Protein AF-A0A7J4CYY6-F1 (afdb_monomer)

Mean predicted aligned error: 20.95 Å

Organism: NCBI:txid2173149

pLDDT: mean 72.31, std 18.82, range [23.81, 98.31]

Solvent-accessible surface area (backbone atoms only — not comparable to full-atom values): 39205 Å² total; per-residue (Å²): 143,76,82,83,84,67,96,80,89,86,88,89,77,102,63,85,47,81,90,34,76,78,48,69,83,68,55,78,84,51,54,73,69,56,45,51,50,52,50,48,52,53,49,50,52,52,52,56,65,73,43,60,63,64,81,72,57,75,60,88,83,63,60,36,36,35,37,40,38,38,36,32,40,61,36,95,74,65,64,60,80,79,53,51,76,80,40,44,47,66,68,62,41,49,53,54,43,40,72,75,46,70,78,45,49,76,44,79,46,80,45,81,44,54,44,86,37,84,90,33,46,69,46,40,56,48,47,70,75,56,42,46,80,46,80,30,95,87,55,64,54,18,40,27,38,47,59,83,75,45,48,76,59,51,59,79,74,64,78,71,60,90,89,41,51,55,42,44,32,41,38,41,34,28,66,34,26,32,11,33,75,41,94,86,29,47,52,43,56,43,54,46,99,88,65,52,80,59,34,35,41,32,18,33,7,54,62,48,41,77,74,68,43,41,39,52,57,53,45,24,34,47,30,43,70,63,68,50,69,52,74,59,75,84,57,80,77,91,84,91,77,79,54,72,70,53,54,50,50,52,66,57,49,62,50,67,56,45,94,57,94,68,74,90,70,73,75,65,80,64,70,62,54,76,60,49,49,53,51,49,26,53,51,37,47,50,50,30,54,50,36,52,51,50,28,52,50,46,33,46,77,74,69,42,49,97,90,63,55,55,67,72,52,48,50,34,50,47,53,19,52,49,27,43,51,51,14,51,49,43,56,71,70,48,92,68,86,60,96,82,53,95,64,85,50,32,45,56,25,17,49,51,12,35,54,34,28,52,52,29,32,50,40,44,75,34,59,93,77,54,68,61,65,68,50,63,75,73,64,48,47,94,89,39,69,37,53,50,68,40,76,49,45,38,89,27,32,63,60,68,65,48,69,75,43,97,68,34,38,10,27,44,43,78,40,42,34,55,51,68,43,72,56,25,40,30,45,22,67,74,71,73,67,42,48,42,61,44,42,34,58,48,68,39,76,52,38,38,50,28,28,65,57,66,78,50,72,75,47,99,69,32,45,10,33,40,43,78,39,38,38,59,50,68,34,81,47,36,39,50,22,28,66,57,67,64,48,69,76,43,91,73,34,38,8,30,39,45,78,41,40,38,56,50,68,48,76,45,37,33,32,48,26,56,74,75,66,61,33,47,43,58,39,41,38,52,63,66,87,82,53,36,38,54,72,37,70,54,37,49,45,52,38,31,41,31,45,30,40,31,47,38,75,82,83,78,77,82,82,88,73,58,77,40,53,32,43,34,43,30,51,75,80,79,46,77,49,80,48,75,74,60,71,96,74,89,74,57,59,50,78,47,81,42,78,46,78,72,62,62,81,56,78,47,53,47,35,39,41,35,35,35,44,45,74,65,86,79,75,70,76,77,51,65,38,65,52,27,42,73,86,58,96,72,33,55,31,47,37,36,40,25,70,96,74,58,44,72,50,60,72,37,90,54,62,50,78,48,73,50,95,85,69,69,36,26,39,36,38,38,50,12,41,54,99,74,61,95,84,61,58,48,30,38,37,41,35,39,38,30,53,59,80,120

Secondary structure (DSSP, 8-state):
--PPPP-------SS-STTSSS-TTTGGGS-HHHHHHHHHHHHHHHHHHHTTTTTT------SEEEEEEEEEE--TT-GGGGTGGGT--HHHHHHHHHHHSTT-EEEEEEEEEETTSTTSHHHHHHHHHHPEEEE-TTSSEEEEE-HHHHHHHHHTT----TT-EEEEEEEEEESSEEEESSTT--EEEEE-TTS-EEEEEEEEEHHHHHHH-SHHHHHHHHHHHTT---TTTTS----S---HHHHHHHHTS--TTS--S-GGG---TTS-HHHHHHHHHHHHHHHHHHHHHHHHHHHHHTT--TTTS-HHHHHHHHHHHHHHHHHHHHHHH-SS--TT-SS--HHHHHHHHHHHHHHHHHHHHHTTT---HHHHHHT--TT-SSSS-SSS-GGG---SSS--BTTB----TT-SSSS-SSS-HHHIIIII---TT-SSSS-SSS-GGG---SS---BTTB----TT-SSSS-SSS-GGG---SS---BTTB----TT-SSSS-SSS-HHHIIIII---TT-SSSS-SSS-TTT-S-TT--EEEEEEEEE-------S-S---EEEEEEETTS-PEEPPP--SSS--EEEEEEEE---TT-S-EEEEEEEEE---SSSS--PEE--SSS-SS--EEEEEEEGGGTEEEES-TTEEEEE-SSSS-EEEEEEEE-SS-TT-EEEEEEEEEEE---

InterPro domains:
  IPR024079 Metallopeptidase, catalytic domain superfamily [G3DSA:3.40.390.10] (166-284)
  IPR053180 Calcium-binding acidic-repeat protein [PTHR37467] (493-535)
  IPR059100 Bacterial TSP3 repeat [PF18884] (386-397)
  IPR059100 Bacterial TSP3 repeat [PF18884] (417-438)
  IPR059100 Bacterial TSP3 repeat [PF18884] (502-522)

Foldseek 3Di:
DADDADDDDDDDDDDDDNVAVVNPVVPPPDDPVVVVVVVVVVVVVVVVVLCPVVVLADDVDAQEAEEEAEEEEPEPPSCCVPCQCVQADPVLLVVQVCVVQVRHHYHYHYHYYYCPDPLNVVLNVQQVVAWDWDADPQGDIETEGEPLSNLVSCVVVDDDDPRYHYAYEYEYEYAAFYAYPDPPHQKAFDAPPVRHTRHMYGYTYPVCCVPQGDSLNRLQNVCVVSVHDDPDVVPDDDDPDDDPVVVVVVLQPDGSNDSDPCSVDNPNPDPPVLVSLVVLLVVLLVLLVVLVVLLVVLCVVVPDDPVRDDPVLNVLLVLLVVLSVVLVVLVVPPPDDDPPPPDDHSNNSSVSSSVSSVLSNVCSNCVVPDDDVVCVVLPADSVAQQRCPLQQGQQQCQCCLDCDDSSNLNARSNDQQRCPLQHGSNCCVPPQVARSSDQQRCPLQHGQQQAPCQLDCDASSNLNARSNDQQRCPLQHGQQQARCQLDCDASSNLNARSSDQQRCPLPHGSNCCRPPQVARSSDQQRAPPPHGVNQAQRSQWFWKKKKKKFFDDDPDPDDDDAWWKWKWKDWQPPDTDIDDTPDPPPDGMDIDMDTDHDGRPDQKTKMKMWIWGDPDPPPDDRDIDQQLQPLDPDSMKMWIAGQVVRDIDTSRPDWDWDDDPPAFKIWIWHFNDDPDDPDDTRMIITMIIGIDRD

Nearest PDB structures (foldseek):
  9bky-assembly3_C  TM=5.005E-01  e=4.260E-04  Trichomonas vaginalis G3
  4y1t-assembly1_A  TM=5.338E-01  e=5.899E-03  Mus musculus
  2ep6-assembly1_A  TM=5.281E-01  e=7.378E-03  Homo sapiens
  3w57-assembly2_B  TM=5.508E-01  e=2.019E-02  Scophthalmus maximus
  6eel-assembly3_C  TM=4.284E-01  e=4.988E-03  Homo sapiens

Sequence (694 aa):
MTPPPSFALGQSGDVANRDNNPPAWLWNEMSDDEIDALIAEYIEEAIQFLFVPSYIYTPEYEYQYELDLIMIDATSDDSVYDTMTDYFNAATTQTALDEAVPYTEWIFEILKADIDDAFLEDYKDVLDDTTETVSCGWGGDAQIIDSDALIPEVDELITRPDGIVTIPVFITIFDDCGYVDSYGVMGSAVAYDDGEPFGVFMATGKNQLANDGLTTVVVHELGHMLGLMHPHQSFSYDTGELEFEQDWFWDQSATTMTYYGDLENAYLDGFNQDTLDRGHALVLLDNVQNFRYAIWTELEDKGYDYYTVPNHVFQSIFEMDDYWDLSIEEFENRNYFSYYSSGYDAVGLAVLSLETAADALEMAQALDDYTPKIWVDLGTDPNDPDTDGDGLEDGVETMTGIWSTDEETGTNPLLYDTDADGLSDGVEILETYTDPTDDDTDHDGLLDGVETNTGVWVDSSDTGTDPNDADTDGDFLWDGQETNTGIFVSEDDTGTNPLDYDSDGDGLEDGFEVIEWGSDPNVVDTDGDGYDDGDDYWPTFDLQIYITIYYYNVENTDVWTEDDVYFYVNIENTGWELTDTVVDEDEAYVSYNYSHDAADGDSYFFFWVEAWDDDGGDGSGDDQYDIDGRNTDDNQLFLVYYPDSGWVDGDAPHAYIKKSDDDGWTWVIVDGSDDGDYGSHDAEIRLIVGWEIG

Radius of gyration: 52.57 Å; Cα contacts (8 Å, |Δi|>4): 1169; chains: 1; bounding box: 112×86×143 Å

Structure (mmCIF, N/CA/C/O backbone):
data_AF-A0A7J4CYY6-F1
#
_entry.id   AF-A0A7J4CYY6-F1
#
loop_
_atom_site.group_PDB
_atom_site.id
_atom_site.type_symbol
_atom_site.label_atom_id
_atom_site.label_alt_id
_atom_site.label_comp_id
_atom_site.label_asym_id
_atom_site.label_entity_id
_atom_site.label_seq_id
_atom_site.pdbx_PDB_ins_code
_atom_site.Cartn_x
_atom_site.Cartn_y
_atom_site.Cartn_z
_atom_site.occupancy
_atom_site.B_iso_or_equiv
_atom_site.auth_seq_id
_atom_site.auth_comp_id
_atom_site.auth_asym_id
_atom_site.auth_atom_id
_atom_site.pdbx_PDB_model_num
ATOM 1 N N . MET A 1 1 ? 20.267 43.438 -40.467 1.00 30.33 1 MET A N 1
ATOM 2 C CA . MET A 1 1 ? 21.380 43.430 -39.498 1.00 30.33 1 MET A CA 1
ATOM 3 C C . MET A 1 1 ? 21.238 44.655 -38.620 1.00 30.33 1 MET A C 1
ATOM 5 O O . MET A 1 1 ? 21.689 45.736 -38.986 1.00 30.33 1 MET A O 1
ATOM 9 N N . THR A 1 2 ? 20.541 44.466 -37.509 1.00 23.81 2 THR A N 1
ATOM 10 C CA . THR A 1 2 ? 20.410 45.425 -36.411 1.00 23.81 2 THR A CA 1
ATOM 11 C C . THR A 1 2 ? 20.843 44.642 -35.169 1.00 23.81 2 THR A C 1
ATOM 13 O O . THR A 1 2 ? 20.404 43.501 -35.044 1.00 23.81 2 THR A O 1
ATOM 16 N N . PRO A 1 3 ? 21.752 45.157 -34.328 1.00 26.52 3 PRO A N 1
ATOM 17 C CA . PRO A 1 3 ? 22.239 44.418 -33.161 1.00 26.52 3 PRO A CA 1
ATOM 18 C C . PRO A 1 3 ? 21.147 44.290 -32.074 1.00 26.52 3 PRO A C 1
ATOM 20 O O . PRO A 1 3 ? 20.217 45.107 -32.076 1.00 26.52 3 PRO A O 1
ATOM 23 N N . PRO A 1 4 ? 21.253 43.306 -31.155 1.00 29.47 4 PRO A N 1
ATOM 24 C CA . PRO A 1 4 ? 20.295 43.106 -30.063 1.00 29.47 4 PRO A CA 1
ATOM 25 C C . PRO A 1 4 ? 20.318 44.266 -29.037 1.00 29.47 4 PRO A C 1
ATOM 27 O O . PRO A 1 4 ? 21.291 45.027 -28.984 1.00 29.47 4 PRO A O 1
ATOM 30 N N . PRO A 1 5 ? 19.233 44.467 -28.258 1.00 30.70 5 PRO A N 1
ATOM 31 C CA . PRO A 1 5 ? 19.059 45.632 -27.386 1.00 30.70 5 PRO A CA 1
ATOM 32 C C . PRO A 1 5 ? 19.968 45.606 -26.143 1.00 30.70 5 PRO A C 1
ATOM 34 O O . PRO A 1 5 ? 20.184 44.565 -25.536 1.00 30.70 5 PRO A O 1
ATOM 37 N N . SER A 1 6 ? 20.450 46.783 -25.718 1.00 30.45 6 SER A N 1
ATOM 38 C CA . SER A 1 6 ? 21.149 46.970 -24.436 1.00 30.45 6 SER A CA 1
ATOM 39 C C . SER A 1 6 ? 20.210 47.558 -23.378 1.00 30.45 6 SER A C 1
ATOM 41 O O . SER A 1 6 ? 19.638 48.632 -23.586 1.00 30.45 6 SER A O 1
ATOM 43 N N . PHE A 1 7 ? 20.099 46.923 -22.214 1.00 28.42 7 PHE A N 1
ATOM 44 C CA . PHE A 1 7 ? 19.283 47.408 -21.099 1.00 28.42 7 PHE A CA 1
ATOM 45 C C . PHE A 1 7 ? 20.026 48.493 -20.278 1.00 28.42 7 PHE A C 1
ATOM 47 O O . PHE A 1 7 ? 20.871 48.149 -19.459 1.00 28.42 7 PHE A O 1
ATOM 54 N N . ALA A 1 8 ? 19.729 49.794 -20.504 1.00 25.44 8 ALA A N 1
ATOM 55 C CA . ALA A 1 8 ? 19.538 50.869 -19.485 1.00 25.44 8 ALA A CA 1
ATOM 56 C C . ALA A 1 8 ? 19.904 52.336 -19.900 1.00 25.44 8 ALA A C 1
ATOM 58 O O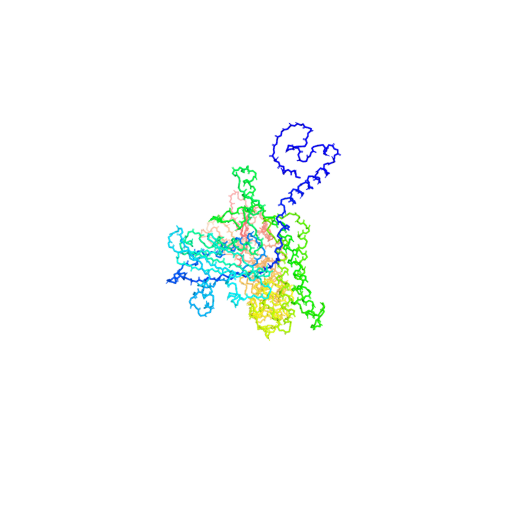 . ALA A 1 8 ? 21.054 52.663 -20.173 1.00 25.44 8 ALA A O 1
ATOM 59 N N . LEU A 1 9 ? 18.900 53.228 -19.735 1.00 31.44 9 LEU A N 1
ATOM 60 C CA . LEU A 1 9 ? 18.862 54.675 -19.367 1.00 31.44 9 LEU A CA 1
ATOM 61 C C . LEU A 1 9 ? 19.447 55.812 -20.269 1.00 31.44 9 LEU A C 1
ATOM 63 O O . LEU A 1 9 ? 20.619 56.157 -20.160 1.00 31.44 9 LEU A O 1
ATOM 67 N N . GLY A 1 10 ? 18.551 56.615 -20.895 1.00 33.28 10 GLY A N 1
ATOM 68 C CA . GLY A 1 10 ? 18.589 58.103 -20.811 1.00 33.28 10 GLY A CA 1
ATOM 69 C C . GLY A 1 10 ? 18.565 58.999 -22.085 1.00 33.28 10 GLY A C 1
ATOM 70 O O . GLY A 1 10 ? 19.609 59.374 -22.591 1.00 33.28 10 GLY A O 1
ATOM 71 N N . GLN A 1 11 ? 17.371 59.501 -22.454 1.00 37.25 11 GLN A N 1
ATOM 72 C CA . GLN A 1 11 ? 16.990 60.759 -23.168 1.00 37.25 11 GLN A CA 1
ATOM 73 C C . GLN A 1 11 ? 17.591 61.224 -24.539 1.00 37.25 11 GLN A C 1
ATOM 75 O O . GLN A 1 11 ? 18.645 61.848 -24.617 1.00 37.25 11 GLN A O 1
ATOM 80 N N . SER A 1 12 ? 16.669 61.262 -25.524 1.00 40.22 12 SER A N 1
ATOM 81 C CA . SER A 1 12 ? 16.385 62.284 -26.572 1.00 40.22 12 SER A CA 1
ATOM 82 C C . SER A 1 12 ? 17.131 62.287 -27.929 1.00 40.22 12 SER A C 1
ATOM 84 O O . SER A 1 12 ? 18.296 62.662 -28.010 1.00 40.22 12 SER A O 1
ATOM 86 N N . GLY A 1 13 ? 16.370 62.054 -29.020 1.00 32.69 13 GLY A N 1
ATOM 87 C CA . GLY A 1 13 ? 16.611 62.648 -30.351 1.00 32.69 13 GLY A CA 1
ATOM 88 C C . GLY A 1 13 ? 16.445 61.747 -31.595 1.00 32.69 13 GLY A C 1
ATOM 89 O O . GLY A 1 13 ? 17.417 61.157 -32.041 1.00 32.69 13 GLY A O 1
ATOM 90 N N . ASP A 1 14 ? 15.243 61.722 -32.190 1.00 40.53 14 ASP A N 1
ATOM 91 C CA . ASP A 1 14 ? 14.847 61.567 -33.619 1.00 40.53 14 ASP A CA 1
ATOM 92 C C . ASP A 1 14 ? 15.681 60.773 -34.671 1.00 40.53 14 ASP A C 1
ATOM 94 O O . ASP A 1 14 ? 15.573 61.058 -35.867 1.00 40.53 14 ASP A O 1
ATOM 98 N N . VAL A 1 15 ? 16.431 59.720 -34.322 1.00 35.69 15 VAL A N 1
ATOM 99 C CA . VAL A 1 15 ? 16.877 58.683 -35.289 1.00 35.69 15 VAL A CA 1
ATOM 100 C C . VAL A 1 15 ? 16.990 57.315 -34.598 1.00 35.69 15 VAL A C 1
ATOM 102 O O . VAL A 1 15 ? 17.373 57.263 -33.435 1.00 35.69 15 VAL A O 1
ATOM 105 N N . ALA A 1 16 ? 16.673 56.209 -35.288 1.00 34.66 16 ALA A N 1
ATOM 106 C CA . ALA A 1 16 ? 16.788 54.854 -34.728 1.00 34.66 16 ALA A CA 1
ATOM 107 C C . ALA A 1 16 ? 18.257 54.500 -34.410 1.00 34.66 16 ALA A C 1
ATOM 109 O O . ALA A 1 16 ? 19.099 54.475 -35.310 1.00 34.66 16 ALA A O 1
ATOM 110 N N . ASN A 1 17 ? 18.557 54.253 -33.131 1.00 38.19 17 ASN A N 1
ATOM 111 C CA . ASN A 1 17 ? 19.856 53.819 -32.610 1.00 38.19 17 ASN A CA 1
ATOM 112 C C . ASN A 1 17 ? 19.662 52.898 -31.378 1.00 38.19 17 ASN A C 1
ATOM 114 O O . ASN A 1 17 ? 18.527 52.649 -30.972 1.00 38.19 17 ASN A O 1
ATOM 118 N N . ARG A 1 18 ? 20.777 52.443 -30.777 1.00 35.59 18 ARG A N 1
ATOM 119 C CA . ARG A 1 18 ? 20.873 51.574 -29.581 1.00 35.59 18 ARG A CA 1
ATOM 120 C C . ARG A 1 18 ? 19.942 51.948 -28.413 1.00 35.59 18 ARG A C 1
ATOM 122 O O . ARG A 1 18 ? 19.579 51.073 -27.641 1.00 35.59 18 ARG A O 1
ATOM 129 N N . ASP A 1 19 ? 19.533 53.207 -28.296 1.00 37.53 19 ASP A N 1
ATOM 130 C CA . ASP A 1 19 ? 18.773 53.703 -27.146 1.00 37.53 19 ASP A CA 1
ATOM 131 C C . ASP A 1 19 ? 17.254 53.772 -27.409 1.00 37.53 19 ASP A C 1
ATOM 133 O O . ASP A 1 19 ? 16.503 54.231 -26.549 1.00 37.53 19 ASP A O 1
ATOM 137 N N . ASN A 1 20 ? 16.791 53.373 -28.602 1.00 41.28 20 ASN A N 1
ATOM 138 C CA . ASN A 1 20 ? 15.386 53.486 -29.003 1.00 41.28 20 ASN A CA 1
ATOM 139 C C . ASN A 1 20 ? 14.961 52.332 -29.932 1.00 41.28 20 ASN A C 1
ATOM 141 O O . ASN A 1 20 ? 14.539 52.569 -31.067 1.00 41.28 20 ASN A O 1
ATOM 145 N N . ASN A 1 21 ? 15.134 51.091 -29.461 1.00 43.53 21 ASN A N 1
ATOM 146 C CA . ASN A 1 21 ? 14.650 49.875 -30.115 1.00 43.53 21 ASN A CA 1
ATOM 147 C C . ASN A 1 21 ? 13.618 49.149 -29.212 1.00 43.53 21 ASN A C 1
ATOM 149 O O . ASN A 1 21 ? 13.983 48.804 -28.088 1.00 43.53 21 ASN A O 1
ATOM 153 N N . PRO A 1 22 ? 12.380 48.910 -29.684 1.00 47.28 22 PRO A N 1
ATOM 154 C CA . PRO A 1 22 ? 11.881 49.332 -30.989 1.00 47.28 22 PRO A CA 1
ATOM 155 C C . PRO A 1 22 ? 11.689 50.865 -31.058 1.00 47.28 22 PRO A C 1
ATOM 157 O O . PRO A 1 22 ? 11.595 51.542 -30.030 1.00 47.28 22 PRO A O 1
ATOM 160 N N . PRO A 1 23 ? 11.707 51.465 -32.262 1.00 48.50 23 PRO A N 1
ATOM 161 C CA . PRO A 1 23 ? 11.675 52.917 -32.416 1.00 48.50 23 PRO A CA 1
ATOM 162 C C . PRO A 1 23 ? 10.405 53.548 -31.836 1.00 48.50 23 PRO A C 1
ATOM 164 O O . PRO A 1 23 ? 9.311 53.292 -32.328 1.00 48.50 23 PRO A O 1
ATOM 167 N N . ALA A 1 24 ? 10.541 54.472 -30.876 1.00 46.62 24 ALA A N 1
ATOM 168 C CA . ALA A 1 24 ? 9.408 55.113 -30.185 1.00 46.62 24 ALA A CA 1
ATOM 169 C C . ALA A 1 24 ? 8.369 55.824 -31.086 1.00 46.62 24 ALA A C 1
ATOM 171 O O . ALA A 1 24 ? 7.303 56.205 -30.613 1.00 46.62 24 ALA A O 1
ATOM 172 N N . TRP A 1 25 ? 8.652 56.042 -32.374 1.00 52.97 25 TRP A N 1
ATOM 173 C CA . TRP A 1 25 ? 7.675 56.588 -33.323 1.00 52.97 25 TRP A CA 1
ATOM 174 C C . TRP A 1 25 ? 6.671 55.550 -33.849 1.00 52.97 25 TRP A C 1
ATOM 176 O O . TRP A 1 25 ? 5.662 55.966 -34.412 1.00 52.97 25 TRP A O 1
ATOM 186 N N . LEU A 1 26 ? 6.906 54.248 -33.644 1.00 49.22 26 LEU A N 1
ATOM 187 C CA . LEU A 1 26 ? 5.933 53.182 -33.923 1.00 49.22 26 LEU A CA 1
ATOM 188 C C . LEU A 1 26 ? 4.814 53.144 -32.870 1.00 49.22 26 LEU A C 1
ATOM 190 O O . LEU A 1 26 ? 3.661 52.963 -33.225 1.00 49.22 26 LEU A O 1
ATOM 194 N N . TRP A 1 27 ? 5.122 53.424 -31.601 1.00 54.97 27 TRP A N 1
ATOM 195 C CA . TRP A 1 27 ? 4.185 53.272 -30.476 1.00 54.97 27 TRP A CA 1
ATOM 196 C C . TRP A 1 27 ? 3.275 54.473 -30.204 1.00 54.97 27 TRP A C 1
ATOM 198 O O . TRP A 1 27 ? 2.316 54.370 -29.448 1.00 54.97 27 TRP A O 1
ATOM 208 N N . ASN A 1 28 ? 3.543 55.632 -30.812 1.00 55.88 28 ASN A N 1
ATOM 209 C CA . ASN A 1 28 ? 2.797 56.862 -30.508 1.00 55.88 28 ASN A CA 1
ATOM 210 C C . ASN A 1 28 ? 1.329 56.850 -30.987 1.00 55.88 28 ASN A C 1
ATOM 212 O O . ASN A 1 28 ? 0.572 57.747 -30.614 1.00 55.88 28 ASN A O 1
ATOM 216 N N . GLU A 1 29 ? 0.933 55.877 -31.814 1.00 56.81 29 GLU A N 1
ATOM 217 C CA . GLU A 1 29 ? -0.436 55.717 -32.332 1.00 56.81 29 GLU A CA 1
ATOM 218 C C . GLU A 1 29 ? -1.024 54.310 -32.084 1.00 56.81 29 GLU A C 1
ATOM 220 O O . GLU A 1 29 ? -2.119 54.031 -32.567 1.00 56.81 29 GLU A O 1
ATOM 225 N N . MET A 1 30 ? -0.327 53.448 -31.332 1.00 65.12 30 MET A N 1
ATOM 226 C CA . MET A 1 30 ? -0.730 52.065 -31.037 1.00 65.12 30 MET A CA 1
ATOM 227 C C . MET A 1 30 ? -1.384 51.981 -29.650 1.00 65.12 30 MET A C 1
ATOM 229 O O . MET A 1 30 ? -1.064 52.766 -28.755 1.00 65.12 30 MET A O 1
ATOM 233 N N . SER A 1 31 ? -2.331 51.063 -29.480 1.00 68.69 31 SER A N 1
ATOM 234 C CA . SER A 1 31 ? -2.865 50.695 -28.163 1.00 68.69 31 SER A CA 1
ATOM 235 C C . SER A 1 31 ? -1.855 49.860 -27.370 1.00 68.69 31 SER A C 1
ATOM 237 O O . SER A 1 31 ? -0.948 49.277 -27.960 1.00 68.69 31 SER A O 1
ATOM 239 N N . ASP A 1 32 ? -2.011 49.794 -26.045 1.00 58.91 32 ASP A N 1
ATOM 240 C CA . ASP A 1 32 ? -1.102 49.036 -25.169 1.00 58.91 32 ASP A CA 1
ATOM 241 C C . ASP A 1 32 ? -1.000 47.553 -25.604 1.00 58.91 32 ASP A C 1
ATOM 243 O O . ASP A 1 32 ? 0.104 47.032 -25.710 1.00 58.91 32 ASP A O 1
ATOM 247 N N . ASP A 1 33 ? -2.110 46.926 -26.022 1.00 54.81 33 ASP A N 1
ATOM 248 C CA . ASP A 1 33 ? -2.130 45.540 -26.530 1.00 54.81 33 ASP A CA 1
ATOM 249 C C . ASP A 1 33 ? -1.338 45.362 -27.846 1.00 54.81 33 ASP A C 1
ATOM 251 O O . ASP A 1 33 ? -0.702 44.336 -28.080 1.00 54.81 33 ASP A O 1
ATOM 255 N N . GLU A 1 34 ? -1.363 46.363 -28.734 1.00 57.62 34 GLU A N 1
ATOM 256 C CA . GLU A 1 34 ? -0.601 46.341 -29.992 1.00 57.62 34 GLU A CA 1
ATOM 257 C C . GLU A 1 34 ? 0.895 46.583 -29.746 1.00 57.62 34 GLU A C 1
ATOM 259 O O . GLU A 1 34 ? 1.737 46.082 -30.493 1.00 57.62 34 GLU A O 1
ATOM 264 N N . ILE A 1 35 ? 1.230 47.359 -28.712 1.00 54.47 35 ILE A N 1
ATOM 265 C CA . ILE A 1 35 ? 2.609 47.576 -28.269 1.00 54.47 35 ILE A CA 1
ATOM 266 C C . ILE A 1 35 ? 3.165 46.281 -27.677 1.00 54.47 35 ILE A C 1
ATOM 268 O O . ILE A 1 35 ? 4.269 45.888 -28.052 1.00 54.47 35 ILE A O 1
ATOM 272 N N . ASP A 1 36 ? 2.394 45.593 -26.835 1.00 51.84 36 ASP A N 1
ATOM 273 C CA . ASP A 1 36 ? 2.788 44.315 -26.238 1.00 51.84 36 ASP A CA 1
ATOM 274 C C . ASP A 1 36 ? 2.963 43.221 -27.305 1.00 51.84 36 ASP A C 1
ATOM 276 O O . ASP A 1 36 ? 3.959 42.500 -27.279 1.00 51.84 36 ASP A O 1
ATOM 280 N N . ALA A 1 37 ? 2.081 43.156 -28.310 1.00 52.47 37 ALA A N 1
ATOM 281 C CA . ALA A 1 37 ? 2.219 42.229 -29.437 1.00 52.47 37 ALA A CA 1
ATOM 282 C C . ALA A 1 37 ? 3.461 42.515 -30.302 1.00 52.47 37 ALA A C 1
ATOM 284 O O . ALA A 1 37 ? 4.166 41.593 -30.701 1.00 52.47 37 ALA A O 1
ATOM 285 N N . LEU A 1 38 ? 3.764 43.791 -30.563 1.00 51.34 38 LEU A N 1
ATOM 286 C CA . LEU A 1 38 ? 4.953 44.183 -31.325 1.00 51.34 38 LEU A CA 1
ATOM 287 C C . LEU A 1 38 ? 6.248 43.928 -30.538 1.00 51.34 38 LEU A C 1
ATOM 289 O O . LEU A 1 38 ? 7.274 43.596 -31.129 1.00 51.34 38 LEU A O 1
ATOM 293 N N . ILE A 1 39 ? 6.218 44.100 -29.213 1.00 49.06 39 ILE A N 1
ATOM 294 C CA . ILE A 1 39 ? 7.329 43.742 -28.323 1.00 49.06 39 ILE A CA 1
ATOM 295 C C . ILE A 1 39 ? 7.528 42.225 -28.322 1.00 49.06 39 ILE A C 1
ATOM 297 O O . ILE A 1 39 ? 8.670 41.786 -28.432 1.00 49.06 39 ILE A O 1
ATOM 301 N N . ALA A 1 40 ? 6.450 41.441 -28.257 1.00 46.72 40 ALA A N 1
ATOM 302 C CA . ALA A 1 40 ? 6.505 39.986 -28.345 1.00 46.72 40 ALA A CA 1
ATOM 303 C C . ALA A 1 40 ? 7.094 39.515 -29.686 1.00 46.72 40 ALA A C 1
ATOM 305 O O . ALA A 1 40 ? 8.038 38.739 -29.668 1.00 46.72 40 ALA A O 1
ATOM 306 N N . GLU A 1 41 ? 6.646 40.059 -30.823 1.00 45.88 41 GLU A N 1
ATOM 307 C CA . GLU A 1 41 ? 7.179 39.745 -32.164 1.00 45.88 41 GLU A CA 1
ATOM 308 C C . GLU A 1 41 ? 8.674 40.104 -32.288 1.00 45.88 41 GLU A C 1
ATOM 310 O O . GLU A 1 41 ? 9.461 39.351 -32.851 1.00 45.88 41 GLU A O 1
ATOM 315 N N . TYR A 1 42 ? 9.111 41.223 -31.698 1.00 47.62 42 TYR A N 1
ATOM 316 C CA . TYR A 1 42 ? 10.530 41.609 -31.677 1.00 47.62 42 TYR A CA 1
ATOM 317 C C . TYR A 1 42 ? 11.389 40.725 -30.767 1.00 47.62 42 TYR A C 1
ATOM 319 O O . TYR A 1 42 ? 12.564 40.496 -31.062 1.00 47.62 42 TYR A O 1
ATOM 327 N N . ILE A 1 43 ? 10.827 40.274 -29.644 1.00 46.03 43 ILE A N 1
ATOM 328 C CA . ILE A 1 43 ? 11.459 39.294 -28.760 1.00 46.03 43 ILE A CA 1
ATOM 329 C C . ILE A 1 43 ? 11.572 37.963 -29.506 1.00 46.03 43 ILE A C 1
ATOM 331 O O . ILE A 1 43 ? 12.658 37.399 -29.527 1.00 46.03 43 ILE A O 1
ATOM 335 N N . GLU A 1 44 ? 10.520 37.537 -30.203 1.00 43.00 44 GLU A N 1
ATOM 336 C CA . GLU A 1 44 ? 10.445 36.311 -31.003 1.00 43.00 44 GLU A CA 1
ATOM 337 C C . GLU A 1 44 ? 11.421 36.326 -32.197 1.00 43.00 44 GLU A C 1
ATOM 339 O O . GLU A 1 44 ? 12.132 35.350 -32.417 1.00 43.00 44 GLU A O 1
ATOM 344 N N . GLU A 1 45 ? 11.566 37.446 -32.916 1.00 43.38 45 GLU A N 1
ATOM 345 C CA . GLU A 1 45 ? 12.567 37.602 -33.987 1.00 43.38 45 GLU A CA 1
ATOM 346 C C . GLU A 1 45 ? 14.013 37.629 -33.453 1.00 43.38 45 GLU A C 1
ATOM 348 O O . GLU A 1 45 ? 14.927 37.129 -34.113 1.00 43.38 45 GLU A O 1
ATOM 353 N N . ALA A 1 46 ? 14.253 38.205 -32.267 1.00 42.34 46 ALA A N 1
ATOM 354 C CA . ALA A 1 46 ? 15.574 38.214 -31.628 1.00 42.34 46 ALA A CA 1
ATOM 355 C C . ALA A 1 46 ? 15.966 36.821 -31.108 1.00 42.34 46 ALA A C 1
ATOM 357 O O . ALA A 1 46 ? 17.109 36.396 -31.275 1.00 42.34 46 ALA A O 1
ATOM 358 N N . ILE A 1 47 ? 14.988 36.110 -30.550 1.00 42.91 47 ILE A N 1
ATOM 359 C CA . ILE A 1 47 ? 15.007 34.693 -30.184 1.00 42.91 47 ILE A CA 1
ATOM 360 C C . ILE A 1 47 ? 15.333 33.842 -31.429 1.00 42.91 47 ILE A C 1
ATOM 362 O O . ILE A 1 47 ? 16.347 33.152 -31.447 1.00 42.91 47 ILE A O 1
ATOM 366 N N . GLN A 1 48 ? 14.617 34.012 -32.547 1.00 39.66 48 GLN A N 1
ATOM 367 C CA . GLN A 1 48 ? 14.901 33.325 -33.821 1.00 39.66 48 GLN A CA 1
ATOM 368 C C . GLN A 1 48 ? 16.300 33.622 -34.397 1.00 39.66 48 GLN A C 1
ATOM 370 O O . GLN A 1 48 ? 16.904 32.752 -35.024 1.00 39.66 48 GLN A O 1
ATOM 375 N N . PHE A 1 49 ? 16.850 34.825 -34.191 1.00 39.31 49 PHE A N 1
ATOM 376 C CA . PHE A 1 49 ? 18.205 35.177 -34.647 1.00 39.31 49 PHE A CA 1
ATOM 377 C C . PHE A 1 49 ? 19.323 34.587 -33.773 1.00 39.31 49 PHE A C 1
ATOM 379 O O . PHE A 1 49 ? 20.422 34.352 -34.280 1.00 39.31 49 PHE A O 1
ATOM 386 N N . LEU A 1 50 ? 19.052 34.334 -32.489 1.00 42.16 50 LEU A N 1
ATOM 387 C CA . LEU A 1 50 ? 19.916 33.557 -31.592 1.00 42.16 50 LEU A CA 1
ATOM 388 C C . LEU A 1 50 ? 19.856 32.044 -31.905 1.00 42.16 50 LEU A C 1
ATOM 390 O O . LEU A 1 50 ? 20.762 31.308 -31.532 1.00 42.16 50 LEU A O 1
ATOM 394 N N . PHE A 1 51 ? 18.849 31.591 -32.665 1.00 44.38 51 PHE A N 1
ATOM 395 C CA . PHE A 1 51 ? 18.562 30.179 -32.975 1.00 44.38 51 PHE A CA 1
ATOM 396 C C . PHE A 1 51 ? 19.072 29.653 -34.320 1.00 44.38 51 PHE A C 1
ATOM 398 O O . PHE A 1 51 ? 18.679 28.566 -34.750 1.00 44.38 51 PHE A O 1
ATOM 405 N N . VAL A 1 52 ? 20.007 30.349 -34.966 1.00 38.69 52 VAL A N 1
ATOM 406 C CA . VAL A 1 52 ? 20.701 29.810 -36.150 1.00 38.69 52 VAL A CA 1
ATOM 407 C C . VAL A 1 52 ? 21.394 28.447 -35.909 1.00 38.69 52 VAL A C 1
ATOM 409 O O . VAL A 1 52 ? 21.450 27.681 -36.870 1.00 38.69 52 VAL A O 1
ATOM 412 N N . PRO A 1 53 ? 21.855 28.057 -34.697 1.00 42.22 53 PRO A N 1
ATOM 413 C CA . PRO A 1 53 ? 22.437 26.727 -34.499 1.00 42.22 53 PRO A CA 1
ATOM 414 C C . PRO A 1 53 ? 21.434 25.581 -34.715 1.00 42.22 53 PRO A C 1
ATOM 416 O O . PRO A 1 53 ? 21.772 24.605 -35.371 1.00 42.22 53 PRO A O 1
ATOM 419 N N . SER A 1 54 ? 20.181 25.718 -34.263 1.00 38.53 54 SER A N 1
ATOM 420 C CA . SER A 1 54 ? 19.179 24.631 -34.301 1.00 38.53 54 SER A CA 1
ATOM 421 C C . SER A 1 54 ? 18.756 24.187 -35.710 1.00 38.53 54 SER A C 1
ATOM 423 O O . SER A 1 54 ? 18.400 23.037 -35.906 1.00 38.53 54 SER A O 1
ATOM 425 N N . TYR A 1 55 ? 18.853 25.058 -36.720 1.00 34.75 55 TYR A N 1
ATOM 426 C CA . TYR A 1 55 ? 18.601 24.689 -38.124 1.00 34.75 55 TYR A CA 1
ATOM 427 C C . TYR A 1 55 ? 19.825 24.091 -38.837 1.00 34.75 55 TYR A C 1
ATOM 429 O O . TYR A 1 55 ? 19.714 23.651 -39.981 1.00 34.75 55 TYR A O 1
ATOM 437 N N . ILE A 1 56 ? 20.999 24.134 -38.202 1.00 39.97 56 ILE A N 1
ATOM 438 C CA . ILE A 1 56 ? 22.242 23.523 -38.693 1.00 39.97 56 ILE A CA 1
ATOM 439 C C . ILE A 1 56 ? 22.418 22.118 -38.084 1.00 39.97 56 ILE A C 1
ATOM 441 O O . ILE A 1 56 ? 23.117 21.294 -38.667 1.00 39.97 56 ILE A O 1
ATOM 445 N N . TYR A 1 57 ? 21.725 21.832 -36.977 1.00 46.06 57 TYR A N 1
ATOM 446 C CA . TYR A 1 57 ? 21.642 20.524 -36.337 1.00 46.06 57 TYR A CA 1
ATOM 447 C C . TYR A 1 57 ? 20.396 19.766 -36.784 1.00 46.06 57 TYR A C 1
ATOM 449 O O . TYR A 1 57 ? 19.293 20.006 -36.309 1.00 46.06 57 TYR A O 1
ATOM 457 N N . THR A 1 58 ? 20.592 18.813 -37.683 1.00 41.25 58 THR A N 1
ATOM 458 C CA . THR A 1 58 ? 19.677 17.681 -37.833 1.00 41.25 58 THR A CA 1
ATOM 459 C C . THR A 1 58 ? 20.502 16.408 -37.689 1.00 41.25 58 THR A C 1
ATOM 461 O O . THR A 1 58 ? 20.825 15.804 -38.715 1.00 41.25 58 THR A O 1
ATOM 464 N N . PRO A 1 59 ? 20.935 16.022 -36.473 1.00 43.12 59 PRO A N 1
ATOM 465 C CA . PRO A 1 59 ? 21.212 14.613 -36.262 1.00 43.12 59 PRO A CA 1
ATOM 466 C C . PRO A 1 59 ? 19.906 13.855 -36.535 1.00 43.12 59 PRO A C 1
ATOM 468 O O . PRO A 1 59 ? 18.817 14.333 -36.202 1.00 43.12 59 PRO A O 1
ATOM 471 N N . GLU A 1 60 ? 20.001 12.716 -37.212 1.00 52.72 60 GLU A N 1
ATOM 472 C CA . GLU A 1 60 ? 18.950 11.703 -37.140 1.00 52.72 60 GLU A CA 1
ATOM 473 C C . GLU A 1 60 ? 18.893 11.318 -35.654 1.00 52.72 60 GLU A C 1
ATOM 475 O O . GLU A 1 60 ? 19.843 10.748 -35.128 1.00 52.72 60 GLU A O 1
ATOM 480 N N . TYR A 1 61 ? 17.899 11.849 -34.934 1.00 54.34 61 TYR A N 1
ATOM 481 C CA . TYR A 1 61 ? 17.793 11.679 -33.487 1.00 54.34 61 TYR A CA 1
ATOM 482 C C . TYR A 1 61 ? 17.354 10.255 -33.183 1.00 54.34 61 TYR A C 1
ATOM 484 O O . TYR A 1 61 ? 16.384 9.773 -33.768 1.00 54.34 61 TYR A O 1
ATOM 492 N N . GLU A 1 62 ? 18.052 9.631 -32.241 1.00 67.19 62 GLU A N 1
ATOM 493 C CA . GLU A 1 62 ? 17.835 8.252 -31.832 1.00 67.19 62 GLU A CA 1
ATOM 494 C C . GLU A 1 62 ? 17.720 8.201 -30.305 1.00 67.19 62 GLU A C 1
ATOM 496 O O . GLU A 1 62 ? 18.397 8.934 -29.578 1.00 67.19 62 GLU A O 1
ATOM 501 N N . TYR A 1 63 ? 16.794 7.382 -29.812 1.00 65.19 63 TYR A N 1
ATOM 502 C CA . TYR A 1 63 ? 16.462 7.331 -28.385 1.00 65.19 63 TYR A CA 1
ATOM 503 C C . TYR A 1 63 ? 17.540 6.599 -27.571 1.00 65.19 63 TYR A C 1
ATOM 505 O O . TYR A 1 63 ? 17.812 6.970 -26.430 1.00 65.19 63 TYR A O 1
ATOM 513 N N . GLN A 1 64 ? 18.201 5.615 -28.186 1.00 75.44 64 GLN A N 1
ATOM 514 C CA . GLN A 1 64 ? 19.240 4.799 -27.567 1.00 75.44 64 GLN A CA 1
ATOM 515 C C . GLN A 1 64 ? 20.542 4.864 -28.358 1.00 75.44 64 GLN A C 1
ATOM 517 O O . GLN A 1 64 ? 20.582 4.573 -29.559 1.00 75.44 64 GLN A O 1
ATOM 522 N N . TYR A 1 65 ? 21.618 5.195 -27.649 1.00 81.31 65 TYR A N 1
ATOM 523 C CA . TYR A 1 65 ? 22.978 5.111 -28.153 1.00 81.31 65 TYR A CA 1
ATOM 524 C C . TYR A 1 65 ? 23.793 4.135 -27.313 1.00 81.31 65 TYR A C 1
ATOM 526 O O . TYR A 1 65 ? 23.738 4.128 -26.084 1.00 81.31 65 TYR A O 1
ATOM 534 N N . GLU A 1 66 ? 24.610 3.349 -27.996 1.00 87.25 66 GLU A N 1
ATOM 535 C CA . GLU A 1 66 ? 25.599 2.477 -27.381 1.00 87.25 66 GLU A CA 1
ATOM 536 C C . GLU A 1 66 ? 26.991 2.993 -27.733 1.00 87.25 66 GLU A C 1
ATOM 538 O O . GLU A 1 66 ? 27.304 3.256 -28.893 1.00 87.25 66 GLU A O 1
ATOM 543 N N . LEU A 1 67 ? 27.821 3.198 -26.720 1.00 86.38 67 LEU A N 1
ATOM 544 C CA . LEU A 1 67 ? 29.174 3.698 -26.858 1.00 86.38 67 LEU A CA 1
ATOM 545 C C . LEU A 1 67 ? 30.165 2.591 -26.507 1.00 86.38 67 LEU A C 1
ATOM 547 O O . LEU A 1 67 ? 30.387 2.302 -25.328 1.00 86.38 67 LEU A O 1
ATOM 551 N N . ASP A 1 68 ? 30.822 2.062 -27.535 1.00 88.62 68 ASP A N 1
ATOM 552 C CA . ASP A 1 68 ? 31.808 0.992 -27.402 1.00 88.62 68 ASP A CA 1
ATOM 553 C C . ASP A 1 68 ? 33.211 1.588 -27.316 1.00 88.62 68 ASP A C 1
ATOM 555 O O . ASP A 1 68 ? 33.854 1.888 -28.326 1.00 88.62 68 ASP A O 1
ATOM 559 N N . LEU A 1 69 ? 33.723 1.767 -26.100 1.00 86.19 69 LEU A N 1
ATOM 560 C CA . LEU A 1 69 ? 35.100 2.194 -25.877 1.00 86.19 69 LEU A CA 1
ATOM 561 C C . LEU A 1 69 ? 36.040 0.994 -25.944 1.00 86.19 69 LEU A C 1
ATOM 563 O O . LEU A 1 69 ? 36.210 0.258 -24.970 1.00 86.19 69 LEU A O 1
ATOM 567 N N . ILE A 1 70 ? 36.713 0.840 -27.078 1.00 88.12 70 ILE A N 1
ATOM 568 C CA . ILE A 1 70 ? 37.656 -0.243 -27.341 1.00 88.12 70 ILE A CA 1
ATOM 569 C C . ILE A 1 70 ? 39.073 0.275 -27.112 1.00 88.12 70 ILE A C 1
ATOM 571 O O . ILE A 1 70 ? 39.655 0.999 -27.920 1.00 88.12 70 ILE A O 1
ATOM 575 N N . MET A 1 71 ? 39.641 -0.096 -25.972 1.00 86.44 71 MET A N 1
ATOM 576 C CA . MET A 1 71 ? 40.980 0.301 -25.560 1.00 86.44 71 MET A CA 1
ATOM 577 C C . MET A 1 71 ? 42.002 -0.727 -26.032 1.00 86.44 71 MET A C 1
ATOM 579 O O . MET A 1 71 ? 41.973 -1.876 -25.592 1.00 86.44 71 MET A O 1
ATOM 583 N N . ILE A 1 72 ? 42.928 -0.296 -26.879 1.00 89.75 72 ILE A N 1
ATOM 584 C CA . ILE A 1 72 ? 43.963 -1.136 -27.474 1.00 89.75 72 ILE A CA 1
ATOM 585 C C . ILE A 1 72 ? 45.307 -0.779 -26.833 1.00 89.75 72 ILE A C 1
ATOM 587 O O . ILE A 1 72 ? 45.839 0.321 -27.029 1.00 89.75 72 ILE A O 1
ATOM 591 N N . ASP A 1 73 ? 45.850 -1.702 -26.041 1.00 89.44 73 ASP A N 1
ATOM 592 C CA . ASP A 1 73 ? 47.178 -1.567 -25.444 1.00 89.44 73 ASP A CA 1
ATOM 593 C C . ASP A 1 73 ? 48.251 -1.876 -26.494 1.00 89.44 73 ASP A C 1
ATOM 595 O O . ASP A 1 73 ? 48.436 -3.029 -26.868 1.00 89.44 73 ASP A O 1
ATOM 599 N N . ALA A 1 74 ? 48.953 -0.844 -26.969 1.00 89.88 74 ALA A N 1
ATOM 600 C CA . ALA A 1 74 ? 50.099 -0.958 -27.872 1.00 89.88 74 ALA A CA 1
ATOM 601 C C . ALA A 1 74 ? 51.422 -0.585 -27.176 1.00 89.88 74 ALA A C 1
ATOM 603 O O . ALA A 1 74 ? 52.387 -0.136 -27.808 1.00 89.88 74 ALA A O 1
ATOM 604 N N . THR A 1 75 ? 51.467 -0.714 -25.851 1.00 87.94 75 THR A N 1
ATOM 605 C CA . THR A 1 75 ? 52.625 -0.350 -25.039 1.00 87.94 75 THR A CA 1
ATOM 606 C C . THR A 1 75 ? 53.610 -1.505 -24.934 1.00 87.94 75 THR A C 1
ATOM 608 O O . THR A 1 75 ? 53.242 -2.668 -25.014 1.00 87.94 75 THR A O 1
ATOM 611 N N . SER A 1 76 ? 54.899 -1.214 -24.756 1.00 84.56 76 SER A N 1
ATOM 612 C CA . SER A 1 76 ? 55.921 -2.274 -24.747 1.00 84.56 76 SER A CA 1
ATOM 613 C C . SER A 1 76 ? 55.989 -3.081 -23.445 1.00 84.56 76 SER A C 1
ATOM 615 O O . SER A 1 76 ? 56.812 -3.999 -23.338 1.00 84.56 76 SER A O 1
ATOM 617 N N . ASP A 1 77 ? 55.191 -2.717 -22.439 1.00 81.94 77 ASP A N 1
ATOM 618 C CA . ASP A 1 77 ? 55.210 -3.302 -21.098 1.00 81.94 77 ASP A CA 1
ATOM 619 C C . ASP A 1 77 ? 53.821 -3.642 -20.527 1.00 81.94 77 ASP A C 1
ATOM 621 O O . ASP A 1 77 ? 53.723 -3.884 -19.321 1.00 81.94 77 ASP A O 1
ATOM 625 N N . ASP A 1 78 ? 52.785 -3.651 -21.369 1.00 75.81 78 ASP A N 1
ATOM 626 C CA . ASP A 1 78 ? 51.385 -3.971 -21.044 1.00 75.81 78 ASP A CA 1
ATOM 627 C C . ASP A 1 78 ? 50.812 -3.162 -19.862 1.00 75.81 78 ASP A C 1
ATOM 629 O O . ASP A 1 78 ? 49.925 -3.606 -19.125 1.00 75.81 78 ASP A O 1
ATOM 633 N N . SER A 1 79 ? 51.365 -1.977 -19.583 1.00 69.81 79 SER A N 1
ATOM 634 C CA . SER A 1 79 ? 50.995 -1.240 -18.366 1.00 69.81 79 SER A CA 1
ATOM 635 C C . SER A 1 79 ? 49.706 -0.424 -18.491 1.00 69.81 79 SER A C 1
ATOM 637 O O . SER A 1 79 ? 49.308 0.235 -17.529 1.00 69.81 79 SER A O 1
ATOM 639 N N . VAL A 1 80 ? 49.000 -0.502 -19.624 1.00 67.25 80 VAL A N 1
ATOM 640 C CA . VAL A 1 80 ? 47.647 0.072 -19.782 1.00 67.25 80 VAL A CA 1
ATOM 641 C C . VAL A 1 80 ? 46.629 -0.674 -18.915 1.00 67.25 80 VAL A C 1
ATOM 643 O O . VAL A 1 80 ? 45.661 -0.081 -18.428 1.00 67.25 80 VAL A O 1
ATOM 646 N N . TYR A 1 81 ? 46.865 -1.960 -18.642 1.00 64.88 81 TYR A N 1
ATOM 647 C CA . TYR A 1 81 ? 45.965 -2.792 -17.844 1.00 64.88 81 TYR A CA 1
ATOM 648 C C . TYR A 1 81 ? 45.843 -2.368 -16.370 1.00 64.88 81 TYR A C 1
ATOM 650 O O . TYR A 1 81 ? 44.813 -2.645 -15.751 1.00 64.88 81 TYR A O 1
ATOM 658 N N . ASP A 1 82 ? 46.835 -1.660 -15.818 1.00 61.72 82 ASP A N 1
ATOM 659 C CA . ASP A 1 82 ? 46.924 -1.391 -14.376 1.00 61.72 82 ASP A CA 1
ATOM 660 C C . ASP A 1 82 ? 46.167 -0.131 -13.900 1.00 61.72 82 ASP A C 1
ATOM 662 O O . ASP A 1 82 ? 45.835 -0.053 -12.717 1.00 61.72 82 ASP A O 1
ATOM 666 N N . THR A 1 83 ? 45.904 0.864 -14.761 1.00 57.03 83 THR A N 1
ATOM 667 C CA . THR A 1 83 ? 45.477 2.210 -14.298 1.00 57.03 83 THR A CA 1
ATOM 668 C C . THR A 1 83 ? 44.442 2.926 -15.173 1.00 57.03 83 THR A C 1
ATOM 670 O O . THR A 1 83 ? 44.011 4.022 -14.833 1.00 57.03 83 THR A O 1
ATOM 673 N N . MET A 1 84 ? 43.989 2.353 -16.294 1.00 59.06 84 MET A N 1
ATOM 674 C CA . MET A 1 84 ? 43.203 3.133 -17.267 1.00 59.06 84 MET A CA 1
ATOM 675 C C . MET A 1 84 ? 41.794 3.570 -16.847 1.00 59.06 84 MET A C 1
ATOM 677 O O . MET A 1 84 ? 41.346 4.631 -17.281 1.00 59.06 84 MET A O 1
ATOM 681 N N . THR A 1 85 ? 41.111 2.825 -15.972 1.00 61.16 85 THR A N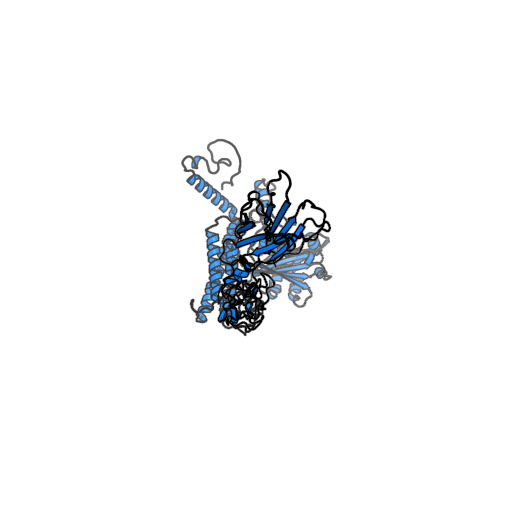 1
ATOM 682 C CA . THR A 1 85 ? 39.833 3.277 -15.380 1.00 61.16 85 THR A CA 1
ATOM 683 C C . THR A 1 85 ? 39.995 4.541 -14.535 1.00 61.16 85 THR A C 1
ATOM 685 O O . THR A 1 85 ? 39.007 5.198 -14.236 1.00 61.16 85 THR A O 1
ATOM 688 N N . ASP A 1 86 ? 41.228 4.906 -14.174 1.00 65.12 86 ASP A N 1
ATOM 689 C CA . ASP A 1 86 ? 41.513 6.130 -13.428 1.00 65.12 86 ASP A CA 1
ATOM 690 C C . ASP A 1 86 ? 41.523 7.378 -14.337 1.00 65.12 86 ASP A C 1
ATOM 692 O O . ASP A 1 86 ? 41.475 8.497 -13.827 1.00 65.12 86 ASP A O 1
ATOM 696 N N . TYR A 1 87 ? 41.582 7.209 -15.670 1.00 69.75 87 TYR A N 1
ATOM 697 C CA . TYR A 1 87 ? 41.727 8.305 -16.646 1.00 69.75 87 TYR A CA 1
ATOM 698 C C . TYR A 1 87 ? 40.508 8.521 -17.555 1.00 69.75 87 TYR A C 1
ATOM 700 O O . TYR A 1 87 ? 40.421 9.566 -18.209 1.00 69.75 87 TYR A O 1
ATOM 708 N N . PHE A 1 88 ? 39.576 7.564 -17.595 1.00 75.50 88 PHE A N 1
ATOM 709 C CA . PHE A 1 88 ? 38.261 7.717 -18.217 1.00 75.50 88 PHE A CA 1
ATOM 710 C C . PHE A 1 88 ? 37.174 7.636 -17.147 1.00 75.50 88 PHE A C 1
ATOM 712 O O . PHE A 1 88 ? 37.097 6.662 -16.401 1.00 75.50 88 PHE A O 1
ATOM 719 N N . ASN A 1 89 ? 36.327 8.659 -17.083 1.00 77.12 89 ASN A N 1
ATOM 720 C CA . ASN A 1 89 ? 35.214 8.711 -16.147 1.00 77.12 89 ASN A CA 1
ATOM 721 C C . ASN A 1 89 ? 33.896 8.618 -16.922 1.00 77.12 89 ASN A C 1
ATOM 723 O O . ASN A 1 89 ? 33.444 9.606 -17.505 1.00 77.12 89 ASN A O 1
ATOM 727 N N . ALA A 1 90 ? 33.290 7.428 -16.909 1.00 73.81 90 ALA A N 1
ATOM 728 C CA . ALA A 1 90 ? 32.009 7.174 -17.562 1.00 73.81 90 ALA A CA 1
ATOM 729 C C . ALA A 1 90 ? 30.899 8.073 -17.002 1.00 73.81 90 ALA A C 1
ATOM 731 O O . ALA A 1 90 ? 30.141 8.634 -17.775 1.00 73.81 90 ALA A O 1
ATOM 732 N N . ALA A 1 91 ? 30.864 8.313 -15.686 1.00 73.94 91 ALA A N 1
ATOM 733 C CA . ALA A 1 91 ? 29.859 9.184 -15.077 1.00 73.94 91 ALA A CA 1
ATOM 734 C C . ALA A 1 91 ? 30.009 10.645 -15.532 1.00 73.94 91 ALA A C 1
ATOM 736 O O . ALA A 1 91 ? 29.022 11.289 -15.849 1.00 73.94 91 ALA A O 1
ATOM 737 N N . THR A 1 92 ? 31.236 11.167 -15.626 1.00 74.50 92 THR A N 1
ATOM 738 C CA . THR A 1 92 ? 31.468 12.520 -16.166 1.00 74.50 92 THR A CA 1
ATOM 739 C C . THR A 1 92 ? 31.140 12.607 -17.657 1.00 74.50 92 THR A C 1
ATOM 741 O O . THR A 1 92 ? 30.662 13.642 -18.108 1.00 74.50 92 THR A O 1
ATOM 744 N N . THR A 1 93 ? 31.390 11.536 -18.414 1.00 75.12 93 THR A N 1
ATOM 745 C CA . THR A 1 93 ? 31.041 11.455 -19.841 1.00 75.12 93 THR A CA 1
ATOM 746 C C . THR A 1 93 ? 29.528 11.438 -20.021 1.00 75.12 93 THR A C 1
ATOM 748 O O . THR A 1 93 ? 29.019 12.256 -20.773 1.00 75.12 93 THR A O 1
ATOM 751 N N . GLN A 1 94 ? 28.824 10.587 -19.269 1.00 73.19 94 GLN A N 1
ATOM 752 C CA . GLN A 1 94 ? 27.365 10.542 -19.193 1.00 73.19 94 GLN A CA 1
ATOM 753 C C . GLN A 1 94 ? 26.812 11.926 -18.864 1.00 73.19 94 GLN A C 1
ATOM 755 O O . GLN A 1 94 ? 26.068 12.464 -19.660 1.00 73.19 94 GLN A O 1
ATOM 760 N N . THR A 1 95 ? 27.263 12.568 -17.780 1.00 71.81 95 THR A N 1
ATOM 761 C CA . THR A 1 95 ? 26.800 13.921 -17.430 1.00 71.81 95 THR A CA 1
ATOM 762 C C . THR A 1 95 ? 27.035 14.923 -18.562 1.00 71.81 95 THR A C 1
ATOM 764 O O . THR A 1 95 ? 26.171 15.737 -18.844 1.00 71.81 95 THR A O 1
ATOM 767 N N . ALA A 1 96 ? 28.183 14.882 -19.243 1.00 68.06 96 ALA A N 1
ATOM 768 C CA . ALA A 1 96 ? 28.439 15.789 -20.361 1.00 68.06 96 ALA A CA 1
ATOM 769 C C . ALA A 1 96 ? 27.545 15.505 -21.585 1.00 68.06 96 ALA A C 1
ATOM 771 O O . ALA A 1 96 ? 27.184 16.440 -22.299 1.00 68.06 96 ALA A O 1
ATOM 772 N N . LEU A 1 97 ? 27.211 14.237 -21.840 1.00 71.31 97 LEU A N 1
ATOM 773 C CA . LEU A 1 97 ? 26.336 13.826 -22.936 1.00 71.31 97 LEU A CA 1
ATOM 774 C C . LEU A 1 97 ? 24.860 14.068 -22.614 1.00 71.31 97 LEU A C 1
ATOM 776 O O . LEU A 1 97 ? 24.160 14.553 -23.491 1.00 71.31 97 LEU A O 1
ATOM 780 N N . ASP A 1 98 ? 24.421 13.864 -21.374 1.00 68.38 98 ASP A N 1
ATOM 781 C CA . ASP A 1 98 ? 23.090 14.249 -20.886 1.00 68.38 98 ASP A CA 1
ATOM 782 C C . ASP A 1 98 ? 22.878 15.757 -21.052 1.00 68.38 98 ASP A C 1
ATOM 784 O O . ASP A 1 98 ? 21.811 16.219 -21.417 1.00 68.38 98 ASP A O 1
ATOM 788 N N . GLU A 1 99 ? 23.909 16.574 -20.866 1.00 62.50 99 GLU A N 1
ATOM 789 C CA . GLU A 1 99 ? 23.777 18.015 -21.100 1.00 62.50 99 GLU A CA 1
ATOM 790 C C . GLU A 1 99 ? 23.721 18.373 -22.601 1.00 62.50 99 GLU A C 1
ATOM 792 O O . GLU A 1 99 ? 23.141 19.391 -22.985 1.00 62.50 99 GLU A O 1
ATOM 797 N N . ALA A 1 100 ? 24.322 17.555 -23.472 1.00 60.59 100 ALA A N 1
ATOM 798 C CA . ALA A 1 100 ? 24.365 17.793 -24.918 1.00 60.59 100 ALA A CA 1
ATOM 799 C C . ALA A 1 100 ? 23.147 17.215 -25.666 1.00 60.59 100 ALA A C 1
ATOM 801 O O . ALA A 1 100 ? 22.681 17.818 -26.635 1.00 60.59 100 ALA A O 1
ATOM 802 N N . VAL A 1 101 ? 22.647 16.062 -25.217 1.00 64.81 101 VAL A N 1
ATOM 803 C CA . VAL A 1 101 ? 21.497 15.306 -25.733 1.00 64.81 101 VAL A CA 1
ATOM 804 C C . VAL A 1 101 ? 20.687 14.704 -24.558 1.00 64.81 101 VAL A C 1
ATOM 806 O O . VAL A 1 101 ? 20.722 13.499 -24.319 1.00 64.81 101 VAL A O 1
ATOM 809 N N . PRO A 1 102 ? 19.936 15.532 -23.807 1.00 59.59 102 PRO A N 1
ATOM 810 C CA . PRO A 1 102 ? 19.343 15.181 -22.499 1.00 59.59 102 PRO A CA 1
ATOM 811 C C . PRO A 1 102 ? 18.294 14.077 -22.465 1.00 59.59 102 PRO A C 1
ATOM 813 O O . PRO A 1 102 ? 17.912 13.639 -21.384 1.00 59.59 102 PRO A O 1
ATOM 816 N N . TYR A 1 103 ? 17.821 13.629 -23.621 1.00 61.91 103 TYR A N 1
ATOM 817 C CA . TYR A 1 103 ? 16.744 12.644 -23.729 1.00 61.91 103 TYR A CA 1
ATOM 818 C C . TYR A 1 103 ? 17.195 11.394 -24.474 1.00 61.91 103 TYR A C 1
ATOM 820 O O . TYR A 1 103 ? 16.392 10.725 -25.118 1.00 61.91 103 TYR A O 1
ATOM 828 N N . THR A 1 104 ? 18.496 11.132 -24.453 1.00 69.62 104 THR A N 1
ATOM 829 C CA . THR A 1 104 ? 19.103 9.947 -25.037 1.00 69.62 104 THR A CA 1
ATOM 830 C C . THR A 1 104 ? 19.569 9.037 -23.914 1.00 69.62 104 THR A C 1
ATOM 832 O O . THR A 1 104 ? 20.306 9.465 -23.025 1.00 69.62 104 THR A O 1
ATOM 835 N N . GLU A 1 105 ? 19.180 7.769 -23.977 1.00 75.31 105 GLU A N 1
ATOM 836 C CA . GLU A 1 105 ? 19.767 6.746 -23.126 1.00 75.31 105 GLU A CA 1
ATOM 837 C C . GLU A 1 105 ? 21.133 6.339 -23.694 1.00 75.31 105 GLU A C 1
ATOM 839 O O . GLU A 1 105 ? 21.262 6.012 -24.876 1.00 75.31 105 GLU A O 1
ATOM 844 N N . TRP A 1 106 ? 22.158 6.373 -22.841 1.00 78.50 106 TRP A N 1
ATOM 845 C CA . TRP A 1 106 ? 23.522 6.010 -23.207 1.00 78.50 106 TRP A CA 1
ATOM 846 C C . TRP A 1 106 ? 23.947 4.729 -22.502 1.00 78.50 106 TRP A C 1
ATOM 848 O O . TRP A 1 106 ? 24.029 4.668 -21.274 1.00 78.50 106 TRP A O 1
ATOM 858 N N . ILE A 1 107 ? 24.302 3.725 -23.291 1.00 83.50 107 ILE A N 1
ATOM 859 C CA . ILE A 1 107 ? 24.918 2.493 -22.809 1.00 83.50 107 ILE A CA 1
ATOM 860 C C . ILE A 1 107 ? 26.421 2.614 -23.040 1.00 83.50 107 ILE A C 1
ATOM 862 O O . ILE A 1 107 ? 26.863 2.870 -24.153 1.00 83.50 107 ILE A O 1
ATOM 866 N N . PHE A 1 108 ? 27.220 2.450 -21.988 1.00 81.38 108 PHE A N 1
ATOM 867 C CA . PHE A 1 108 ? 28.679 2.487 -22.087 1.00 81.38 108 PHE A CA 1
ATOM 868 C C . PHE A 1 108 ? 29.244 1.079 -21.958 1.00 81.38 108 PHE A C 1
ATOM 870 O O . PHE A 1 108 ? 29.202 0.499 -20.867 1.00 81.38 108 PHE A O 1
ATOM 877 N N . GLU A 1 109 ? 29.863 0.572 -23.019 1.00 83.44 109 GLU A N 1
ATOM 878 C CA . GLU A 1 109 ? 30.679 -0.635 -22.955 1.00 83.44 109 GLU A CA 1
ATOM 879 C C . GLU A 1 109 ? 32.163 -0.259 -23.028 1.00 83.44 109 GLU A C 1
ATOM 881 O O . GLU A 1 109 ? 32.603 0.493 -23.891 1.00 83.44 109 GLU A O 1
ATOM 886 N N . ILE A 1 110 ? 32.967 -0.757 -22.083 1.00 80.69 110 ILE A N 1
ATOM 887 C CA . ILE A 1 110 ? 34.420 -0.549 -22.094 1.00 80.69 110 ILE A CA 1
ATOM 888 C C . ILE A 1 110 ? 35.099 -1.897 -22.285 1.00 80.69 110 ILE A C 1
ATOM 890 O O . ILE A 1 110 ? 35.136 -2.731 -21.374 1.00 80.69 110 ILE A O 1
ATOM 894 N N . LEU A 1 111 ? 35.711 -2.068 -23.449 1.00 82.81 111 LEU A N 1
ATOM 895 C CA . LEU A 1 111 ? 36.468 -3.247 -23.832 1.00 82.81 111 LEU A CA 1
ATOM 896 C C . LEU A 1 111 ? 37.964 -2.940 -23.777 1.00 82.81 111 LEU A C 1
ATOM 898 O O . LEU A 1 111 ? 38.422 -1.870 -24.168 1.00 82.81 111 LEU A O 1
ATOM 902 N N . LYS A 1 112 ? 38.749 -3.892 -23.274 1.00 83.25 112 LYS A N 1
ATOM 903 C CA . LYS A 1 112 ? 40.214 -3.803 -23.243 1.00 83.25 112 LYS A CA 1
ATOM 904 C C . LYS A 1 112 ? 40.795 -4.947 -24.055 1.00 83.25 112 LYS A C 1
ATOM 906 O O . LYS A 1 112 ? 40.414 -6.095 -23.827 1.00 83.25 112 LYS A O 1
ATOM 911 N N . ALA A 1 113 ? 41.717 -4.625 -24.949 1.00 83.50 113 ALA A N 1
ATOM 912 C CA . ALA A 1 113 ? 42.365 -5.565 -25.844 1.00 83.50 113 ALA A CA 1
ATOM 913 C C . ALA A 1 113 ? 43.881 -5.341 -25.871 1.00 83.50 113 ALA A C 1
ATOM 915 O O . ALA A 1 113 ? 44.355 -4.203 -25.823 1.00 83.50 113 ALA A O 1
ATOM 916 N N . ASP A 1 114 ? 44.636 -6.434 -25.956 1.00 87.56 114 ASP A N 1
ATOM 917 C CA . ASP A 1 114 ? 46.078 -6.398 -26.186 1.00 87.56 114 ASP A CA 1
ATOM 918 C C . ASP A 1 114 ? 46.312 -6.341 -27.697 1.00 87.56 114 ASP A C 1
ATOM 920 O O . ASP A 1 114 ? 45.735 -7.145 -28.430 1.00 87.56 114 ASP A O 1
ATOM 924 N N . ILE A 1 115 ? 47.154 -5.425 -28.187 1.00 88.62 115 ILE A N 1
ATOM 925 C CA . ILE A 1 115 ? 47.493 -5.372 -29.618 1.00 88.62 115 ILE A CA 1
ATOM 926 C C . ILE A 1 115 ? 48.096 -6.697 -30.121 1.00 88.62 115 ILE A C 1
ATOM 928 O O . ILE A 1 115 ? 48.033 -6.998 -31.312 1.00 88.62 115 ILE A O 1
ATOM 932 N N . ASP A 1 116 ? 48.687 -7.496 -29.229 1.00 87.06 116 ASP A N 1
ATOM 933 C CA . ASP A 1 116 ? 49.261 -8.804 -29.543 1.00 87.06 116 ASP A CA 1
ATOM 934 C C . ASP A 1 116 ? 48.222 -9.944 -29.576 1.00 87.06 116 ASP A C 1
ATOM 936 O O . ASP A 1 116 ? 48.573 -11.090 -29.898 1.00 87.06 116 ASP A O 1
ATOM 940 N N . ASP A 1 117 ? 46.951 -9.670 -29.267 1.00 86.25 117 ASP A N 1
ATOM 941 C CA . ASP A 1 117 ? 45.891 -10.670 -29.317 1.00 86.25 117 ASP A CA 1
ATOM 942 C C . ASP A 1 117 ? 45.592 -11.126 -30.751 1.00 86.25 117 ASP A C 1
ATOM 944 O O . ASP A 1 117 ? 45.551 -10.358 -31.709 1.00 86.25 117 ASP A O 1
ATOM 948 N N . ALA A 1 118 ? 45.294 -12.421 -30.900 1.00 85.38 118 ALA A N 1
ATOM 949 C CA . ALA A 1 118 ? 45.100 -13.052 -32.208 1.00 85.38 118 ALA A CA 1
ATOM 950 C C . ALA A 1 118 ? 43.923 -12.485 -33.025 1.00 85.38 118 ALA A C 1
ATOM 952 O O . ALA A 1 118 ? 43.856 -12.731 -34.224 1.00 85.38 118 ALA A O 1
ATOM 953 N N . PHE A 1 119 ? 42.976 -11.791 -32.390 1.00 85.38 119 PHE A N 1
ATOM 954 C CA . PHE A 1 119 ? 41.851 -11.161 -33.084 1.00 85.38 119 PHE A CA 1
ATOM 955 C C . PHE A 1 119 ? 42.164 -9.734 -33.566 1.00 85.38 119 PHE A C 1
ATOM 957 O O . PHE A 1 119 ? 41.393 -9.202 -34.352 1.00 85.38 119 PHE A O 1
ATOM 964 N N . LEU A 1 120 ? 43.289 -9.144 -33.136 1.00 87.12 120 LEU A N 1
ATOM 965 C CA . LEU A 1 120 ? 43.789 -7.839 -33.586 1.00 87.12 120 LEU A CA 1
ATOM 966 C C . LEU A 1 120 ? 45.024 -7.956 -34.497 1.00 87.12 120 LEU A C 1
ATOM 968 O O . LEU A 1 120 ? 45.648 -6.945 -34.805 1.00 87.12 120 LEU A O 1
ATOM 972 N N . GLU A 1 121 ? 45.389 -9.164 -34.943 1.00 89.69 121 GLU A N 1
ATOM 973 C CA . GLU A 1 121 ? 46.589 -9.394 -35.768 1.00 89.69 121 GLU A CA 1
ATOM 974 C C . GLU A 1 121 ? 46.572 -8.546 -37.053 1.00 89.69 121 GLU A C 1
ATOM 976 O O . GLU A 1 121 ? 47.567 -7.894 -37.367 1.00 89.69 121 GLU A O 1
ATOM 981 N N . ASP A 1 122 ? 45.428 -8.481 -37.741 1.00 90.19 122 ASP A N 1
ATOM 982 C CA . ASP A 1 122 ? 45.278 -7.692 -38.970 1.00 90.19 122 ASP A CA 1
ATOM 983 C C . ASP A 1 122 ? 45.319 -6.174 -38.684 1.00 90.19 122 ASP A C 1
ATOM 985 O O . ASP A 1 122 ? 46.023 -5.426 -39.367 1.00 90.19 122 ASP A O 1
ATOM 989 N N . TYR A 1 123 ? 44.676 -5.725 -37.596 1.00 91.00 123 TYR A N 1
ATOM 990 C CA . TYR A 1 123 ? 44.751 -4.336 -37.123 1.00 91.00 123 TYR A CA 1
ATOM 991 C C . TYR A 1 123 ? 46.194 -3.914 -36.821 1.00 91.00 123 TYR A C 1
ATOM 993 O O . TYR A 1 123 ? 46.638 -2.838 -37.227 1.00 91.00 123 TYR A O 1
ATOM 1001 N N . LYS A 1 124 ? 46.955 -4.775 -36.140 1.00 92.19 124 LYS A N 1
ATOM 1002 C CA . LYS A 1 124 ? 48.357 -4.530 -35.799 1.00 92.19 124 LYS A CA 1
ATOM 1003 C C . LYS A 1 124 ? 49.241 -4.415 -37.037 1.00 92.19 124 LYS A C 1
ATOM 1005 O O . LYS A 1 124 ? 50.075 -3.513 -37.097 1.00 92.19 124 LYS A O 1
ATOM 1010 N N . ASP A 1 125 ? 49.074 -5.307 -38.010 1.00 93.06 125 ASP A N 1
ATOM 1011 C CA . ASP A 1 125 ? 49.856 -5.278 -39.248 1.00 93.06 125 ASP A CA 1
ATOM 1012 C C . ASP A 1 125 ? 49.639 -3.957 -40.009 1.00 93.06 125 ASP A C 1
ATOM 1014 O O . ASP A 1 125 ? 50.605 -3.340 -40.469 1.00 93.06 125 ASP A O 1
ATOM 1018 N N . VAL A 1 126 ? 48.392 -3.477 -40.092 1.00 93.81 126 VAL A N 1
ATOM 1019 C CA . VAL A 1 126 ? 48.075 -2.179 -40.712 1.00 93.81 126 VAL A CA 1
ATOM 1020 C C . VAL A 1 126 ? 48.626 -1.014 -39.893 1.00 93.81 126 VAL A C 1
ATOM 1022 O O . VAL A 1 126 ? 49.201 -0.082 -40.465 1.00 93.81 126 VAL A O 1
ATOM 1025 N N . LEU A 1 127 ? 48.501 -1.073 -38.566 1.00 94.00 127 LEU A N 1
ATOM 1026 C CA . LEU A 1 127 ? 49.036 -0.064 -37.656 1.00 94.00 127 LEU A CA 1
ATOM 1027 C C . LEU A 1 127 ? 50.554 0.090 -37.839 1.00 94.00 127 LEU A C 1
ATOM 1029 O O . LEU A 1 127 ? 51.035 1.204 -38.049 1.00 94.00 127 LEU A O 1
ATOM 1033 N N . ASP A 1 128 ? 51.306 -1.010 -37.834 1.00 92.56 128 ASP A N 1
ATOM 1034 C CA . ASP A 1 128 ? 52.765 -1.013 -38.004 1.00 92.56 128 ASP A CA 1
ATOM 1035 C C . ASP A 1 128 ? 53.203 -0.500 -39.392 1.00 92.56 128 ASP A C 1
ATOM 1037 O O . ASP A 1 128 ? 54.238 0.168 -39.514 1.00 92.56 128 ASP A O 1
ATOM 1041 N N . ASP A 1 129 ? 52.434 -0.793 -40.446 1.00 95.06 129 ASP A N 1
ATOM 1042 C CA . ASP A 1 129 ? 52.770 -0.411 -41.824 1.00 95.06 129 ASP A CA 1
ATOM 1043 C C . ASP A 1 129 ? 52.478 1.068 -42.140 1.00 95.06 129 ASP A C 1
ATOM 1045 O O . ASP A 1 129 ? 53.135 1.654 -43.014 1.00 95.06 129 ASP A O 1
ATOM 1049 N N . THR A 1 130 ? 51.502 1.674 -41.457 1.00 94.75 130 THR A N 1
ATOM 1050 C CA . THR A 1 130 ? 50.975 3.016 -41.777 1.00 94.75 130 THR A CA 1
ATOM 1051 C C . THR A 1 130 ? 51.370 4.101 -40.778 1.00 94.75 130 THR A C 1
ATOM 1053 O O . THR A 1 130 ? 51.413 5.276 -41.145 1.00 94.75 130 THR A O 1
ATOM 1056 N N . THR A 1 131 ? 51.743 3.729 -39.552 1.00 94.12 131 THR A N 1
ATOM 1057 C CA . THR A 1 131 ? 52.076 4.684 -38.488 1.00 94.12 131 THR A CA 1
ATOM 1058 C C . THR A 1 131 ? 53.347 5.488 -38.788 1.00 94.12 131 THR A C 1
ATOM 1060 O O . THR A 1 131 ? 54.418 4.944 -39.081 1.00 94.12 131 THR A O 1
ATOM 1063 N N . GLU A 1 132 ? 53.273 6.814 -38.633 1.00 93.81 132 GLU A N 1
ATOM 1064 C CA . GLU A 1 132 ? 54.438 7.699 -38.702 1.00 93.81 132 GLU A CA 1
ATOM 1065 C C . GLU A 1 132 ? 55.023 7.987 -37.311 1.00 93.81 132 GLU A C 1
ATOM 1067 O O . GLU A 1 132 ? 54.354 8.522 -36.429 1.00 93.81 132 GLU A O 1
ATOM 1072 N N . THR A 1 133 ? 56.322 7.729 -37.121 1.00 93.38 133 THR A N 1
ATOM 1073 C CA . THR A 1 133 ? 57.019 8.057 -35.866 1.00 93.38 133 THR A CA 1
ATOM 1074 C C . THR A 1 133 ? 57.705 9.426 -35.916 1.00 93.38 133 THR A C 1
ATOM 1076 O O . THR A 1 133 ? 58.570 9.688 -36.763 1.00 93.38 133 THR A O 1
ATOM 1079 N N . VAL A 1 134 ? 57.408 10.284 -34.939 1.00 91.25 134 VAL A N 1
ATOM 1080 C CA . VAL A 1 134 ? 58.040 11.602 -34.748 1.00 91.25 134 VAL A CA 1
ATOM 1081 C C . VAL A 1 134 ? 58.554 11.780 -33.315 1.00 91.25 134 VAL A C 1
ATOM 1083 O O . VAL A 1 134 ? 58.385 10.915 -32.472 1.00 91.25 134 VAL A O 1
ATOM 1086 N N . SER A 1 135 ? 59.240 12.884 -33.007 1.00 89.00 135 SER A N 1
ATOM 1087 C CA . SER A 1 135 ? 59.735 13.122 -31.640 1.00 89.00 135 SER A CA 1
ATOM 1088 C C . SER A 1 135 ? 58.632 13.702 -30.761 1.00 89.00 135 SER A C 1
ATOM 1090 O O . SER A 1 135 ? 58.033 14.713 -31.135 1.00 89.00 135 SER A O 1
ATOM 1092 N N . CYS A 1 136 ? 58.421 13.130 -29.573 1.00 82.38 136 CYS A N 1
ATOM 1093 C CA . CYS A 1 136 ? 57.450 13.681 -28.640 1.00 82.38 136 CYS A CA 1
ATOM 1094 C C . CYS A 1 136 ? 57.990 14.888 -27.854 1.00 82.38 136 CYS A C 1
ATOM 1096 O O . CYS A 1 136 ? 59.109 14.875 -27.331 1.00 82.38 136 CYS A O 1
ATOM 1098 N N . GLY A 1 137 ? 57.154 15.921 -27.692 1.00 73.31 137 GLY A N 1
ATOM 1099 C CA . GLY A 1 137 ? 57.445 17.108 -26.877 1.00 73.31 137 GLY A CA 1
ATOM 1100 C C . GLY A 1 137 ? 57.697 16.832 -25.386 1.00 73.31 137 GLY A C 1
ATOM 1101 O O . GLY A 1 137 ? 58.326 17.655 -24.720 1.00 73.31 137 GLY A O 1
ATOM 1102 N N . TRP A 1 138 ? 57.274 15.670 -24.884 1.00 69.69 138 TRP A N 1
ATOM 1103 C CA . TRP A 1 138 ? 57.419 15.236 -23.488 1.00 69.69 138 TRP A CA 1
ATOM 1104 C C . TRP A 1 138 ? 58.625 14.301 -23.267 1.00 69.69 138 TRP A C 1
ATOM 1106 O O . TRP A 1 138 ? 58.938 13.943 -22.132 1.00 69.69 138 TRP A O 1
ATOM 1116 N N . GLY A 1 139 ? 59.367 13.993 -24.340 1.00 73.50 139 GLY A N 1
ATOM 1117 C CA . GLY A 1 139 ? 60.448 13.006 -24.372 1.00 73.50 139 GLY A CA 1
ATOM 1118 C C . GLY A 1 139 ? 59.986 11.691 -25.003 1.00 73.50 139 GLY A C 1
ATOM 1119 O O . GLY A 1 139 ? 58.835 11.316 -24.841 1.00 73.50 139 GLY A O 1
ATOM 1120 N N . GLY A 1 140 ? 60.884 11.025 -25.738 1.00 84.56 140 GLY A N 1
ATOM 1121 C CA . GLY A 1 140 ? 60.568 9.776 -26.439 1.00 84.56 140 GLY A CA 1
ATOM 1122 C C . GLY A 1 140 ? 60.008 9.962 -27.854 1.00 84.56 140 GLY A C 1
ATOM 1123 O O . GLY A 1 140 ? 60.203 11.025 -28.467 1.00 84.56 140 GLY A O 1
ATOM 1124 N N . ASP A 1 141 ? 59.346 8.922 -28.357 1.00 88.38 141 ASP A N 1
ATOM 1125 C CA . ASP A 1 141 ? 58.821 8.833 -29.726 1.00 88.38 141 ASP A CA 1
ATOM 1126 C C . ASP A 1 141 ? 57.283 8.943 -29.731 1.00 88.38 141 ASP A C 1
ATOM 1128 O O . ASP A 1 141 ? 56.597 8.320 -28.933 1.00 88.38 141 ASP A O 1
ATOM 1132 N N . ALA A 1 142 ? 56.721 9.755 -30.623 1.00 89.75 142 ALA A N 1
ATOM 1133 C CA . ALA A 1 142 ? 55.282 9.873 -30.826 1.00 89.75 142 ALA A CA 1
ATOM 1134 C C . ALA A 1 142 ? 54.852 9.093 -32.069 1.00 89.75 142 ALA A C 1
ATOM 1136 O O . ALA A 1 142 ? 55.475 9.255 -33.120 1.00 89.75 142 ALA A O 1
ATOM 1137 N N . GLN A 1 143 ? 53.784 8.309 -31.951 1.00 93.81 143 GLN A N 1
ATOM 1138 C CA . GLN A 1 143 ? 53.185 7.560 -33.056 1.00 93.81 143 GLN A CA 1
ATOM 1139 C C . GLN A 1 143 ? 51.981 8.321 -33.618 1.00 93.81 143 GLN A C 1
ATOM 1141 O O . GLN A 1 143 ? 51.108 8.732 -32.857 1.00 93.81 143 GLN A O 1
ATOM 1146 N N . ILE A 1 144 ? 51.951 8.547 -34.929 1.00 95.06 144 ILE A N 1
ATOM 1147 C CA . ILE A 1 144 ? 50.814 9.147 -35.634 1.00 95.06 144 ILE A CA 1
ATOM 1148 C C . ILE A 1 144 ? 50.138 8.036 -36.433 1.00 95.06 144 ILE A C 1
ATOM 1150 O O . ILE A 1 144 ? 50.735 7.547 -37.393 1.00 95.06 144 ILE A O 1
ATOM 1154 N N . ILE A 1 145 ? 48.941 7.629 -36.015 1.00 95.31 145 ILE A N 1
ATOM 1155 C CA . ILE A 1 145 ? 48.171 6.563 -36.669 1.00 95.31 145 ILE A CA 1
ATOM 1156 C C . ILE A 1 145 ? 47.379 7.119 -37.857 1.00 95.31 145 ILE A C 1
ATOM 1158 O O . ILE A 1 145 ? 47.018 8.296 -37.853 1.00 95.31 145 ILE A O 1
ATOM 1162 N N . ASP A 1 146 ? 47.111 6.276 -38.852 1.00 94.81 146 ASP A N 1
ATOM 1163 C CA . ASP A 1 146 ? 46.284 6.595 -40.023 1.00 94.81 146 ASP A CA 1
ATOM 1164 C C . ASP A 1 146 ? 44.892 5.981 -39.821 1.00 94.81 146 ASP A C 1
ATOM 1166 O O . ASP A 1 146 ? 44.733 4.762 -39.898 1.00 94.81 146 ASP A O 1
ATOM 1170 N N . SER A 1 147 ? 43.903 6.811 -39.484 1.00 92.94 147 SER A N 1
ATOM 1171 C CA . SER A 1 147 ? 42.558 6.324 -39.155 1.00 92.94 147 SER A CA 1
ATOM 1172 C C . SER A 1 147 ? 41.845 5.714 -40.368 1.00 92.94 147 SER A C 1
ATOM 1174 O O . SER A 1 147 ? 41.275 4.629 -40.250 1.00 92.94 147 SER A O 1
ATOM 1176 N N . ASP A 1 148 ? 41.967 6.328 -41.549 1.00 91.50 148 ASP A N 1
ATOM 1177 C CA . ASP A 1 148 ? 41.383 5.837 -42.806 1.00 91.50 148 ASP A CA 1
ATOM 1178 C C . ASP A 1 148 ? 41.897 4.432 -43.159 1.00 91.50 148 ASP A C 1
ATOM 1180 O O . ASP A 1 148 ? 41.153 3.587 -43.663 1.00 91.50 148 ASP A O 1
ATOM 1184 N N . ALA A 1 149 ? 43.180 4.163 -42.892 1.00 92.75 149 ALA A N 1
ATOM 1185 C CA . ALA A 1 149 ? 43.767 2.851 -43.135 1.00 92.75 149 ALA A CA 1
ATOM 1186 C C . ALA A 1 149 ? 43.248 1.769 -42.176 1.00 92.75 149 ALA A C 1
ATOM 1188 O O . ALA A 1 149 ? 43.210 0.602 -42.563 1.00 92.75 149 ALA A O 1
ATOM 1189 N N . LEU A 1 150 ? 42.857 2.143 -40.953 1.00 92.38 150 LEU A N 1
ATOM 1190 C CA . LEU A 1 150 ? 42.454 1.213 -39.896 1.00 92.38 150 LEU A CA 1
ATOM 1191 C C . LEU A 1 150 ? 40.964 0.850 -39.934 1.00 92.38 150 LEU A C 1
ATOM 1193 O O . LEU A 1 150 ? 40.622 -0.249 -39.499 1.00 92.38 150 LEU A O 1
ATOM 1197 N N . ILE A 1 151 ? 40.093 1.718 -40.474 1.00 91.62 151 ILE A N 1
ATOM 1198 C CA . ILE A 1 151 ? 38.634 1.489 -40.572 1.00 91.62 151 ILE A CA 1
ATOM 1199 C C . ILE A 1 151 ? 38.280 0.070 -41.064 1.00 91.62 151 ILE A C 1
ATOM 1201 O O . ILE A 1 151 ? 37.493 -0.591 -40.387 1.00 91.62 151 ILE A O 1
ATOM 1205 N N . PRO A 1 152 ? 38.847 -0.454 -42.174 1.00 90.31 152 PRO A N 1
ATOM 1206 C CA . PRO A 1 152 ? 38.449 -1.763 -42.694 1.00 90.31 152 PRO A CA 1
ATOM 1207 C C . PRO A 1 152 ? 38.718 -2.931 -41.739 1.00 90.31 152 PRO A C 1
ATOM 1209 O O . PRO A 1 152 ? 37.995 -3.920 -41.789 1.00 90.31 152 PRO A O 1
ATOM 1212 N N . GLU A 1 153 ? 39.743 -2.827 -40.890 1.00 90.38 153 GLU A N 1
ATOM 1213 C CA . GLU A 1 153 ? 40.138 -3.905 -39.973 1.00 90.38 153 GLU A CA 1
ATOM 1214 C C . GLU A 1 153 ? 39.276 -3.919 -38.706 1.00 90.38 153 GLU A C 1
ATOM 1216 O O . GLU A 1 153 ? 39.053 -4.970 -38.108 1.00 90.38 153 GLU A O 1
ATOM 1221 N N . VAL A 1 154 ? 38.780 -2.751 -38.289 1.00 86.56 154 VAL A N 1
ATOM 1222 C CA . VAL A 1 154 ? 37.950 -2.626 -37.085 1.00 86.56 154 VAL A CA 1
ATOM 1223 C C . VAL A 1 154 ? 36.449 -2.694 -37.357 1.00 86.56 154 VAL A C 1
ATOM 1225 O O . VAL A 1 154 ? 35.693 -3.007 -36.441 1.00 86.56 154 VAL A O 1
ATOM 1228 N N . ASP A 1 155 ? 36.009 -2.452 -38.594 1.00 85.75 155 ASP A N 1
ATOM 1229 C CA . ASP A 1 155 ? 34.599 -2.572 -38.993 1.00 85.75 155 ASP A CA 1
ATOM 1230 C C . ASP A 1 155 ? 34.046 -3.982 -38.724 1.00 85.75 155 ASP A C 1
ATOM 1232 O O . ASP A 1 155 ? 32.926 -4.152 -38.247 1.00 85.75 155 ASP A O 1
ATOM 1236 N N . GLU A 1 156 ? 34.876 -5.013 -38.919 1.00 79.44 156 GLU A N 1
ATOM 1237 C CA . GLU A 1 156 ? 34.504 -6.409 -38.654 1.00 79.44 156 GLU A CA 1
ATOM 1238 C C . GLU A 1 156 ? 34.338 -6.741 -37.156 1.00 79.44 156 GLU A C 1
ATOM 1240 O O . GLU A 1 156 ? 33.823 -7.812 -36.820 1.00 79.44 156 GLU A O 1
ATOM 1245 N N . LEU A 1 157 ? 34.770 -5.850 -36.255 1.00 74.44 157 LEU A N 1
ATOM 1246 C CA . LEU A 1 157 ? 34.750 -6.057 -34.803 1.00 74.44 157 LEU A CA 1
ATOM 1247 C C . LEU A 1 157 ? 33.516 -5.453 -34.119 1.00 74.44 157 LEU A C 1
ATOM 1249 O O . LEU A 1 157 ? 33.277 -5.745 -32.947 1.00 74.44 157 LEU A O 1
ATOM 1253 N N . ILE A 1 158 ? 32.742 -4.626 -34.823 1.00 81.31 158 ILE A N 1
ATOM 1254 C CA . ILE A 1 158 ? 31.632 -3.858 -34.249 1.00 81.31 158 ILE A CA 1
ATOM 1255 C C . ILE A 1 158 ? 30.319 -4.635 -34.385 1.00 81.31 158 ILE A C 1
ATOM 1257 O O . ILE A 1 158 ? 30.024 -5.220 -35.429 1.00 81.31 158 ILE A O 1
ATOM 1261 N N . THR A 1 159 ? 29.494 -4.602 -33.337 1.00 79.50 159 THR A N 1
ATOM 1262 C CA . THR A 1 159 ? 28.104 -5.079 -33.389 1.00 79.50 159 THR A CA 1
ATOM 1263 C C . THR A 1 159 ? 27.173 -3.872 -33.426 1.00 79.50 159 THR A C 1
ATOM 1265 O O . THR A 1 159 ? 27.406 -2.901 -32.726 1.00 79.50 159 THR A O 1
ATOM 1268 N N . ARG A 1 160 ? 26.135 -3.905 -34.267 1.00 79.31 160 ARG A N 1
ATOM 1269 C CA . ARG A 1 160 ? 25.126 -2.838 -34.359 1.00 79.31 160 ARG A CA 1
ATOM 1270 C C . ARG A 1 160 ? 23.739 -3.463 -34.173 1.00 79.31 160 ARG A C 1
ATOM 1272 O O . ARG A 1 160 ? 23.237 -4.055 -35.133 1.00 79.31 160 ARG A O 1
ATOM 1279 N N . PRO A 1 161 ? 23.177 -3.461 -32.952 1.00 74.31 161 PRO A N 1
ATOM 1280 C CA . PRO A 1 161 ? 21.840 -3.988 -32.687 1.00 74.31 161 PRO A CA 1
ATOM 1281 C C . PRO A 1 161 ? 20.759 -3.205 -33.449 1.00 74.31 161 PRO A C 1
ATOM 1283 O O . PRO A 1 161 ? 20.889 -2.002 -33.664 1.00 74.31 161 PRO A O 1
ATOM 1286 N N . ASP A 1 162 ? 19.676 -3.873 -33.855 1.00 73.44 162 ASP A N 1
ATOM 1287 C CA . ASP A 1 162 ? 18.545 -3.188 -34.493 1.00 73.44 162 ASP A CA 1
ATOM 1288 C C . ASP A 1 162 ? 17.873 -2.239 -33.481 1.00 73.44 162 ASP A C 1
ATOM 1290 O O . ASP A 1 162 ? 17.497 -2.667 -32.391 1.00 73.44 162 ASP A O 1
ATOM 1294 N N . GLY A 1 163 ? 17.695 -0.967 -33.854 1.00 69.62 163 GLY A N 1
ATOM 1295 C CA . GLY A 1 163 ? 17.037 0.047 -33.017 1.00 69.62 163 GLY A CA 1
ATOM 1296 C C . GLY A 1 163 ? 17.947 0.785 -32.027 1.00 69.62 163 GLY A C 1
ATOM 1297 O O . GLY A 1 163 ? 17.447 1.624 -31.287 1.00 69.62 163 GLY A O 1
ATOM 1298 N N . ILE A 1 164 ? 19.258 0.512 -32.032 1.00 75.81 164 ILE A N 1
ATOM 1299 C CA . ILE A 1 164 ? 20.254 1.203 -31.198 1.00 75.81 164 ILE A CA 1
ATOM 1300 C C . ILE A 1 164 ? 21.356 1.763 -32.098 1.00 75.81 164 ILE A C 1
ATOM 1302 O O . ILE A 1 164 ? 21.888 1.057 -32.960 1.00 75.81 164 ILE A O 1
ATOM 1306 N N . VAL A 1 165 ? 21.741 3.026 -31.894 1.00 81.50 165 VAL A N 1
ATOM 1307 C CA . VAL A 1 165 ? 22.892 3.598 -32.602 1.00 81.50 165 VAL A CA 1
ATOM 1308 C C . VAL A 1 165 ? 24.180 3.336 -31.842 1.00 81.50 165 VAL A C 1
ATOM 1310 O O . VAL A 1 165 ? 24.489 3.994 -30.853 1.00 81.50 165 VAL A O 1
ATOM 1313 N N . THR A 1 166 ? 24.980 2.407 -32.361 1.00 86.31 166 THR A N 1
ATOM 1314 C CA . THR A 1 166 ? 26.306 2.110 -31.810 1.00 86.31 166 THR A CA 1
ATOM 1315 C C . THR A 1 166 ? 27.378 3.054 -32.372 1.00 86.31 166 THR A C 1
ATOM 1317 O O . THR A 1 166 ? 27.583 3.137 -33.592 1.00 86.31 166 THR A O 1
ATOM 1320 N N . ILE A 1 167 ? 28.099 3.742 -31.485 1.00 88.62 167 ILE A N 1
ATOM 1321 C CA . ILE A 1 167 ? 29.261 4.586 -31.781 1.00 88.62 167 ILE A CA 1
ATOM 1322 C C . ILE A 1 167 ? 30.524 3.890 -31.247 1.00 88.62 167 ILE A C 1
ATOM 1324 O O . ILE A 1 167 ? 30.771 3.896 -30.042 1.00 88.62 167 ILE A O 1
ATOM 1328 N N . PRO A 1 168 ? 31.368 3.321 -32.120 1.00 91.12 168 PRO A N 1
ATOM 1329 C CA . PRO A 1 168 ? 32.618 2.708 -31.697 1.00 91.12 168 PRO A CA 1
ATOM 1330 C C . PRO A 1 168 ? 33.717 3.763 -31.498 1.00 91.12 168 PRO A C 1
ATOM 1332 O O . PRO A 1 168 ? 33.911 4.652 -32.334 1.00 91.12 168 PRO A O 1
ATOM 1335 N N . VAL A 1 169 ? 34.463 3.653 -30.397 1.00 90.69 169 VAL A N 1
ATOM 1336 C CA . VAL A 1 169 ? 35.590 4.526 -30.040 1.00 90.69 169 VAL A CA 1
ATOM 1337 C C . VAL A 1 169 ? 36.849 3.687 -29.839 1.00 90.69 169 VAL A C 1
ATOM 1339 O O . VAL A 1 169 ? 37.026 3.039 -28.808 1.00 90.69 169 VAL A O 1
ATOM 1342 N N . PHE A 1 170 ? 37.763 3.733 -30.805 1.00 91.38 170 PHE A N 1
ATOM 1343 C CA . PHE A 1 170 ? 39.022 2.987 -30.773 1.00 91.38 170 PHE A CA 1
ATOM 1344 C C . PHE A 1 170 ? 40.139 3.832 -30.170 1.00 91.38 170 PHE A C 1
ATOM 1346 O O . PHE A 1 170 ? 40.544 4.841 -30.743 1.00 91.38 170 PHE A O 1
ATOM 1353 N N . ILE A 1 171 ? 40.677 3.412 -29.025 1.00 90.94 171 ILE A N 1
ATOM 1354 C CA . ILE A 1 171 ? 41.706 4.150 -28.286 1.00 90.94 171 ILE A CA 1
ATOM 1355 C C . ILE A 1 171 ? 43.005 3.349 -28.288 1.00 90.94 171 ILE A C 1
ATOM 1357 O O . ILE A 1 171 ? 43.172 2.435 -27.483 1.00 90.94 171 ILE A O 1
ATOM 1361 N N . THR A 1 172 ? 43.951 3.712 -29.156 1.00 92.25 172 THR A N 1
ATOM 1362 C CA . THR A 1 172 ? 45.276 3.073 -29.210 1.00 92.25 172 THR A CA 1
ATOM 1363 C C . THR A 1 172 ? 46.264 3.794 -28.300 1.00 92.25 172 THR A C 1
ATOM 1365 O O . THR A 1 172 ? 46.472 5.007 -28.413 1.00 92.25 172 THR A O 1
ATOM 1368 N N . ILE A 1 173 ? 46.888 3.053 -27.384 1.00 90.44 173 ILE A N 1
ATOM 1369 C CA . ILE A 1 173 ? 47.739 3.626 -26.338 1.00 90.44 173 ILE A CA 1
ATOM 1370 C C . ILE A 1 173 ? 49.192 3.202 -26.538 1.00 90.44 173 ILE A C 1
ATOM 1372 O O . ILE A 1 173 ? 49.508 2.018 -26.565 1.00 90.44 173 ILE A O 1
ATOM 1376 N N . PHE A 1 174 ? 50.084 4.187 -26.625 1.00 90.81 174 PHE A N 1
ATOM 1377 C CA . PHE A 1 174 ? 51.520 3.999 -26.830 1.00 90.81 174 PHE A CA 1
ATOM 1378 C C . PHE A 1 174 ? 52.343 4.344 -25.578 1.00 90.81 174 PHE A C 1
ATOM 1380 O O . PHE A 1 174 ? 51.864 4.961 -24.622 1.00 90.81 174 PHE A O 1
ATOM 1387 N N . ASP A 1 175 ? 53.624 3.966 -25.579 1.00 87.12 175 ASP A N 1
ATOM 1388 C CA . ASP A 1 175 ? 54.521 4.180 -24.435 1.00 87.12 175 ASP A CA 1
ATOM 1389 C C . ASP A 1 175 ? 54.730 5.656 -24.083 1.00 87.12 175 ASP A C 1
ATOM 1391 O O . ASP A 1 175 ? 54.644 6.042 -22.916 1.00 87.12 175 ASP A O 1
ATOM 1395 N N . ASP A 1 176 ? 55.006 6.480 -25.093 1.00 86.69 176 ASP A N 1
ATOM 1396 C CA . ASP A 1 176 ? 55.390 7.876 -24.906 1.00 86.69 176 ASP A CA 1
ATOM 1397 C C . ASP A 1 176 ? 54.249 8.813 -25.306 1.00 86.69 176 ASP A C 1
ATOM 1399 O O . ASP A 1 176 ? 53.639 9.434 -24.426 1.00 86.69 176 ASP A O 1
ATOM 1403 N N . CYS A 1 177 ? 53.965 8.918 -26.613 1.00 89.88 177 CYS A N 1
ATOM 1404 C CA . CYS A 1 177 ? 52.945 9.808 -27.170 1.00 89.88 177 CYS A CA 1
ATOM 1405 C C . CYS A 1 177 ? 52.236 9.210 -28.397 1.00 89.88 177 CYS A C 1
ATOM 1407 O O . CYS A 1 177 ? 52.832 8.434 -29.144 1.00 89.88 177 CYS A O 1
ATOM 1409 N N . GLY A 1 178 ? 50.993 9.626 -28.629 1.00 91.38 178 GLY A N 1
ATOM 1410 C CA . GLY A 1 178 ? 50.149 9.207 -29.746 1.00 91.38 178 GLY A CA 1
ATOM 1411 C C . GLY A 1 178 ? 49.352 10.375 -30.331 1.00 91.38 178 GLY A C 1
ATOM 1412 O O . GLY A 1 178 ? 49.028 11.320 -29.607 1.00 91.38 178 GLY A O 1
ATOM 1413 N N . TYR A 1 179 ? 49.087 10.311 -31.636 1.00 92.19 179 TYR A N 1
ATOM 1414 C CA . TYR A 1 179 ? 48.253 11.246 -32.392 1.00 92.19 179 TYR A CA 1
ATOM 1415 C C . TYR A 1 179 ? 47.532 10.533 -33.550 1.00 92.19 179 TYR A C 1
ATOM 1417 O O . TYR A 1 179 ? 47.981 9.478 -33.993 1.00 92.19 179 TYR A O 1
ATOM 1425 N N . VAL A 1 180 ? 46.446 11.113 -34.055 1.00 93.19 180 VAL A N 1
ATOM 1426 C CA . VAL A 1 180 ? 45.622 10.588 -35.156 1.00 93.19 180 VAL A CA 1
ATOM 1427 C C . VAL A 1 180 ? 45.756 11.506 -36.369 1.00 93.19 180 VAL A C 1
ATOM 1429 O O . VAL A 1 180 ? 45.599 12.718 -36.234 1.00 93.19 180 VAL A O 1
ATOM 1432 N N . ASP A 1 181 ? 46.089 10.943 -37.532 1.00 92.69 181 ASP A N 1
ATOM 1433 C CA . ASP A 1 181 ? 46.254 11.552 -38.868 1.00 92.69 181 ASP A CA 1
ATOM 1434 C C . ASP A 1 181 ? 47.314 12.665 -39.000 1.00 92.69 181 ASP A C 1
ATOM 1436 O O . ASP A 1 181 ? 47.943 12.844 -40.047 1.00 92.69 181 ASP A O 1
ATOM 1440 N N . SER A 1 182 ? 47.541 13.463 -37.956 1.00 89.94 182 SER A N 1
ATOM 1441 C CA . SER A 1 182 ? 48.506 14.552 -37.942 1.00 89.94 182 SER A CA 1
ATOM 1442 C C . SER A 1 182 ? 49.023 14.864 -36.537 1.00 89.94 182 SER A C 1
ATOM 1444 O O . SER A 1 182 ? 48.372 14.640 -35.519 1.00 89.94 182 SER A O 1
ATOM 1446 N N . TYR A 1 183 ? 50.236 15.415 -36.469 1.00 87.12 183 TYR A N 1
ATOM 1447 C CA . TYR A 1 183 ? 50.876 15.737 -35.196 1.00 87.12 183 TYR A CA 1
ATOM 1448 C C . TYR A 1 183 ? 50.059 16.745 -34.375 1.00 87.12 183 TYR A C 1
ATOM 1450 O O . TYR A 1 183 ? 49.839 17.875 -34.819 1.00 87.12 183 TYR A O 1
ATOM 1458 N N . GLY A 1 184 ? 49.723 16.373 -33.139 1.00 82.94 184 GLY A N 1
ATOM 1459 C CA . 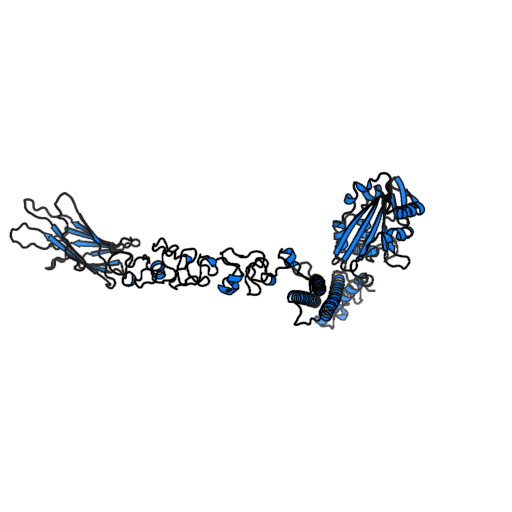GLY A 1 184 ? 48.992 17.219 -32.193 1.00 82.94 184 GLY A CA 1
ATOM 1460 C C . GLY A 1 184 ? 47.489 16.947 -32.113 1.00 82.94 184 GLY A C 1
ATOM 1461 O O . GLY A 1 184 ? 46.840 17.549 -31.265 1.00 82.94 184 GLY A O 1
ATOM 1462 N N . VAL A 1 185 ? 46.950 16.055 -32.946 1.00 86.44 185 VAL A N 1
ATOM 1463 C CA . VAL A 1 185 ? 45.536 15.652 -32.933 1.00 86.44 185 VAL A CA 1
ATOM 1464 C C . VAL A 1 185 ? 45.406 14.365 -32.122 1.00 86.44 185 VAL A C 1
ATOM 1466 O O . VAL A 1 185 ? 46.021 13.370 -32.478 1.00 86.44 185 VAL A O 1
ATOM 1469 N N . MET A 1 186 ? 44.697 14.384 -30.991 1.00 84.75 186 MET A N 1
ATOM 1470 C CA . MET A 1 186 ? 44.594 13.215 -30.093 1.00 84.75 186 MET A CA 1
ATOM 1471 C C . MET A 1 186 ? 43.417 12.291 -30.420 1.00 84.75 186 MET A C 1
ATOM 1473 O O . MET A 1 186 ? 43.452 11.113 -30.067 1.00 84.75 186 MET A O 1
ATOM 1477 N N . GLY A 1 187 ? 42.398 12.823 -31.089 1.00 87.88 187 GLY A N 1
ATOM 1478 C CA . GLY A 1 187 ? 41.223 12.095 -31.531 1.00 87.88 187 GLY A CA 1
ATOM 1479 C C . GLY A 1 187 ? 40.708 12.650 -32.854 1.00 87.88 187 GLY A C 1
ATOM 1480 O O . GLY A 1 187 ? 41.073 13.760 -33.242 1.00 87.88 187 GLY A O 1
ATOM 1481 N N . SER A 1 188 ? 39.934 11.837 -33.563 1.00 87.00 188 SER A N 1
ATOM 1482 C CA . SER A 1 188 ? 39.312 12.189 -34.835 1.00 87.00 188 SER A CA 1
ATOM 1483 C C . SER A 1 188 ? 38.015 11.398 -34.998 1.00 87.00 188 SER A C 1
ATOM 1485 O O . SER A 1 188 ? 38.030 10.163 -34.959 1.00 87.00 188 SER A O 1
ATOM 1487 N N . ALA A 1 189 ? 36.894 12.096 -35.171 1.00 85.25 189 ALA A N 1
ATOM 1488 C CA . ALA A 1 189 ? 35.653 11.513 -35.677 1.00 85.25 189 ALA A CA 1
ATOM 1489 C C . ALA A 1 189 ? 35.769 11.254 -37.189 1.00 85.25 189 ALA A C 1
ATOM 1491 O O . ALA A 1 189 ? 36.051 12.175 -37.963 1.00 85.25 189 ALA A O 1
ATOM 1492 N N . VAL A 1 190 ? 35.542 10.010 -37.613 1.00 86.81 190 VAL A N 1
ATOM 1493 C CA . VAL A 1 190 ? 35.766 9.571 -38.998 1.00 86.81 190 VAL A CA 1
ATOM 1494 C C . VAL A 1 190 ? 34.515 8.966 -39.631 1.00 86.81 190 VAL A C 1
ATOM 1496 O O . VAL A 1 190 ? 33.544 8.606 -38.961 1.00 86.81 190 VAL A O 1
ATOM 1499 N N . ALA A 1 191 ? 34.542 8.867 -40.955 1.00 83.69 191 ALA A N 1
ATOM 1500 C CA . ALA A 1 191 ? 33.447 8.392 -41.787 1.00 83.69 191 ALA A CA 1
ATOM 1501 C C . ALA A 1 191 ? 33.960 7.372 -42.809 1.00 83.69 191 ALA A C 1
ATOM 1503 O O . ALA A 1 191 ? 35.141 7.376 -43.155 1.00 83.69 191 ALA A O 1
ATOM 1504 N N . TYR A 1 192 ? 33.066 6.532 -43.324 1.00 82.94 192 TYR A N 1
ATOM 1505 C CA . TYR A 1 192 ? 33.358 5.669 -44.464 1.00 82.94 192 TYR A CA 1
ATOM 1506 C C . TYR A 1 192 ? 33.645 6.494 -45.733 1.00 82.94 192 TYR A C 1
ATOM 1508 O O . TYR A 1 192 ? 33.324 7.681 -45.835 1.00 82.94 192 TYR A O 1
ATOM 1516 N N . ASP A 1 193 ? 34.181 5.831 -46.762 1.00 80.94 193 ASP A N 1
ATOM 1517 C CA . ASP A 1 193 ? 34.495 6.424 -48.073 1.00 80.94 193 ASP A CA 1
ATOM 1518 C C . ASP A 1 193 ? 33.299 7.125 -48.761 1.00 80.94 193 ASP A C 1
ATOM 1520 O O . ASP A 1 193 ? 33.489 7.990 -49.627 1.00 80.94 193 ASP A O 1
ATOM 1524 N N . ASP A 1 194 ? 32.064 6.734 -48.438 1.00 78.81 194 ASP A N 1
ATOM 1525 C CA . ASP A 1 194 ? 30.831 7.328 -48.968 1.00 78.81 194 ASP A CA 1
ATOM 1526 C C . ASP A 1 194 ? 30.288 8.500 -48.133 1.00 78.81 194 ASP A C 1
ATOM 1528 O O . ASP A 1 194 ? 29.373 9.197 -48.588 1.00 78.81 194 ASP A O 1
ATOM 1532 N N . GLY A 1 195 ? 30.918 8.786 -46.992 1.00 73.38 195 GLY A N 1
ATOM 1533 C CA . GLY A 1 195 ? 30.580 9.873 -46.082 1.00 73.38 195 GLY A CA 1
ATOM 1534 C C . GLY A 1 195 ? 29.613 9.489 -44.964 1.00 73.38 195 GLY A C 1
ATOM 1535 O O . GLY A 1 195 ? 29.230 10.381 -44.206 1.00 73.38 195 GLY A O 1
ATOM 1536 N N . GLU A 1 196 ? 29.217 8.218 -44.847 1.00 77.25 196 GLU A N 1
ATOM 1537 C CA . GLU A 1 196 ? 28.457 7.736 -43.690 1.00 77.25 196 GLU A CA 1
ATOM 1538 C C . GLU A 1 196 ? 29.336 7.776 -42.419 1.00 77.25 196 GLU A C 1
ATOM 1540 O O . GLU A 1 196 ? 30.502 7.374 -42.479 1.00 77.25 196 GLU A O 1
ATOM 1545 N N . PRO A 1 197 ? 28.843 8.274 -41.268 1.00 80.25 197 PRO A N 1
ATOM 1546 C CA . PRO A 1 197 ? 29.619 8.291 -40.027 1.00 80.25 197 PRO A CA 1
ATOM 1547 C C . PRO A 1 197 ? 30.037 6.878 -39.595 1.00 80.25 197 PRO A C 1
ATOM 1549 O O . PRO A 1 197 ? 29.216 5.963 -39.589 1.00 80.25 197 PRO A O 1
ATOM 1552 N N . PHE A 1 198 ? 31.303 6.702 -39.208 1.00 86.62 198 PHE A N 1
ATOM 1553 C CA . PHE A 1 198 ? 31.831 5.408 -38.769 1.00 86.62 198 PHE A CA 1
ATOM 1554 C C . PHE A 1 198 ? 31.934 5.324 -37.243 1.00 86.62 198 PHE A C 1
ATOM 1556 O O . PHE A 1 198 ? 31.296 4.471 -36.622 1.00 86.62 198 PHE A O 1
ATOM 1563 N N . GLY A 1 199 ? 32.741 6.208 -36.649 1.00 87.75 199 GLY A N 1
ATOM 1564 C CA . GLY A 1 199 ? 33.150 6.148 -35.248 1.00 87.75 199 GLY A CA 1
ATOM 1565 C C . GLY A 1 199 ? 34.308 7.096 -34.943 1.00 87.75 199 GLY A C 1
ATOM 1566 O O . GLY A 1 199 ? 34.662 7.949 -35.759 1.00 87.75 199 GLY A O 1
ATOM 1567 N N . VAL A 1 200 ? 34.916 6.945 -33.769 1.00 90.50 200 VAL A N 1
ATOM 1568 C CA . VAL A 1 200 ? 36.015 7.802 -33.302 1.00 90.50 200 VAL A CA 1
ATOM 1569 C C . VAL A 1 200 ? 37.308 6.999 -33.196 1.00 90.50 200 VAL A C 1
ATOM 1571 O O . VAL A 1 200 ? 37.341 5.941 -32.571 1.00 90.50 200 VAL A O 1
ATOM 1574 N N . PHE A 1 201 ? 38.398 7.540 -33.738 1.00 92.56 201 PHE A N 1
ATOM 1575 C CA . PHE A 1 201 ? 39.750 7.046 -33.479 1.00 92.56 201 PHE A CA 1
ATOM 1576 C C . PHE A 1 201 ? 40.481 7.976 -32.529 1.00 92.56 201 PHE A C 1
ATOM 1578 O O . PHE A 1 201 ? 40.439 9.196 -32.671 1.00 92.56 201 PHE A O 1
ATOM 1585 N N . MET A 1 202 ? 41.202 7.392 -31.582 1.00 91.38 202 MET A N 1
ATOM 1586 C CA . MET A 1 202 ? 42.047 8.100 -30.638 1.00 91.38 202 MET A CA 1
ATOM 1587 C C . MET A 1 202 ? 43.412 7.438 -30.536 1.00 91.38 202 MET A C 1
ATOM 1589 O O . MET A 1 202 ? 43.543 6.213 -30.499 1.00 91.38 202 MET A O 1
ATOM 1593 N N . ALA A 1 203 ? 44.435 8.274 -30.417 1.00 91.50 203 ALA A N 1
ATOM 1594 C CA . ALA A 1 203 ? 45.793 7.844 -30.152 1.00 91.50 203 ALA A CA 1
ATOM 1595 C C . ALA A 1 203 ? 46.403 8.735 -29.082 1.00 91.50 203 ALA A C 1
ATOM 1597 O O . ALA A 1 203 ? 46.328 9.962 -29.133 1.00 91.50 203 ALA A O 1
ATOM 1598 N N . THR A 1 204 ? 47.031 8.107 -28.099 1.00 90.12 204 THR A N 1
ATOM 1599 C CA . THR A 1 204 ? 47.632 8.820 -26.975 1.00 90.12 204 THR A CA 1
ATOM 1600 C C . THR A 1 204 ? 48.786 8.015 -26.399 1.00 90.12 204 THR A C 1
ATOM 1602 O O . THR A 1 204 ? 48.928 6.824 -26.669 1.00 90.12 204 THR A O 1
ATOM 1605 N N . GLY A 1 205 ? 49.638 8.659 -25.610 1.00 87.38 205 GLY A N 1
ATOM 1606 C CA . GLY A 1 205 ? 50.659 7.964 -24.834 1.00 87.38 205 GLY A CA 1
ATOM 1607 C C . GLY A 1 205 ? 50.471 8.135 -23.336 1.00 87.38 205 GLY A C 1
ATOM 1608 O O . GLY A 1 205 ? 49.801 9.067 -22.888 1.00 87.38 205 GLY A O 1
ATOM 1609 N N . LYS A 1 206 ? 51.100 7.269 -22.534 1.00 79.25 206 LYS A N 1
ATOM 1610 C CA . LYS A 1 206 ? 50.976 7.287 -21.059 1.00 79.25 206 LYS A CA 1
ATOM 1611 C C . LYS A 1 206 ? 51.258 8.654 -20.441 1.00 79.25 206 LYS A C 1
ATOM 1613 O O . LYS A 1 206 ? 50.594 9.060 -19.489 1.00 79.25 206 LYS A O 1
ATOM 1618 N N . ASN A 1 207 ? 52.234 9.381 -20.984 1.00 73.25 207 ASN A N 1
ATOM 1619 C CA . ASN A 1 207 ? 52.576 10.711 -20.484 1.00 73.25 207 ASN A CA 1
ATOM 1620 C C . ASN A 1 207 ? 51.516 11.761 -20.842 1.00 73.25 207 ASN A C 1
ATOM 1622 O O . ASN A 1 207 ? 51.302 12.677 -20.054 1.00 73.25 207 ASN A O 1
ATOM 1626 N N . GLN A 1 208 ? 50.854 11.645 -21.996 1.00 77.19 208 GLN A N 1
ATOM 1627 C CA . GLN A 1 208 ? 49.731 12.518 -22.360 1.00 77.19 208 GLN A CA 1
ATOM 1628 C C . GLN A 1 208 ? 48.506 12.188 -21.502 1.00 77.19 208 GLN A C 1
ATOM 1630 O O . GLN A 1 208 ? 47.939 13.080 -20.882 1.00 77.19 208 GLN A O 1
ATOM 1635 N N . LEU A 1 209 ? 48.190 10.899 -21.351 1.00 75.94 209 LEU A N 1
ATOM 1636 C CA . LEU A 1 209 ? 47.105 10.391 -20.505 1.00 75.94 209 LEU A CA 1
ATOM 1637 C C . LEU A 1 209 ? 47.166 10.908 -19.065 1.00 75.94 209 LEU A C 1
ATOM 1639 O O . LEU A 1 209 ? 46.165 11.374 -18.529 1.00 75.94 209 LEU A O 1
ATOM 1643 N N . ALA A 1 210 ? 48.349 10.873 -18.446 1.00 70.62 210 ALA A N 1
ATOM 1644 C CA . ALA A 1 210 ? 48.524 11.315 -17.066 1.00 70.62 210 ALA A CA 1
ATOM 1645 C C . ALA A 1 210 ? 48.337 12.830 -16.859 1.00 70.62 210 ALA A C 1
ATOM 1647 O O . ALA A 1 210 ? 48.141 13.254 -15.719 1.00 70.62 210 ALA A O 1
ATOM 1648 N N . ASN A 1 211 ? 48.447 13.641 -17.917 1.00 68.12 211 ASN A N 1
ATOM 1649 C CA . ASN A 1 211 ? 48.312 15.098 -17.835 1.00 68.12 211 ASN A CA 1
ATOM 1650 C C . ASN A 1 211 ? 46.947 15.594 -18.324 1.00 68.12 211 ASN A C 1
ATOM 1652 O O . ASN A 1 211 ? 46.377 16.473 -17.683 1.00 68.12 211 ASN A O 1
ATOM 1656 N N . ASP A 1 212 ? 46.443 15.030 -19.422 1.00 68.62 212 ASP A N 1
ATOM 1657 C CA . ASP A 1 212 ? 45.287 15.559 -20.152 1.00 68.62 212 ASP A CA 1
ATOM 1658 C C . ASP A 1 212 ? 44.018 14.694 -19.971 1.00 68.62 212 ASP A C 1
ATOM 1660 O O . ASP A 1 212 ? 42.911 15.168 -20.220 1.00 68.62 212 ASP A O 1
ATOM 1664 N N . GLY A 1 213 ? 44.150 13.452 -19.479 1.00 75.75 213 GLY A N 1
ATOM 1665 C CA . GLY A 1 213 ? 43.037 12.506 -19.323 1.00 75.75 213 GLY A CA 1
ATOM 1666 C C . GLY A 1 213 ? 42.464 11.999 -20.656 1.00 75.75 213 GLY A C 1
ATOM 1667 O O . GLY A 1 213 ? 42.966 12.331 -21.729 1.00 75.75 213 GLY A O 1
ATOM 1668 N N . LEU A 1 214 ? 41.421 11.160 -20.595 1.00 77.69 214 LEU A N 1
ATOM 1669 C CA . LEU A 1 214 ? 40.677 10.707 -21.785 1.00 77.69 214 LEU A CA 1
ATOM 1670 C C . LEU A 1 214 ? 39.297 11.340 -21.910 1.00 77.69 214 LEU A C 1
ATOM 1672 O O . LEU A 1 214 ? 38.875 11.646 -23.020 1.00 77.69 214 LEU A O 1
ATOM 1676 N N . THR A 1 215 ? 38.613 11.548 -20.784 1.00 76.25 215 THR A N 1
ATOM 1677 C CA . THR A 1 215 ? 37.209 11.980 -20.730 1.00 76.25 215 THR A CA 1
ATOM 1678 C C . THR A 1 215 ? 36.930 13.188 -21.626 1.00 76.25 215 THR A C 1
ATOM 1680 O O . THR A 1 215 ? 36.029 13.140 -22.453 1.00 76.25 215 THR A O 1
ATOM 1683 N N . THR A 1 216 ? 37.733 14.251 -21.525 1.00 74.62 216 THR A N 1
ATOM 1684 C CA . THR A 1 216 ? 37.518 15.485 -22.296 1.00 74.62 216 THR A CA 1
ATOM 1685 C C . THR A 1 216 ? 37.682 15.278 -23.801 1.00 74.62 216 THR A C 1
ATOM 1687 O O . THR A 1 216 ? 36.928 15.858 -24.573 1.00 74.62 216 THR A O 1
ATOM 1690 N N . VAL A 1 217 ? 38.646 14.458 -24.231 1.00 77.56 217 VAL A N 1
ATOM 1691 C CA . VAL A 1 217 ? 38.892 14.212 -25.661 1.00 77.56 217 VAL A CA 1
ATOM 1692 C C . VAL A 1 217 ? 37.822 13.284 -26.239 1.00 77.56 217 VAL A C 1
ATOM 1694 O O . VAL A 1 217 ? 37.330 13.542 -27.329 1.00 77.56 217 VAL A O 1
ATOM 1697 N N . VAL A 1 218 ? 37.401 12.261 -25.486 1.00 79.00 218 VAL A N 1
ATOM 1698 C CA . VAL A 1 218 ? 36.291 11.375 -25.879 1.00 79.00 218 VAL A CA 1
ATOM 1699 C C . VAL A 1 218 ? 35.009 12.186 -26.063 1.00 79.00 218 VAL A C 1
ATOM 1701 O O . VAL A 1 218 ? 34.419 12.157 -27.135 1.00 79.00 218 VAL A O 1
ATOM 1704 N N . VAL A 1 219 ? 34.613 12.972 -25.057 1.00 74.81 219 VAL A N 1
ATOM 1705 C CA . VAL A 1 219 ? 33.415 13.829 -25.116 1.00 74.81 219 VAL A CA 1
ATOM 1706 C C . VAL A 1 219 ? 33.474 14.806 -26.298 1.00 74.81 219 VAL A C 1
ATOM 1708 O O . VAL A 1 219 ? 32.469 15.028 -26.969 1.00 74.81 219 VAL A O 1
ATOM 1711 N N . HIS A 1 220 ? 34.653 15.364 -26.577 1.00 76.44 220 HIS A N 1
ATOM 1712 C CA . HIS A 1 220 ? 34.867 16.275 -27.696 1.00 76.44 220 HIS A CA 1
ATOM 1713 C C . HIS A 1 220 ? 34.629 15.598 -29.054 1.00 76.44 220 HIS A C 1
ATOM 1715 O O . HIS A 1 220 ? 33.842 16.090 -29.856 1.00 76.44 220 HIS A O 1
ATOM 1721 N N . GLU A 1 221 ? 35.274 14.462 -29.322 1.00 79.50 221 GLU A N 1
ATOM 1722 C CA . GLU A 1 221 ? 35.111 13.770 -30.608 1.00 79.50 221 GLU A CA 1
ATOM 1723 C C . GLU A 1 221 ? 33.713 13.154 -30.765 1.00 79.50 221 GLU A C 1
ATOM 1725 O O . GLU A 1 221 ? 33.167 13.121 -31.868 1.00 79.50 221 GLU A O 1
ATOM 1730 N N . LEU A 1 222 ? 33.078 12.739 -29.664 1.00 75.69 222 LEU A N 1
ATOM 1731 C CA . LEU A 1 222 ? 31.676 12.319 -29.686 1.00 75.69 222 LEU A CA 1
ATOM 1732 C C . LEU A 1 222 ? 30.743 13.453 -30.068 1.00 75.69 222 LEU A C 1
ATOM 1734 O O . LEU A 1 222 ? 29.799 13.238 -30.822 1.00 75.69 222 LEU A O 1
ATOM 1738 N N . GLY A 1 223 ? 31.036 14.673 -29.629 1.00 70.94 223 GLY A N 1
ATOM 1739 C CA . GLY A 1 223 ? 30.309 15.828 -30.116 1.00 70.94 223 GLY A CA 1
ATOM 1740 C C . GLY A 1 223 ? 30.374 15.935 -31.643 1.00 70.94 223 GLY A C 1
ATOM 1741 O O . GLY A 1 223 ? 29.336 16.130 -32.268 1.00 70.94 223 GLY A O 1
ATOM 1742 N N . HIS A 1 224 ? 31.531 15.709 -32.276 1.00 70.06 224 HIS A N 1
ATOM 1743 C CA . HIS A 1 224 ? 31.623 15.655 -33.741 1.00 70.06 224 HIS A CA 1
ATOM 1744 C C . HIS A 1 224 ? 30.778 14.533 -34.365 1.00 70.06 224 HIS A C 1
ATOM 1746 O O . HIS A 1 224 ? 30.126 14.779 -35.382 1.00 70.06 224 HIS A O 1
ATOM 1752 N N . MET A 1 225 ? 30.727 13.348 -33.748 1.00 74.81 225 MET A N 1
ATOM 1753 C CA . MET A 1 225 ? 29.857 12.245 -34.190 1.00 74.81 225 MET A CA 1
ATOM 1754 C C . MET A 1 225 ? 28.366 12.582 -34.088 1.00 74.81 225 MET A C 1
ATOM 1756 O O . MET A 1 225 ? 27.588 12.208 -34.959 1.00 74.81 225 MET A O 1
ATOM 1760 N N . LEU A 1 226 ? 27.982 13.364 -33.080 1.00 66.62 226 LEU A N 1
ATOM 1761 C CA . LEU A 1 226 ? 26.631 13.909 -32.908 1.00 66.62 226 LEU A CA 1
ATOM 1762 C C . LEU A 1 226 ? 26.361 15.127 -33.818 1.00 66.62 226 LEU A C 1
ATOM 1764 O O . LEU A 1 226 ? 25.336 15.800 -33.699 1.00 66.62 226 LEU A O 1
ATOM 1768 N N . GLY A 1 227 ? 27.285 15.437 -34.733 1.00 60.88 227 GLY A N 1
ATOM 1769 C CA . GLY A 1 227 ? 27.183 16.532 -35.694 1.00 60.88 227 GLY A CA 1
ATOM 1770 C C . GLY A 1 227 ? 27.602 17.901 -35.150 1.00 60.88 227 GLY A C 1
ATOM 1771 O O . GLY A 1 227 ? 27.435 18.903 -35.852 1.00 60.88 227 GLY A O 1
ATOM 1772 N N . LEU A 1 228 ? 28.138 17.980 -33.924 1.00 60.69 228 LEU A N 1
ATOM 1773 C CA . LEU A 1 228 ? 28.616 19.222 -33.311 1.00 60.69 228 LEU A CA 1
ATOM 1774 C C . LEU A 1 228 ? 29.851 19.772 -34.030 1.00 60.69 228 LEU A C 1
ATOM 1776 O O . LEU A 1 228 ? 30.727 19.044 -34.489 1.00 60.69 228 LEU A O 1
ATOM 1780 N N . MET A 1 229 ? 29.934 21.099 -34.137 1.00 54.09 229 MET A N 1
ATOM 1781 C CA . MET A 1 229 ? 31.081 21.805 -34.719 1.00 54.09 229 MET A CA 1
ATOM 1782 C C . MET A 1 229 ? 31.826 22.608 -33.655 1.00 54.09 229 MET A C 1
ATOM 1784 O O . MET A 1 229 ? 31.234 23.075 -32.682 1.00 54.09 229 MET A O 1
ATOM 1788 N N . HIS A 1 230 ? 33.125 22.846 -33.873 1.00 54.78 230 HIS A N 1
ATOM 1789 C CA . HIS A 1 230 ? 33.888 23.721 -32.988 1.00 54.78 230 HIS A CA 1
ATOM 1790 C C . HIS A 1 230 ? 33.292 25.141 -32.986 1.00 54.78 230 HIS A C 1
ATOM 1792 O O . HIS A 1 230 ? 33.066 25.695 -34.072 1.00 54.78 230 HIS A O 1
ATOM 1798 N N . PRO A 1 231 ? 33.191 25.812 -31.821 1.00 49.12 231 PRO A N 1
ATOM 1799 C CA . PRO A 1 231 ? 32.703 27.194 -31.732 1.00 49.12 231 PRO A CA 1
ATOM 1800 C C . PRO A 1 231 ? 33.467 28.163 -32.659 1.00 49.12 231 PRO A C 1
ATOM 1802 O O . PRO A 1 231 ? 32.909 29.121 -33.197 1.00 49.12 231 PRO A O 1
ATOM 1805 N N . HIS A 1 232 ? 34.743 27.860 -32.939 1.00 49.72 232 HIS A N 1
ATOM 1806 C CA . HIS A 1 232 ? 35.624 28.656 -33.795 1.00 49.72 232 HIS A CA 1
ATOM 1807 C C . HIS A 1 232 ? 35.567 28.364 -35.299 1.00 49.72 232 HIS A C 1
ATOM 1809 O O . HIS A 1 232 ? 36.092 29.149 -36.092 1.00 49.72 232 HIS A O 1
ATOM 1815 N N . GLN A 1 233 ? 34.969 27.253 -35.733 1.00 44.72 233 GLN A N 1
ATOM 1816 C CA . GLN A 1 233 ? 34.907 26.898 -37.159 1.00 44.72 233 GLN A CA 1
ATOM 1817 C C . GLN A 1 233 ? 33.859 27.721 -37.933 1.00 44.72 233 GLN A C 1
ATOM 1819 O O . GLN A 1 233 ? 33.972 27.859 -39.151 1.00 44.72 233 GLN A O 1
ATOM 1824 N N . SER A 1 234 ? 32.927 28.378 -37.235 1.00 44.66 234 SER A N 1
ATOM 1825 C CA . SER A 1 234 ? 31.921 29.276 -37.826 1.00 44.66 234 SER A CA 1
ATOM 1826 C C . SER A 1 234 ? 32.446 30.688 -38.135 1.00 44.66 234 SER A C 1
ATOM 1828 O O . SER A 1 234 ? 31.858 31.407 -38.945 1.00 44.66 234 SER A O 1
ATOM 1830 N N . PHE A 1 235 ? 33.573 31.100 -37.539 1.00 44.97 235 PHE A N 1
ATOM 1831 C CA . PHE A 1 235 ? 34.108 32.459 -37.665 1.00 44.97 235 PHE A CA 1
ATOM 1832 C C . PHE A 1 235 ? 35.631 32.425 -37.798 1.00 44.97 235 PHE A C 1
ATOM 1834 O O . PHE A 1 235 ? 36.375 32.498 -36.827 1.00 44.97 235 PHE A O 1
ATOM 1841 N N . SER A 1 236 ? 36.109 32.286 -39.032 1.00 37.00 236 SER A N 1
ATOM 1842 C CA . SER A 1 236 ? 37.533 32.145 -39.330 1.00 37.00 236 SER A CA 1
ATOM 1843 C C . SER A 1 236 ? 38.408 33.233 -38.679 1.00 37.00 236 SER A C 1
ATOM 1845 O O . SER A 1 236 ? 38.269 34.408 -39.017 1.00 37.00 236 SER A O 1
ATOM 1847 N N . TYR A 1 237 ? 39.415 32.789 -37.926 1.00 35.94 237 TYR A N 1
ATOM 1848 C CA . TYR A 1 237 ? 40.723 33.432 -37.740 1.00 35.94 237 TYR A CA 1
ATOM 1849 C C . TYR A 1 237 ? 40.821 34.744 -36.929 1.00 35.94 237 TYR A C 1
ATOM 1851 O O . TYR A 1 237 ? 40.341 35.808 -37.306 1.00 35.94 237 TYR A O 1
ATOM 1859 N N . ASP A 1 238 ? 41.625 34.634 -35.871 1.00 40.66 238 ASP A N 1
ATOM 1860 C CA . ASP A 1 238 ? 42.174 35.654 -34.974 1.00 40.66 238 ASP A CA 1
ATOM 1861 C C . ASP A 1 238 ? 42.771 36.900 -35.672 1.00 40.66 238 ASP A C 1
ATOM 1863 O O . ASP A 1 238 ? 43.581 36.798 -36.602 1.00 40.66 238 ASP A O 1
ATOM 1867 N N . THR A 1 239 ? 42.439 38.092 -35.158 1.00 40.56 239 THR A N 1
ATOM 1868 C CA . THR A 1 239 ? 43.189 39.336 -35.423 1.00 40.56 239 THR A CA 1
ATOM 1869 C C . THR A 1 239 ? 43.614 40.099 -34.160 1.00 40.56 239 THR A C 1
ATOM 1871 O O . THR A 1 239 ? 44.187 41.183 -34.290 1.00 40.56 239 THR A O 1
ATOM 1874 N N . GLY A 1 240 ? 43.376 39.574 -32.953 1.00 46.78 240 GLY A N 1
ATOM 1875 C CA . GLY A 1 240 ? 43.810 40.192 -31.693 1.00 46.78 240 GLY A CA 1
ATOM 1876 C C . GLY A 1 240 ? 43.060 41.461 -31.248 1.00 46.78 240 GLY A C 1
ATOM 1877 O O . GLY A 1 240 ? 43.624 42.254 -30.498 1.00 46.78 240 GLY A O 1
ATOM 1878 N N . GLU A 1 241 ? 41.816 41.672 -31.689 1.00 47.91 241 GLU A N 1
ATOM 1879 C CA . GLU A 1 241 ? 40.945 42.791 -31.276 1.00 47.91 241 GLU A CA 1
ATOM 1880 C C . GLU A 1 241 ? 39.487 42.310 -31.129 1.00 47.91 241 GLU A C 1
ATOM 1882 O O . GLU A 1 241 ? 38.650 42.650 -31.961 1.00 47.91 241 GLU A O 1
ATOM 1887 N N . LEU A 1 242 ? 39.166 41.487 -30.124 1.00 47.31 242 LEU A N 1
ATOM 1888 C CA . LEU A 1 242 ? 37.761 41.158 -29.833 1.00 47.31 242 LEU A CA 1
ATOM 1889 C C . LEU A 1 242 ? 37.221 42.089 -28.732 1.00 47.31 242 LEU A C 1
ATOM 1891 O O . LEU A 1 242 ? 37.888 42.320 -27.721 1.00 47.31 242 LEU A O 1
ATOM 1895 N N . GLU A 1 243 ? 36.052 42.693 -28.973 1.00 49.00 243 GLU A N 1
ATOM 1896 C CA . GLU A 1 243 ? 35.323 43.525 -27.997 1.00 49.00 243 GLU A CA 1
ATOM 1897 C C . GLU A 1 243 ? 34.554 42.640 -26.988 1.00 49.00 243 GLU A C 1
ATOM 1899 O O . GLU A 1 243 ? 34.358 41.449 -27.225 1.00 49.00 243 GLU A O 1
ATOM 1904 N N . PHE A 1 244 ? 34.113 43.214 -25.859 1.00 42.03 244 PHE A N 1
ATOM 1905 C CA . PHE A 1 244 ? 33.465 42.500 -24.740 1.00 42.03 244 PHE A CA 1
ATOM 1906 C C . PHE A 1 244 ? 32.284 41.619 -25.176 1.00 42.03 244 PHE A C 1
ATOM 1908 O O . PHE A 1 244 ? 32.083 40.539 -24.640 1.00 42.03 244 PHE A O 1
ATOM 1915 N N . GLU A 1 245 ? 31.516 42.059 -26.166 1.00 41.34 245 GLU A N 1
ATOM 1916 C CA . GLU A 1 245 ? 30.356 41.349 -26.698 1.00 41.34 245 GLU A CA 1
ATOM 1917 C C . GLU A 1 245 ? 30.735 40.104 -27.516 1.00 41.34 245 GLU A C 1
ATOM 1919 O O . GLU A 1 245 ? 29.947 39.166 -27.596 1.00 41.34 245 GLU A O 1
ATOM 1924 N N . GLN A 1 246 ? 31.932 40.076 -28.111 1.00 44.81 246 GLN A N 1
ATOM 1925 C CA . GLN A 1 246 ? 32.466 38.878 -28.759 1.00 44.81 246 GLN A CA 1
ATOM 1926 C C . GLN A 1 246 ? 33.003 37.908 -27.709 1.00 44.81 246 GLN A C 1
ATOM 1928 O O . GLN A 1 246 ? 32.692 36.731 -27.801 1.00 44.81 246 GLN A O 1
ATOM 1933 N N . ASP A 1 247 ? 33.713 38.402 -26.690 1.00 43.47 247 ASP A N 1
ATOM 1934 C CA . ASP A 1 247 ? 34.167 37.604 -25.535 1.00 43.47 247 ASP A CA 1
ATOM 1935 C C . ASP A 1 247 ? 32.979 36.929 -24.821 1.00 43.47 247 ASP A C 1
ATOM 1937 O O . ASP A 1 247 ? 32.975 35.721 -24.620 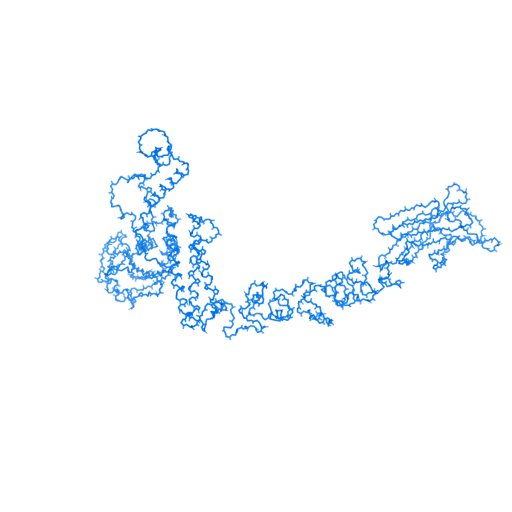1.00 43.47 247 ASP A O 1
ATOM 1941 N N . TRP A 1 248 ? 31.909 37.688 -24.553 1.00 43.22 248 TRP A N 1
ATOM 1942 C CA . TRP A 1 248 ? 30.663 37.160 -23.993 1.00 43.22 248 TRP A CA 1
ATOM 1943 C C . TRP A 1 248 ? 30.016 36.117 -24.916 1.00 43.22 248 TRP A C 1
ATOM 1945 O O . TRP A 1 248 ? 29.611 35.065 -24.450 1.00 43.22 248 TRP A O 1
ATOM 1955 N N . PHE A 1 249 ? 29.965 36.346 -26.232 1.00 42.12 249 PHE A N 1
ATOM 1956 C CA . PHE A 1 249 ? 29.430 35.356 -27.177 1.00 42.12 249 PHE A CA 1
ATOM 1957 C C . PHE A 1 249 ? 30.260 34.056 -27.222 1.00 42.12 249 PHE A C 1
ATOM 1959 O O . PHE A 1 249 ? 29.691 32.977 -27.369 1.00 42.12 249 PHE A O 1
ATOM 1966 N N . TRP A 1 250 ? 31.586 34.132 -27.066 1.00 43.91 250 TRP A N 1
ATOM 1967 C CA . TRP A 1 250 ? 32.461 32.956 -26.951 1.00 43.91 250 TRP A CA 1
ATOM 1968 C C . TRP A 1 250 ? 32.241 32.192 -25.646 1.00 43.91 250 TRP A C 1
ATOM 1970 O O . TRP A 1 250 ? 32.088 30.975 -25.686 1.00 43.91 250 TRP A O 1
ATOM 1980 N N . ASP A 1 251 ? 32.140 32.895 -24.518 1.00 43.16 251 ASP A N 1
ATOM 1981 C CA . ASP A 1 251 ? 31.826 32.284 -23.220 1.00 43.16 251 ASP A CA 1
ATOM 1982 C C . ASP A 1 251 ? 30.445 31.603 -23.219 1.00 43.16 251 ASP A C 1
ATOM 1984 O O . ASP A 1 251 ? 30.251 30.608 -22.530 1.00 43.16 251 ASP A O 1
ATOM 1988 N N . GLN A 1 252 ? 29.479 32.109 -23.995 1.00 41.91 252 GLN A N 1
ATOM 1989 C CA . GLN A 1 252 ? 28.132 31.527 -24.129 1.00 41.91 252 GLN A CA 1
ATOM 1990 C C . GLN A 1 252 ? 28.010 30.468 -25.242 1.00 41.91 252 GLN A C 1
ATOM 1992 O O . GLN A 1 252 ? 26.956 29.858 -25.386 1.00 41.91 252 GLN A O 1
ATOM 1997 N N . SER A 1 253 ? 29.057 30.247 -26.045 1.00 44.19 253 SER A N 1
ATOM 1998 C CA . SER A 1 253 ? 29.092 29.215 -27.101 1.00 44.19 253 SER A CA 1
ATOM 1999 C C . SER A 1 253 ? 30.061 28.074 -26.789 1.00 44.19 253 SER A C 1
ATOM 2001 O O . SER A 1 253 ? 30.333 27.242 -27.656 1.00 44.19 253 SER A O 1
ATOM 2003 N N . ALA A 1 254 ? 30.573 28.015 -25.557 1.00 44.78 254 ALA A N 1
ATOM 2004 C CA . ALA A 1 254 ? 31.333 26.881 -25.059 1.00 44.78 254 ALA A CA 1
ATOM 2005 C C . ALA A 1 254 ? 30.413 25.654 -24.971 1.00 44.78 254 ALA A C 1
ATOM 2007 O O . ALA A 1 254 ? 29.504 25.608 -24.150 1.00 44.78 254 ALA A O 1
ATOM 2008 N N . THR A 1 255 ? 30.638 24.672 -25.837 1.00 49.25 255 THR A N 1
ATOM 2009 C CA . THR A 1 255 ? 29.949 23.374 -25.803 1.00 49.25 255 THR A CA 1
ATOM 2010 C C . THR A 1 255 ? 30.891 22.301 -25.259 1.00 49.25 255 THR A C 1
ATOM 2012 O O . THR A 1 255 ? 32.073 22.569 -25.012 1.00 49.25 255 THR A O 1
ATOM 2015 N N . THR A 1 256 ? 30.409 21.063 -25.138 1.00 51.25 256 THR A N 1
ATOM 2016 C CA . THR A 1 256 ? 31.242 19.866 -24.920 1.00 51.25 256 THR A CA 1
ATOM 2017 C C . THR A 1 256 ? 32.394 19.732 -25.935 1.00 51.25 256 THR A C 1
ATOM 2019 O O . THR A 1 256 ? 33.410 19.118 -25.627 1.00 51.25 256 THR A O 1
ATOM 2022 N N . MET A 1 257 ? 32.317 20.416 -27.089 1.00 53.19 257 MET A N 1
ATOM 2023 C CA . MET A 1 257 ? 33.405 20.576 -28.071 1.00 53.19 257 MET A CA 1
ATOM 2024 C C . MET A 1 257 ? 34.561 21.472 -27.602 1.00 53.19 257 MET A C 1
ATOM 2026 O O . MET A 1 257 ? 35.501 21.728 -28.354 1.00 53.19 257 MET A O 1
ATOM 2030 N N . THR A 1 258 ? 34.524 22.020 -26.393 1.00 52.25 258 THR A N 1
ATOM 2031 C CA . THR A 1 258 ? 35.603 22.866 -25.875 1.00 52.25 258 THR A CA 1
ATOM 2032 C C . THR A 1 258 ? 36.481 22.021 -24.960 1.00 52.25 258 THR A C 1
ATOM 2034 O O . THR A 1 258 ? 35.974 21.413 -24.024 1.00 52.25 258 THR A O 1
ATOM 2037 N N . TYR A 1 259 ? 37.798 21.984 -25.201 1.00 52.94 259 TYR A N 1
ATOM 2038 C CA . TYR A 1 259 ? 38.767 21.304 -24.329 1.00 52.94 259 TYR A CA 1
ATOM 2039 C C . TYR A 1 259 ? 38.820 21.997 -22.953 1.00 52.94 259 TYR A C 1
ATOM 2041 O O . TYR A 1 259 ? 39.687 22.838 -22.701 1.00 52.94 259 TYR A O 1
ATOM 2049 N N . TYR A 1 260 ? 37.855 21.706 -22.081 1.00 47.56 260 TYR A N 1
ATOM 2050 C CA . TYR A 1 260 ? 37.726 22.312 -20.760 1.00 47.56 260 TYR A CA 1
ATOM 2051 C C . TYR A 1 260 ? 38.107 21.298 -19.679 1.00 47.56 260 TYR A C 1
ATOM 2053 O O . TYR A 1 260 ? 37.531 20.216 -19.594 1.00 47.56 260 TYR A O 1
ATOM 2061 N N . GLY A 1 261 ? 39.109 21.644 -18.866 1.00 42.88 261 GLY A N 1
ATOM 2062 C CA . GLY A 1 261 ? 39.654 20.767 -17.821 1.00 42.88 261 GLY A CA 1
ATOM 2063 C C . GLY A 1 261 ? 38.856 20.744 -16.512 1.00 42.88 261 GLY A C 1
ATOM 2064 O O . GLY A 1 261 ? 39.102 19.874 -15.687 1.00 42.88 261 GLY A O 1
ATOM 2065 N N . ASP A 1 262 ? 37.901 21.663 -16.332 1.00 46.53 262 ASP A N 1
ATOM 2066 C CA . ASP A 1 262 ? 37.085 21.809 -15.117 1.00 46.53 262 ASP A CA 1
ATOM 2067 C C . ASP A 1 262 ? 35.582 21.716 -15.459 1.00 46.53 262 ASP A C 1
ATOM 2069 O O . ASP A 1 262 ? 34.810 22.636 -15.193 1.00 46.53 262 ASP A O 1
ATOM 2073 N N . LEU A 1 263 ? 35.143 20.611 -16.077 1.00 48.47 263 LEU A N 1
ATOM 2074 C CA . LEU A 1 263 ? 33.739 20.359 -16.473 1.00 48.47 263 LEU A CA 1
ATOM 2075 C C . LEU A 1 263 ? 32.702 20.456 -15.321 1.00 48.47 263 LEU A C 1
ATOM 2077 O O . LEU A 1 263 ? 31.510 20.343 -15.567 1.00 48.47 263 LEU A O 1
ATOM 2081 N N . GLU A 1 264 ? 33.114 20.722 -14.077 1.00 38.12 264 GLU A N 1
ATOM 2082 C CA . GLU A 1 264 ? 32.236 20.878 -12.906 1.00 38.12 264 GLU A CA 1
ATOM 2083 C C . GLU A 1 264 ? 31.354 22.147 -12.909 1.00 38.12 264 GLU A C 1
ATOM 2085 O O . GLU A 1 264 ? 30.484 22.271 -12.051 1.00 38.12 264 GLU A O 1
ATOM 2090 N N . ASN A 1 265 ? 31.563 23.117 -13.809 1.00 36.62 265 ASN A N 1
ATOM 2091 C CA . ASN A 1 265 ? 30.726 24.329 -13.901 1.00 36.62 265 ASN A CA 1
ATOM 2092 C C . ASN A 1 265 ? 30.598 24.853 -15.342 1.00 36.62 265 ASN A C 1
ATOM 2094 O O . ASN A 1 265 ? 30.832 26.037 -15.608 1.00 36.62 265 ASN A O 1
ATOM 2098 N N . ALA A 1 266 ? 30.219 23.992 -16.285 1.00 40.22 266 ALA A N 1
ATOM 2099 C CA . ALA A 1 266 ? 29.731 24.472 -17.572 1.00 40.22 266 ALA A CA 1
ATOM 2100 C C . ALA A 1 266 ? 28.340 25.098 -17.362 1.00 40.22 266 ALA A C 1
ATOM 2102 O O . ALA A 1 266 ? 27.326 24.412 -17.353 1.00 40.22 266 ALA A O 1
ATOM 2103 N N . TYR A 1 267 ? 28.288 26.414 -17.135 1.00 35.19 267 TYR A N 1
ATOM 2104 C CA . TYR A 1 267 ? 27.042 27.178 -17.232 1.00 35.19 267 TYR A CA 1
ATOM 2105 C C . TYR A 1 267 ? 26.637 27.222 -18.715 1.00 35.19 267 TYR A C 1
ATOM 2107 O O . TYR A 1 267 ? 26.986 28.157 -19.436 1.00 35.19 267 TYR A O 1
ATOM 2115 N N . LEU A 1 268 ? 25.942 26.181 -19.178 1.00 42.16 268 LEU A N 1
ATOM 2116 C CA . LEU A 1 268 ? 25.321 26.096 -20.503 1.00 42.16 268 LEU A CA 1
ATOM 2117 C C . LEU A 1 268 ? 24.004 26.884 -20.512 1.00 42.16 268 LEU A C 1
ATOM 2119 O O . LEU A 1 268 ? 22.932 26.357 -20.784 1.00 42.16 268 LEU A O 1
ATOM 2123 N N . ASP A 1 269 ? 24.077 28.174 -20.200 1.00 37.44 269 ASP A N 1
ATOM 2124 C CA . ASP A 1 269 ? 22.927 29.077 -20.267 1.00 37.44 269 ASP A CA 1
ATOM 2125 C C . ASP A 1 269 ? 22.722 29.475 -21.745 1.00 37.44 269 ASP A C 1
ATOM 2127 O O . ASP A 1 269 ? 23.081 30.574 -22.170 1.00 37.44 269 ASP A O 1
ATOM 2131 N N . GLY A 1 270 ? 22.248 28.546 -22.587 1.00 42.12 270 GLY A N 1
ATOM 2132 C CA . GLY A 1 270 ? 21.949 28.873 -23.988 1.00 42.12 270 GLY A CA 1
ATOM 2133 C C . GLY A 1 270 ? 22.043 27.780 -25.051 1.00 42.12 270 GLY A C 1
ATOM 2134 O O . GLY A 1 270 ? 22.022 28.128 -26.234 1.00 42.12 270 GLY A O 1
ATOM 2135 N N . PHE A 1 271 ? 22.090 26.488 -24.713 1.00 41.62 271 PHE A N 1
ATOM 2136 C CA . PHE A 1 271 ? 21.463 25.524 -25.624 1.00 41.62 271 PHE A CA 1
ATOM 2137 C C . PHE A 1 271 ? 19.956 25.746 -25.493 1.00 41.62 271 PHE A C 1
ATOM 2139 O O . PHE A 1 271 ? 19.436 25.785 -24.382 1.00 41.62 271 PHE A O 1
ATOM 2146 N N . ASN A 1 272 ? 19.258 26.008 -26.598 1.00 48.66 272 ASN A N 1
ATOM 2147 C CA . ASN A 1 272 ? 17.824 26.279 -26.542 1.00 48.66 272 ASN A CA 1
ATOM 2148 C C . ASN A 1 272 ? 17.059 24.975 -26.279 1.00 48.66 272 ASN A C 1
ATOM 2150 O O . ASN A 1 272 ? 16.510 24.388 -27.217 1.00 48.66 272 ASN A O 1
ATOM 2154 N N . GLN A 1 273 ? 17.074 24.536 -25.018 1.00 50.41 273 GLN A N 1
ATOM 2155 C CA . GLN A 1 273 ? 16.376 23.359 -24.509 1.00 50.41 273 GLN A CA 1
ATOM 2156 C C . GLN A 1 273 ? 14.922 23.366 -24.999 1.00 50.41 273 GLN A C 1
ATOM 2158 O O . GLN A 1 273 ? 14.503 22.395 -25.603 1.00 50.41 273 GLN A O 1
ATOM 2163 N N . ASP A 1 274 ? 14.242 24.520 -25.019 1.00 49.25 274 ASP A N 1
ATOM 2164 C CA . ASP A 1 274 ? 12.864 24.625 -25.525 1.00 49.25 274 ASP A CA 1
ATOM 2165 C C . ASP A 1 274 ? 12.667 24.142 -26.979 1.00 49.25 274 ASP A C 1
ATOM 2167 O O . ASP A 1 274 ? 11.587 23.678 -27.332 1.00 49.25 274 ASP A O 1
ATOM 2171 N N . THR A 1 275 ? 13.653 24.288 -27.875 1.00 49.94 275 THR A N 1
ATOM 2172 C CA . THR A 1 275 ? 13.545 23.780 -29.264 1.00 49.94 275 THR A CA 1
ATOM 2173 C C . THR A 1 275 ? 14.004 22.338 -29.380 1.00 49.94 275 THR A C 1
ATOM 2175 O O . THR A 1 275 ? 13.446 21.601 -30.194 1.00 49.94 275 THR A O 1
ATOM 2178 N N . LEU A 1 276 ? 14.983 21.939 -28.566 1.00 52.75 276 LEU A N 1
ATOM 2179 C CA . LEU A 1 276 ? 15.365 20.539 -28.419 1.00 52.75 276 LEU A CA 1
ATOM 2180 C C . LEU A 1 276 ? 14.171 19.731 -27.913 1.00 52.75 276 LEU A C 1
ATOM 2182 O O . LEU A 1 276 ? 13.721 18.848 -28.625 1.00 52.75 276 LEU A O 1
ATOM 2186 N N . ASP A 1 277 ? 13.582 20.089 -26.777 1.00 57.94 277 ASP A N 1
ATOM 2187 C CA . ASP A 1 277 ? 12.423 19.435 -26.156 1.00 57.94 277 ASP A CA 1
ATOM 2188 C C . ASP A 1 277 ? 11.258 19.293 -27.134 1.00 57.94 277 ASP A C 1
ATOM 2190 O O . ASP A 1 277 ? 10.630 18.242 -27.225 1.00 57.94 277 ASP A O 1
ATOM 2194 N N . ARG A 1 278 ? 11.001 20.332 -27.941 1.00 56.28 278 ARG A N 1
ATOM 2195 C CA . ARG A 1 278 ? 9.957 20.281 -28.971 1.00 56.28 278 ARG A CA 1
ATOM 2196 C C . ARG A 1 278 ? 10.282 19.300 -30.087 1.00 56.28 278 ARG A C 1
ATOM 2198 O O . ARG A 1 278 ? 9.386 18.608 -30.557 1.00 56.28 278 ARG A O 1
ATOM 2205 N N . GLY A 1 279 ? 11.533 19.269 -30.538 1.00 56.81 279 GLY A N 1
ATOM 2206 C CA . GLY A 1 279 ? 12.000 18.276 -31.500 1.00 56.81 279 GLY A CA 1
ATOM 2207 C C . GLY A 1 279 ? 11.896 16.862 -30.931 1.00 56.81 279 GLY A C 1
ATOM 2208 O O . GLY A 1 279 ? 11.333 15.992 -31.586 1.00 56.81 279 GLY A O 1
ATOM 2209 N N . HIS A 1 280 ? 12.356 16.664 -29.696 1.00 62.81 280 HIS A N 1
ATOM 2210 C CA . HIS A 1 280 ? 12.369 15.379 -29.007 1.00 62.81 280 HIS A CA 1
ATOM 2211 C C . HIS A 1 280 ? 10.965 14.840 -28.775 1.00 62.81 280 HIS A C 1
ATOM 2213 O O . HIS A 1 280 ? 10.670 13.747 -29.242 1.00 62.81 280 HIS A O 1
ATOM 2219 N N . ALA A 1 281 ? 10.067 15.618 -28.166 1.00 66.31 281 ALA A N 1
ATOM 2220 C CA . ALA A 1 281 ? 8.679 15.202 -27.984 1.00 66.31 281 ALA A CA 1
ATOM 2221 C C . ALA A 1 281 ? 8.037 14.827 -29.329 1.00 66.31 281 ALA A C 1
ATOM 2223 O O . ALA A 1 281 ? 7.434 13.770 -29.444 1.00 66.31 281 ALA A O 1
ATOM 2224 N N . LEU A 1 282 ? 8.226 15.622 -30.390 1.00 64.88 282 LEU A N 1
ATOM 2225 C CA . LEU A 1 282 ? 7.660 15.295 -31.703 1.00 64.88 282 LEU A CA 1
ATOM 2226 C C . LEU A 1 282 ? 8.221 14.000 -32.304 1.00 64.88 282 LEU A C 1
ATOM 2228 O O . LEU A 1 282 ? 7.456 13.256 -32.912 1.00 64.88 282 LEU A O 1
ATOM 2232 N N . VAL A 1 283 ? 9.519 13.727 -32.158 1.00 64.69 283 VAL A N 1
ATOM 2233 C CA . VAL A 1 283 ? 10.124 12.488 -32.673 1.00 64.69 283 VAL A CA 1
ATOM 2234 C C . VAL A 1 283 ? 9.704 11.280 -31.838 1.00 64.69 283 VAL A C 1
ATOM 2236 O O . VAL A 1 283 ? 9.321 10.261 -32.405 1.00 64.69 283 VAL A O 1
ATOM 2239 N N . LEU A 1 284 ? 9.696 11.397 -30.509 1.00 69.12 284 LEU A N 1
ATOM 2240 C CA . LEU A 1 284 ? 9.221 10.339 -29.616 1.00 69.12 284 LEU A CA 1
ATOM 2241 C C . LEU A 1 284 ? 7.755 9.998 -29.910 1.00 69.12 284 LEU A C 1
ATOM 2243 O O . LEU A 1 284 ? 7.420 8.831 -30.086 1.00 69.12 284 LEU A O 1
ATOM 2247 N N . LEU A 1 285 ? 6.895 11.006 -30.072 1.00 72.38 285 LEU A N 1
ATOM 2248 C CA . LEU A 1 285 ? 5.486 10.808 -30.419 1.00 72.38 285 LEU A CA 1
ATOM 2249 C C . LEU A 1 285 ? 5.298 10.253 -31.848 1.00 72.38 285 LEU A C 1
ATOM 2251 O O . LEU A 1 285 ? 4.327 9.532 -32.088 1.00 72.38 285 LEU A O 1
ATOM 2255 N N . ASP A 1 286 ? 6.200 10.545 -32.796 1.00 72.62 286 ASP A N 1
ATOM 2256 C CA . ASP A 1 286 ? 6.221 9.901 -34.124 1.00 72.62 286 ASP A CA 1
ATOM 2257 C C . ASP A 1 286 ? 6.615 8.418 -34.017 1.00 72.62 286 ASP A C 1
ATOM 2259 O O . ASP A 1 286 ? 5.979 7.554 -34.626 1.00 72.62 286 ASP A O 1
ATOM 2263 N N . ASN A 1 287 ? 7.588 8.094 -33.163 1.00 72.50 287 ASN A N 1
ATOM 2264 C CA . ASN A 1 287 ? 7.964 6.714 -32.861 1.00 72.50 287 ASN A CA 1
ATOM 2265 C C . ASN A 1 287 ? 6.812 5.952 -32.196 1.00 72.50 287 ASN A C 1
ATOM 2267 O O . ASN A 1 287 ? 6.461 4.870 -32.667 1.00 72.50 287 ASN A O 1
ATOM 2271 N N . VAL A 1 288 ? 6.145 6.537 -31.195 1.00 77.38 288 VAL A N 1
ATOM 2272 C CA . VAL A 1 288 ? 4.913 5.983 -30.598 1.00 77.38 288 VAL A CA 1
ATOM 2273 C C . VAL A 1 288 ? 3.865 5.724 -31.679 1.00 77.38 288 VAL A C 1
ATOM 2275 O O . VAL A 1 288 ? 3.247 4.662 -31.718 1.00 77.38 288 VAL A O 1
ATOM 2278 N N . GLN A 1 289 ? 3.691 6.650 -32.623 1.00 76.38 289 GLN A N 1
ATOM 2279 C CA . GLN A 1 289 ? 2.748 6.476 -33.726 1.00 76.38 289 GLN A CA 1
ATOM 2280 C C . GLN A 1 289 ? 3.118 5.291 -34.642 1.00 76.38 289 GLN A C 1
ATOM 2282 O O . GLN A 1 289 ? 2.213 4.610 -35.149 1.00 76.38 289 GLN A O 1
ATOM 2287 N N . ASN A 1 290 ? 4.410 5.010 -34.830 1.00 75.31 290 ASN A N 1
ATOM 2288 C CA . ASN A 1 290 ? 4.896 3.826 -35.543 1.00 75.31 290 ASN A CA 1
ATOM 2289 C C . ASN A 1 290 ? 4.643 2.534 -34.746 1.00 75.31 290 ASN A C 1
ATOM 2291 O O . ASN A 1 290 ? 4.125 1.568 -35.316 1.00 75.31 290 ASN A O 1
ATOM 2295 N N . PHE A 1 291 ? 4.910 2.527 -33.435 1.00 78.62 291 PHE A N 1
ATOM 2296 C CA . PHE A 1 291 ? 4.579 1.403 -32.549 1.00 78.62 291 PHE A CA 1
ATOM 2297 C C . PHE A 1 291 ? 3.082 1.112 -32.548 1.00 78.62 291 PHE A C 1
ATOM 2299 O O . PHE A 1 291 ? 2.677 -0.024 -32.777 1.00 78.62 291 PHE A O 1
ATOM 2306 N N . ARG A 1 292 ? 2.244 2.142 -32.421 1.00 78.38 292 ARG A N 1
ATOM 2307 C CA . ARG A 1 292 ? 0.785 2.028 -32.498 1.00 78.38 292 ARG A CA 1
ATOM 2308 C C . ARG A 1 292 ? 0.337 1.327 -33.777 1.00 78.38 292 ARG A C 1
ATOM 2310 O O . ARG A 1 292 ? -0.543 0.470 -33.740 1.00 78.38 292 ARG A O 1
ATOM 2317 N N . TYR A 1 293 ? 0.947 1.662 -34.916 1.00 71.88 293 TYR A N 1
ATOM 2318 C CA . TYR A 1 293 ? 0.662 0.977 -36.177 1.00 71.88 293 TYR A CA 1
ATOM 2319 C C . TYR A 1 293 ? 1.099 -0.495 -36.150 1.00 71.88 293 TYR A C 1
ATOM 2321 O O . TYR A 1 293 ? 0.350 -1.359 -36.610 1.00 71.88 293 TYR A O 1
ATOM 2329 N N . ALA A 1 294 ? 2.280 -0.788 -35.603 1.00 77.31 294 ALA A N 1
ATOM 2330 C CA . ALA A 1 294 ? 2.794 -2.149 -35.476 1.00 77.31 294 ALA A CA 1
ATOM 2331 C C . ALA A 1 294 ? 1.919 -3.019 -34.554 1.00 77.31 294 ALA A C 1
ATOM 2333 O O . ALA A 1 294 ? 1.531 -4.113 -34.960 1.00 77.31 294 ALA A O 1
ATOM 2334 N N . ILE A 1 295 ? 1.531 -2.504 -33.382 1.00 81.75 295 ILE A N 1
ATOM 2335 C CA . ILE A 1 295 ? 0.662 -3.173 -32.401 1.00 81.75 295 ILE A CA 1
ATOM 2336 C C . ILE A 1 295 ? -0.655 -3.589 -33.056 1.00 81.75 295 ILE A C 1
ATOM 2338 O O . ILE A 1 295 ? -1.024 -4.763 -33.045 1.00 81.75 295 ILE A O 1
ATOM 2342 N N . TRP A 1 296 ? -1.358 -2.637 -33.680 1.00 79.38 296 TRP A N 1
ATOM 2343 C CA . TRP A 1 296 ? -2.650 -2.925 -34.304 1.00 79.38 296 TRP A CA 1
ATOM 2344 C C . TRP A 1 296 ? -2.526 -3.851 -35.512 1.00 79.38 296 TRP A C 1
ATOM 2346 O O . TRP A 1 296 ? -3.404 -4.684 -35.718 1.00 79.38 296 TRP A O 1
ATOM 2356 N N . THR A 1 297 ? -1.437 -3.756 -36.278 1.00 77.56 297 THR A N 1
ATOM 2357 C CA . THR A 1 297 ? -1.173 -4.693 -37.381 1.00 77.56 297 THR A CA 1
ATOM 2358 C C . THR A 1 297 ? -1.021 -6.123 -36.859 1.00 77.56 297 THR A C 1
ATOM 2360 O O . THR A 1 297 ? -1.638 -7.035 -37.405 1.00 77.56 297 THR A O 1
ATOM 2363 N N . GLU A 1 298 ? -0.262 -6.317 -35.779 1.00 85.31 298 GLU A N 1
ATOM 2364 C CA . GLU A 1 298 ? -0.050 -7.633 -35.167 1.00 85.31 298 GLU A CA 1
ATOM 2365 C C . GLU A 1 298 ? -1.359 -8.220 -34.610 1.00 85.31 298 GLU A C 1
ATOM 2367 O O . GLU A 1 298 ? -1.697 -9.378 -34.873 1.00 85.31 298 GLU A O 1
ATOM 2372 N N . LEU A 1 299 ? -2.148 -7.407 -33.899 1.00 78.69 299 LEU A N 1
ATOM 2373 C CA . LEU A 1 299 ? -3.450 -7.811 -33.358 1.00 78.69 299 LEU A CA 1
ATOM 2374 C C . LEU A 1 299 ? -4.449 -8.175 -34.468 1.00 78.69 299 LEU A C 1
ATOM 2376 O O . LEU A 1 299 ? -5.120 -9.209 -34.381 1.00 78.69 299 LEU A O 1
ATOM 2380 N N . GLU A 1 300 ? -4.527 -7.369 -35.533 1.00 80.81 300 GLU A N 1
ATOM 2381 C CA . GLU A 1 300 ? -5.387 -7.641 -36.691 1.00 80.81 300 GLU A CA 1
ATOM 2382 C C . GLU A 1 300 ? -4.977 -8.930 -37.419 1.00 80.81 300 GLU A C 1
ATOM 2384 O O . GLU A 1 300 ? -5.844 -9.741 -37.768 1.00 80.81 300 GLU A O 1
ATOM 2389 N N . ASP A 1 301 ? -3.674 -9.159 -37.620 1.00 83.62 301 ASP A N 1
ATOM 2390 C CA . ASP A 1 301 ? -3.148 -10.370 -38.265 1.00 83.62 301 ASP A CA 1
ATOM 2391 C C . ASP A 1 301 ? -3.451 -11.637 -37.444 1.00 83.62 301 ASP A C 1
ATOM 2393 O O . ASP A 1 301 ? -3.718 -12.706 -38.014 1.00 83.62 301 ASP A O 1
ATOM 2397 N N . LYS A 1 302 ? -3.506 -11.510 -36.113 1.00 85.12 302 LYS A N 1
ATOM 2398 C CA . LYS A 1 302 ? -3.942 -12.566 -35.183 1.00 85.12 302 LYS A CA 1
ATOM 2399 C C . LYS A 1 302 ? -5.467 -12.690 -35.051 1.00 85.12 302 LYS A C 1
ATOM 2401 O O . LYS A 1 302 ? -5.956 -13.659 -34.471 1.00 85.12 302 LYS A O 1
ATOM 2406 N N . GLY A 1 303 ? -6.231 -11.789 -35.668 1.00 82.00 303 GLY A N 1
ATOM 2407 C CA . GLY A 1 303 ? -7.692 -11.848 -35.747 1.00 82.00 303 GLY A CA 1
ATOM 2408 C C . GLY A 1 303 ? -8.432 -11.192 -34.581 1.00 82.00 303 GLY A C 1
ATOM 2409 O O . GLY A 1 303 ? -9.622 -11.468 -34.407 1.00 82.00 303 GLY A O 1
ATOM 2410 N N . TYR A 1 304 ? -7.751 -10.341 -33.816 1.00 76.31 304 TYR A N 1
ATOM 2411 C CA . TYR A 1 304 ? -8.333 -9.553 -32.736 1.00 76.31 304 TYR A CA 1
ATOM 2412 C C . TYR A 1 304 ? -8.874 -8.216 -33.256 1.00 76.31 304 TYR A C 1
ATOM 2414 O O . TYR A 1 304 ? -8.399 -7.651 -34.240 1.00 76.31 304 TYR A O 1
ATOM 2422 N N . ASP A 1 305 ? -9.899 -7.716 -32.579 1.00 78.12 305 ASP A N 1
ATOM 2423 C CA . ASP A 1 305 ? -10.457 -6.379 -32.739 1.00 78.12 305 ASP A CA 1
ATOM 2424 C C . ASP A 1 305 ? -10.558 -5.687 -31.377 1.00 78.12 305 ASP A C 1
ATOM 2426 O O . ASP A 1 305 ? -10.387 -6.314 -30.335 1.00 78.12 305 ASP A O 1
ATOM 2430 N N . TYR A 1 306 ? -10.902 -4.401 -31.380 1.00 65.25 306 TYR A N 1
ATOM 2431 C CA . TYR A 1 306 ? -11.024 -3.580 -30.171 1.00 65.25 306 TYR A CA 1
ATOM 2432 C C . TYR A 1 306 ? -11.832 -4.213 -29.017 1.00 65.25 306 TYR A C 1
ATOM 2434 O O . TYR A 1 306 ? -11.565 -3.909 -27.863 1.00 65.25 306 TYR A O 1
ATOM 2442 N N . TYR A 1 307 ? -12.814 -5.078 -29.293 1.00 66.69 307 TYR A N 1
ATOM 2443 C CA . TYR A 1 307 ? -13.659 -5.697 -28.261 1.00 66.69 307 TYR A CA 1
ATOM 2444 C C . TYR A 1 307 ? -13.182 -7.082 -27.818 1.00 66.69 307 TYR A C 1
ATOM 2446 O O . TYR A 1 307 ? -13.827 -7.712 -26.980 1.00 66.69 307 TYR A O 1
ATOM 2454 N N . THR A 1 308 ? -12.125 -7.599 -28.436 1.00 73.25 308 THR A N 1
ATOM 2455 C CA . THR A 1 308 ? -11.662 -8.979 -28.253 1.00 73.25 308 THR A CA 1
ATOM 2456 C C . THR A 1 308 ? -10.206 -9.073 -27.809 1.00 73.25 308 THR A C 1
ATOM 2458 O O . THR A 1 308 ? -9.777 -10.168 -27.449 1.00 73.25 308 THR A O 1
ATOM 2461 N N . VAL A 1 309 ? -9.461 -7.960 -27.806 1.00 69.81 309 VAL A N 1
ATOM 2462 C CA . VAL A 1 309 ? -8.100 -7.878 -27.246 1.00 69.81 309 VAL A CA 1
ATOM 2463 C C . VAL A 1 309 ? -8.122 -8.246 -25.749 1.00 69.81 309 VAL A C 1
ATOM 2465 O O . VAL A 1 309 ? -9.022 -7.794 -25.038 1.00 69.81 309 VAL A O 1
ATOM 2468 N N . PRO A 1 310 ? -7.163 -9.055 -25.256 1.00 76.38 310 PRO A N 1
ATOM 2469 C CA . PRO A 1 310 ? -7.020 -9.345 -23.827 1.00 76.38 310 PRO A CA 1
ATOM 2470 C C . PRO A 1 310 ? -6.867 -8.079 -22.970 1.00 76.38 310 PRO A C 1
ATOM 2472 O O . PRO A 1 310 ? -6.215 -7.124 -23.391 1.00 76.38 310 PRO A O 1
ATOM 2475 N N . ASN A 1 311 ? -7.422 -8.089 -21.752 1.00 72.44 311 ASN A N 1
ATOM 2476 C CA . ASN A 1 311 ? -7.503 -6.896 -20.898 1.00 72.44 311 ASN A CA 1
ATOM 2477 C C . ASN A 1 311 ? -6.127 -6.262 -20.616 1.00 72.44 311 ASN A C 1
ATOM 2479 O O . ASN A 1 311 ? -5.976 -5.058 -20.754 1.00 72.44 311 ASN A O 1
ATOM 2483 N N . HIS A 1 312 ? -5.101 -7.063 -20.318 1.00 69.44 312 HIS A N 1
ATOM 2484 C CA . HIS A 1 312 ? -3.751 -6.558 -20.028 1.00 69.44 312 HIS A CA 1
ATOM 2485 C C . HIS A 1 312 ? -3.110 -5.820 -21.222 1.00 69.44 312 HIS A C 1
ATOM 2487 O O . HIS A 1 312 ? -2.546 -4.744 -21.049 1.00 69.44 312 HIS A O 1
ATOM 2493 N N . VAL A 1 313 ? -3.258 -6.337 -22.451 1.00 75.75 313 VAL A N 1
ATOM 2494 C CA . VAL A 1 313 ? -2.764 -5.653 -23.664 1.00 75.75 313 VAL A CA 1
ATOM 2495 C C . VAL A 1 313 ? -3.573 -4.390 -23.936 1.00 75.75 313 VAL A C 1
ATOM 2497 O O . VAL A 1 313 ? -3.025 -3.364 -24.330 1.00 75.75 313 VAL A O 1
ATOM 2500 N N . PHE A 1 314 ? -4.887 -4.451 -23.713 1.00 73.25 314 PHE A N 1
ATOM 2501 C CA . PHE A 1 314 ? -5.769 -3.303 -23.877 1.00 73.25 314 PHE A CA 1
ATOM 2502 C C . PHE A 1 314 ? -5.421 -2.161 -22.912 1.00 73.25 314 PHE A C 1
ATOM 2504 O O . PHE A 1 314 ? -5.364 -1.013 -23.347 1.00 73.25 314 PHE A O 1
ATOM 2511 N N . GLN A 1 315 ? -5.146 -2.477 -21.642 1.00 75.56 315 GLN A N 1
ATOM 2512 C CA . GLN A 1 315 ? -4.725 -1.504 -20.632 1.00 75.56 315 GLN A CA 1
ATOM 2513 C C . GLN A 1 315 ? -3.412 -0.819 -21.025 1.00 75.56 315 GLN A C 1
ATOM 2515 O O . GLN A 1 315 ? -3.348 0.404 -21.029 1.00 75.56 315 GLN A O 1
ATOM 2520 N N . SER A 1 316 ? -2.410 -1.582 -21.473 1.00 79.19 316 SER A N 1
ATOM 2521 C CA . SER A 1 316 ? -1.132 -1.013 -21.925 1.00 79.19 316 SER A CA 1
ATOM 2522 C C . SER A 1 316 ? -1.295 -0.101 -23.155 1.00 79.19 316 SER A C 1
ATOM 2524 O O . SER A 1 316 ? -0.740 0.994 -23.199 1.00 79.19 316 SER A O 1
ATOM 2526 N N . ILE A 1 317 ? -2.136 -0.474 -24.132 1.00 78.44 317 ILE A N 1
ATOM 2527 C CA . ILE A 1 317 ? -2.460 0.402 -25.278 1.00 78.44 317 ILE A CA 1
ATOM 2528 C C . ILE A 1 317 ? -3.173 1.683 -24.821 1.00 78.44 317 ILE A C 1
ATOM 2530 O O . ILE A 1 317 ? -2.930 2.753 -25.381 1.00 78.44 317 ILE A O 1
ATOM 2534 N N . PHE A 1 318 ? -4.077 1.576 -23.845 1.00 77.00 318 PHE A N 1
ATOM 2535 C CA . PHE A 1 318 ? -4.812 2.721 -23.316 1.00 77.00 318 PHE A CA 1
ATOM 2536 C C . PHE A 1 318 ? -3.883 3.693 -22.585 1.00 77.00 318 PHE A C 1
ATOM 2538 O O . PHE A 1 318 ? -3.935 4.889 -22.851 1.00 77.00 318 PHE A O 1
ATOM 2545 N N . GLU A 1 319 ? -3.007 3.180 -21.726 1.00 79.62 319 GLU A N 1
ATOM 2546 C CA . GLU A 1 319 ? -2.016 3.967 -20.994 1.00 79.62 319 GLU A CA 1
ATOM 2547 C C . GLU A 1 319 ? -1.013 4.650 -21.942 1.00 79.62 319 GLU A C 1
ATOM 2549 O O . GLU A 1 319 ? -0.749 5.845 -21.812 1.00 79.62 319 GLU A O 1
ATOM 2554 N N . MET A 1 320 ? -0.542 3.938 -22.975 1.00 88.38 320 MET A N 1
ATOM 2555 C CA . MET A 1 320 ? 0.274 4.516 -24.049 1.00 88.38 320 MET A CA 1
ATOM 2556 C C . MET A 1 320 ? -0.420 5.719 -24.715 1.00 88.38 320 MET A C 1
ATOM 2558 O O . MET A 1 320 ? 0.212 6.766 -24.888 1.00 88.38 320 MET A O 1
ATOM 2562 N N . ASP A 1 321 ? -1.693 5.566 -25.113 1.00 80.81 321 ASP A N 1
ATOM 2563 C CA . ASP A 1 321 ? -2.487 6.626 -25.753 1.00 80.81 321 ASP A CA 1
ATOM 2564 C C . ASP A 1 321 ? -2.743 7.803 -24.774 1.00 80.81 321 ASP A C 1
ATOM 2566 O O . ASP A 1 321 ? -2.701 8.958 -25.200 1.00 80.81 321 ASP A O 1
ATOM 2570 N N . ASP A 1 322 ? -2.944 7.544 -23.474 1.00 81.94 322 ASP A N 1
ATOM 2571 C CA . ASP A 1 322 ? -3.160 8.582 -22.448 1.00 81.94 322 ASP A CA 1
ATOM 2572 C C . ASP A 1 322 ? -1.904 9.441 -22.235 1.00 81.94 322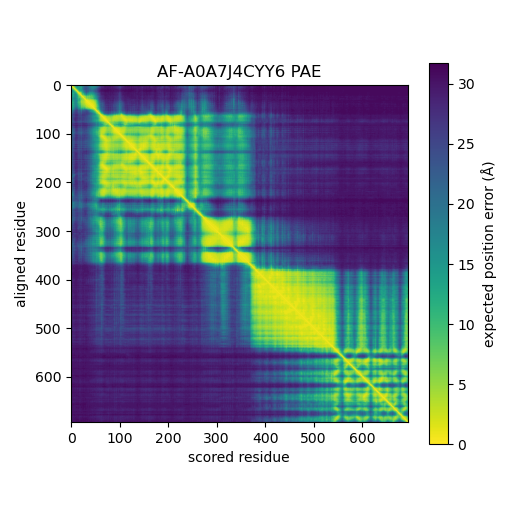 ASP A C 1
ATOM 2574 O O . ASP A 1 322 ? -1.972 10.670 -22.300 1.00 81.94 322 ASP A O 1
ATOM 2578 N N . TYR A 1 323 ? -0.724 8.823 -22.096 1.00 84.38 323 TYR A N 1
ATOM 2579 C CA . TYR A 1 323 ? 0.537 9.570 -22.020 1.00 84.38 323 TYR A CA 1
ATOM 2580 C C . TYR A 1 323 ? 0.839 10.351 -23.305 1.00 84.38 323 TYR A C 1
ATOM 2582 O O . TYR A 1 323 ? 1.364 11.467 -23.237 1.00 84.38 323 TYR A O 1
ATOM 2590 N N . TRP A 1 324 ? 0.488 9.801 -24.472 1.00 82.94 324 TRP A N 1
ATOM 2591 C CA . TRP A 1 324 ? 0.628 10.486 -25.759 1.00 82.94 324 TRP A CA 1
ATOM 2592 C C . TRP A 1 324 ? -0.231 11.759 -25.809 1.00 82.94 324 TRP A C 1
ATOM 2594 O O . TRP A 1 324 ? 0.270 12.836 -26.147 1.00 82.94 324 TRP A O 1
ATOM 2604 N N . ASP A 1 325 ? -1.504 11.661 -25.416 1.00 79.38 325 ASP A N 1
ATOM 2605 C CA . ASP A 1 325 ? -2.434 12.795 -25.377 1.00 79.38 325 ASP A CA 1
ATOM 2606 C C . ASP A 1 325 ? -2.013 13.837 -24.324 1.00 79.38 325 ASP A C 1
ATOM 2608 O O . ASP A 1 325 ? -1.996 15.036 -24.618 1.00 79.38 325 ASP A O 1
ATOM 2612 N N . LEU A 1 326 ? -1.602 13.401 -23.128 1.00 81.19 326 LEU A N 1
ATOM 2613 C CA . LEU A 1 326 ? -1.095 14.285 -22.072 1.00 81.19 326 LEU A CA 1
ATOM 2614 C C . LEU A 1 326 ? 0.186 15.011 -22.498 1.00 81.19 326 LEU A C 1
ATOM 2616 O O . LEU A 1 326 ? 0.346 16.197 -22.205 1.00 81.19 326 LEU A O 1
ATOM 2620 N N . SER A 1 327 ? 1.087 14.333 -23.217 1.00 79.31 327 SER A N 1
ATOM 2621 C CA . SER A 1 327 ? 2.296 14.947 -23.777 1.00 79.31 327 SER A CA 1
ATOM 2622 C C . SER A 1 327 ? 1.944 16.079 -24.747 1.00 79.31 327 SER A C 1
ATOM 2624 O O . SER A 1 327 ? 2.496 17.179 -24.643 1.00 79.31 327 SER A O 1
ATOM 2626 N N . ILE A 1 328 ? 0.976 15.853 -25.645 1.00 74.06 328 ILE A N 1
ATOM 2627 C CA . ILE A 1 328 ? 0.482 16.875 -26.579 1.00 74.06 328 ILE A CA 1
ATOM 2628 C C . ILE A 1 328 ? -0.205 18.017 -25.828 1.00 74.06 328 ILE A C 1
ATOM 2630 O O . ILE A 1 328 ? 0.030 19.184 -26.143 1.00 74.06 328 ILE A O 1
ATOM 2634 N N . GLU A 1 329 ? -1.034 17.716 -24.830 1.00 74.56 329 GLU A N 1
ATOM 2635 C CA . GLU A 1 329 ? -1.721 18.737 -24.041 1.00 74.56 329 GLU A CA 1
ATOM 2636 C C . GLU A 1 329 ? -0.722 19.632 -23.293 1.00 74.56 329 GLU A C 1
ATOM 2638 O O . GLU A 1 329 ? -0.834 20.862 -23.330 1.00 74.56 329 GLU A O 1
ATOM 2643 N N . GLU A 1 330 ? 0.285 19.044 -22.649 1.00 73.06 330 GLU A N 1
ATOM 2644 C CA . GLU A 1 330 ? 1.357 19.788 -21.985 1.00 73.06 330 GLU A CA 1
ATOM 2645 C C . GLU A 1 330 ? 2.169 20.622 -22.989 1.00 73.06 330 GLU A C 1
ATOM 2647 O O . GLU A 1 330 ? 2.451 21.800 -22.732 1.00 73.06 330 GLU A O 1
ATOM 2652 N N . PHE A 1 331 ? 2.449 20.065 -24.173 1.00 65.88 331 PHE A N 1
ATOM 2653 C CA . PHE A 1 331 ? 3.091 20.769 -25.285 1.00 65.88 331 PHE A CA 1
ATOM 2654 C C . PHE A 1 331 ? 2.272 21.979 -25.775 1.00 65.88 331 PHE A C 1
ATOM 2656 O O . PHE A 1 331 ? 2.837 23.040 -26.058 1.00 65.88 331 PHE A O 1
ATOM 2663 N N . GLU A 1 332 ? 0.945 21.859 -25.869 1.00 63.94 332 GLU A N 1
ATOM 2664 C CA . GLU A 1 332 ? 0.044 22.930 -26.316 1.00 63.94 332 GLU A CA 1
ATOM 2665 C C . GLU A 1 332 ? -0.182 24.009 -25.243 1.00 63.94 332 GLU A C 1
ATOM 2667 O O . GLU A 1 332 ? -0.274 25.203 -25.561 1.00 63.94 332 GLU A O 1
ATOM 2672 N N . ASN A 1 333 ? -0.273 23.610 -23.973 1.00 61.19 333 ASN A N 1
ATOM 2673 C CA . ASN A 1 333 ? -0.675 24.488 -22.874 1.00 61.19 333 ASN A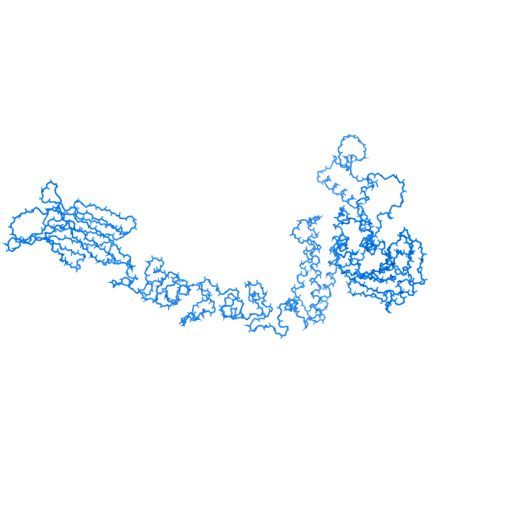 CA 1
ATOM 2674 C C . ASN A 1 333 ? 0.478 25.316 -22.291 1.00 61.19 333 ASN A C 1
ATOM 2676 O O . ASN A 1 333 ? 0.260 26.458 -21.865 1.00 61.19 333 ASN A O 1
ATOM 2680 N N . ARG A 1 334 ? 1.705 24.783 -22.248 1.00 55.81 334 ARG A N 1
ATOM 2681 C CA . ARG A 1 334 ? 2.842 25.441 -21.586 1.00 55.81 334 ARG A CA 1
ATOM 2682 C C . ARG A 1 334 ? 3.850 25.947 -22.606 1.00 55.81 334 ARG A C 1
ATOM 2684 O O . ARG A 1 334 ? 4.891 25.357 -22.845 1.00 55.81 334 ARG A O 1
ATOM 2691 N N . ASN A 1 335 ? 3.594 27.134 -23.151 1.00 48.19 335 ASN A N 1
ATOM 2692 C CA . ASN A 1 335 ? 4.526 27.780 -24.084 1.00 48.19 335 ASN A CA 1
ATOM 2693 C C . ASN A 1 335 ? 5.850 28.274 -23.434 1.00 48.19 335 ASN A C 1
ATOM 2695 O O . ASN A 1 335 ? 6.597 28.973 -24.108 1.00 48.19 335 ASN A O 1
ATOM 2699 N N . TYR A 1 336 ? 6.130 27.941 -22.161 1.00 44.06 336 TYR A N 1
ATOM 2700 C CA . TYR A 1 336 ? 7.395 28.153 -21.431 1.00 44.06 336 TYR A CA 1
ATOM 2701 C C . TYR A 1 336 ? 7.482 27.168 -20.244 1.00 44.06 336 TYR A C 1
ATOM 2703 O O . TYR A 1 336 ? 6.579 27.163 -19.400 1.00 44.06 336 TYR A O 1
ATOM 2711 N N . PHE A 1 337 ? 8.548 26.361 -20.153 1.00 50.34 337 PHE A N 1
ATOM 2712 C CA . PHE A 1 337 ? 8.738 25.385 -19.070 1.00 50.34 337 PHE A CA 1
ATOM 2713 C C . PHE A 1 337 ? 9.387 25.988 -17.819 1.00 50.34 337 PHE A C 1
ATOM 2715 O O . PHE A 1 337 ? 10.202 26.910 -17.864 1.00 50.34 337 PHE A O 1
ATOM 2722 N N . SER A 1 338 ? 9.000 25.442 -16.664 1.00 46.41 338 SER A N 1
ATOM 2723 C CA . SER A 1 338 ? 9.646 25.670 -15.376 1.00 46.41 338 SER A CA 1
ATOM 2724 C C . SER A 1 338 ? 10.310 24.366 -14.954 1.00 46.41 338 SER A C 1
ATOM 2726 O O . SER A 1 338 ? 9.622 23.464 -14.494 1.00 46.41 338 SER A O 1
ATOM 2728 N N . TYR A 1 339 ? 11.639 24.295 -15.044 1.00 41.84 339 TYR A N 1
ATOM 2729 C CA . TYR A 1 339 ? 12.466 23.180 -14.547 1.00 41.84 339 TYR A CA 1
ATOM 2730 C C . TYR A 1 339 ? 12.250 22.867 -13.047 1.00 41.84 339 TYR A C 1
ATOM 2732 O O . TYR A 1 339 ? 12.646 21.828 -12.536 1.00 41.84 339 TYR A O 1
ATOM 2740 N N . TYR A 1 340 ? 11.592 23.772 -12.314 1.00 45.91 340 TYR A N 1
ATOM 2741 C CA . TYR A 1 340 ? 11.245 23.609 -10.899 1.00 45.91 340 TYR A CA 1
ATOM 2742 C C . TYR A 1 340 ? 9.786 23.172 -10.671 1.00 45.91 340 TYR A C 1
ATOM 2744 O O . TYR A 1 340 ? 9.319 23.172 -9.529 1.00 45.91 340 TYR A O 1
ATOM 2752 N N . SER A 1 341 ? 9.050 22.839 -11.736 1.00 47.25 341 SER A N 1
ATOM 2753 C CA . SER A 1 341 ? 7.731 22.208 -11.669 1.00 47.25 341 SER A CA 1
ATOM 2754 C C . SER A 1 341 ? 7.898 20.763 -11.206 1.00 47.25 341 SER A C 1
ATOM 2756 O O . SER A 1 341 ? 8.547 19.970 -11.872 1.00 47.25 341 SER A O 1
ATOM 2758 N N . SER A 1 342 ? 7.312 20.405 -10.067 1.00 45.66 342 SER A N 1
ATOM 2759 C CA . SER A 1 342 ? 7.386 19.058 -9.489 1.00 45.66 342 SER A CA 1
ATOM 2760 C C . SER A 1 342 ? 6.431 18.059 -10.169 1.00 45.66 342 SER A C 1
ATOM 2762 O O . SER A 1 342 ? 5.665 17.389 -9.481 1.00 45.66 342 SER A O 1
ATOM 2764 N N . GLY A 1 343 ? 6.417 17.999 -11.501 1.00 57.88 343 GLY A N 1
ATOM 2765 C CA . GLY A 1 343 ? 5.554 17.112 -12.292 1.00 57.88 343 GLY A CA 1
ATOM 2766 C C . GLY A 1 343 ? 6.110 16.891 -13.700 1.00 57.88 343 GLY A C 1
ATOM 2767 O O . GLY A 1 343 ? 7.039 17.596 -14.087 1.00 57.88 343 GLY A O 1
ATOM 2768 N N . TYR A 1 344 ? 5.551 15.927 -14.436 1.00 59.09 344 TYR A N 1
ATOM 2769 C CA . TYR A 1 344 ? 6.029 15.550 -15.770 1.00 59.09 344 TYR A CA 1
ATOM 2770 C C . TYR A 1 344 ? 5.929 16.709 -16.776 1.00 59.09 344 TYR A C 1
ATOM 2772 O O . TYR A 1 344 ? 4.936 17.441 -16.799 1.00 59.09 344 TYR A O 1
ATOM 2780 N N . ASP A 1 345 ? 6.972 16.880 -17.589 1.00 73.88 345 ASP A N 1
ATOM 2781 C CA . ASP A 1 345 ? 6.968 17.754 -18.763 1.00 73.88 345 ASP A CA 1
ATOM 2782 C C . ASP A 1 345 ? 6.529 16.985 -20.025 1.00 73.88 345 ASP A C 1
ATOM 2784 O O . ASP A 1 345 ? 6.307 15.772 -19.992 1.00 73.88 345 ASP A O 1
ATOM 2788 N N . ALA A 1 346 ? 6.370 17.693 -21.148 1.00 74.31 346 ALA A N 1
ATOM 2789 C CA . ALA A 1 346 ? 5.908 17.084 -22.395 1.00 74.31 346 ALA A CA 1
ATOM 2790 C C . ALA A 1 346 ? 6.852 15.980 -22.907 1.00 74.31 346 ALA A C 1
ATOM 2792 O O . ALA A 1 346 ? 6.380 15.019 -23.515 1.00 74.31 346 ALA A O 1
ATOM 2793 N N . VAL A 1 347 ? 8.162 16.090 -22.659 1.00 72.38 347 VAL A N 1
ATOM 2794 C CA . VAL A 1 347 ? 9.143 15.088 -23.092 1.00 72.38 347 VAL A CA 1
ATOM 2795 C C . VAL A 1 347 ? 9.078 13.865 -22.186 1.00 72.38 347 VAL A C 1
ATOM 2797 O O . VAL A 1 347 ? 9.002 12.753 -22.693 1.00 72.38 347 VAL A O 1
ATOM 2800 N N . GLY A 1 348 ? 9.002 14.050 -20.868 1.00 77.38 348 GLY A N 1
ATOM 2801 C CA . GLY A 1 348 ? 8.826 12.966 -19.904 1.00 77.38 348 GLY A CA 1
ATOM 2802 C C . GLY A 1 348 ? 7.563 12.145 -20.174 1.00 77.38 348 GLY A C 1
ATOM 2803 O O . GLY A 1 348 ? 7.615 10.920 -20.157 1.00 77.38 348 GLY A O 1
ATOM 2804 N N . LEU A 1 349 ? 6.449 12.799 -20.514 1.00 82.19 349 LEU A N 1
ATOM 2805 C CA . LEU A 1 349 ? 5.221 12.108 -20.932 1.00 82.19 349 LEU A CA 1
ATOM 2806 C C . LEU A 1 349 ? 5.388 11.377 -22.275 1.00 82.19 349 LEU A C 1
ATOM 2808 O O . LEU A 1 349 ? 4.886 10.269 -22.435 1.00 82.19 349 LEU A O 1
ATOM 2812 N N . ALA A 1 350 ? 6.122 11.958 -23.231 1.00 79.75 350 ALA A N 1
ATOM 2813 C CA . ALA A 1 350 ? 6.411 11.295 -24.505 1.00 79.75 350 ALA A CA 1
ATOM 2814 C C . ALA A 1 350 ? 7.310 10.057 -24.331 1.00 79.75 350 ALA A C 1
ATOM 2816 O O . ALA A 1 350 ? 7.124 9.075 -25.045 1.00 79.75 350 ALA A O 1
ATOM 2817 N N . VAL A 1 351 ? 8.257 10.092 -23.385 1.00 79.19 351 VAL A N 1
ATOM 2818 C CA . VAL A 1 351 ? 9.106 8.945 -23.028 1.00 79.19 351 VAL A CA 1
ATOM 2819 C C . VAL A 1 351 ? 8.268 7.828 -22.415 1.00 79.19 351 VAL A C 1
ATOM 2821 O O . VAL A 1 351 ? 8.329 6.711 -22.916 1.00 79.19 351 VAL A O 1
ATOM 2824 N N . LEU A 1 352 ? 7.427 8.132 -21.419 1.00 83.06 352 LEU A N 1
ATOM 2825 C CA . LEU A 1 352 ? 6.523 7.137 -20.827 1.00 83.06 352 LEU A CA 1
ATOM 2826 C C . LEU A 1 352 ? 5.628 6.497 -21.894 1.00 83.06 352 LEU A C 1
ATOM 2828 O O . LEU A 1 352 ? 5.521 5.279 -21.967 1.00 83.06 352 LEU A O 1
ATOM 2832 N N . SER A 1 353 ? 5.058 7.310 -22.787 1.00 84.31 353 SER A N 1
ATOM 2833 C CA . SER A 1 353 ? 4.267 6.808 -23.912 1.00 84.31 353 SER A CA 1
ATOM 2834 C C . SER A 1 353 ? 5.069 5.864 -24.819 1.00 84.31 353 SER A C 1
ATOM 2836 O O . SER A 1 353 ? 4.546 4.834 -25.238 1.00 84.31 353 SER A O 1
ATOM 2838 N N . LEU A 1 354 ? 6.338 6.174 -25.109 1.00 83.25 354 LEU A N 1
ATOM 2839 C CA . LEU A 1 354 ? 7.212 5.329 -25.928 1.00 83.25 354 LEU A CA 1
ATOM 2840 C C . LEU A 1 354 ? 7.545 3.996 -25.251 1.00 83.25 354 LEU A C 1
ATOM 2842 O O . LEU A 1 354 ? 7.478 2.958 -25.910 1.00 83.25 354 LEU A O 1
ATOM 2846 N N . GLU A 1 355 ? 7.870 4.018 -23.960 1.00 84.88 355 GLU A N 1
ATOM 2847 C CA . GLU A 1 355 ? 8.150 2.816 -23.166 1.00 84.88 355 GLU A CA 1
ATOM 2848 C C . GLU A 1 355 ? 6.921 1.899 -23.130 1.00 84.88 355 GLU A C 1
ATOM 2850 O O . GLU A 1 355 ? 6.998 0.736 -23.532 1.00 84.88 355 GLU A O 1
ATOM 2855 N N . THR A 1 356 ? 5.751 2.445 -22.786 1.00 83.94 356 THR A N 1
ATOM 2856 C CA . THR A 1 356 ? 4.495 1.684 -22.786 1.00 83.94 356 THR A CA 1
ATOM 2857 C C . THR A 1 356 ? 4.136 1.169 -24.188 1.00 83.94 356 THR A C 1
ATOM 2859 O O . THR A 1 356 ? 3.588 0.075 -24.325 1.00 83.94 356 THR A O 1
ATOM 2862 N N . ALA A 1 357 ? 4.466 1.908 -25.255 1.00 84.19 357 ALA A N 1
ATOM 2863 C CA . ALA A 1 357 ? 4.257 1.454 -26.632 1.00 84.19 357 ALA A CA 1
ATOM 2864 C C . ALA A 1 357 ? 5.126 0.239 -26.996 1.00 84.19 357 ALA A C 1
ATOM 2866 O O . ALA A 1 357 ? 4.668 -0.661 -27.709 1.00 84.19 357 ALA A O 1
ATOM 2867 N N . ALA A 1 358 ? 6.377 0.213 -26.531 1.00 85.50 358 ALA A N 1
ATOM 2868 C CA . ALA A 1 358 ? 7.274 -0.918 -26.734 1.00 85.50 358 ALA A CA 1
ATOM 2869 C C . ALA A 1 358 ? 6.753 -2.163 -26.000 1.00 85.50 358 ALA A C 1
ATOM 2871 O O . ALA A 1 358 ? 6.634 -3.224 -26.621 1.00 85.50 358 ALA A O 1
ATOM 2872 N N . ASP A 1 359 ? 6.337 -2.002 -24.741 1.00 83.31 359 ASP A N 1
ATOM 2873 C CA . ASP A 1 359 ? 5.740 -3.073 -23.939 1.00 83.31 359 ASP A CA 1
ATOM 2874 C C . ASP A 1 359 ? 4.485 -3.633 -24.615 1.00 83.31 359 ASP A C 1
ATOM 2876 O O . ASP A 1 359 ? 4.384 -4.839 -24.846 1.00 83.31 359 ASP A O 1
ATOM 2880 N N . ALA A 1 360 ? 3.552 -2.763 -25.022 1.00 83.12 360 ALA A N 1
ATOM 2881 C CA . ALA A 1 360 ? 2.328 -3.152 -25.719 1.00 83.12 360 ALA A CA 1
ATOM 2882 C C . ALA A 1 360 ? 2.608 -3.940 -27.011 1.00 83.12 360 ALA A C 1
ATOM 2884 O O . ALA A 1 360 ? 1.880 -4.886 -27.334 1.00 83.12 360 ALA A O 1
ATOM 2885 N N . LEU A 1 361 ? 3.661 -3.577 -27.756 1.00 88.00 361 LEU A N 1
ATOM 2886 C CA . LEU A 1 361 ? 4.074 -4.313 -28.952 1.00 88.00 361 LEU A CA 1
ATOM 2887 C C . LEU A 1 361 ? 4.621 -5.696 -28.605 1.00 88.00 361 LEU A C 1
ATOM 2889 O O . LEU A 1 361 ? 4.273 -6.661 -29.290 1.00 88.00 361 LEU A O 1
ATOM 2893 N N . GLU A 1 362 ? 5.429 -5.814 -27.555 1.00 86.38 362 GLU A N 1
ATOM 2894 C CA . GLU A 1 362 ? 5.901 -7.111 -27.072 1.00 86.38 362 GLU A CA 1
ATOM 2895 C C . GLU A 1 362 ? 4.718 -8.003 -26.670 1.00 86.38 362 GLU A C 1
ATOM 2897 O O . GLU A 1 362 ? 4.631 -9.144 -27.138 1.00 86.38 362 GLU A O 1
ATOM 2902 N N . MET A 1 363 ? 3.747 -7.471 -25.913 1.00 81.81 363 MET A N 1
ATOM 2903 C CA . MET A 1 363 ? 2.542 -8.228 -25.544 1.00 81.81 363 MET A CA 1
ATOM 2904 C C . MET A 1 363 ? 1.766 -8.673 -26.788 1.00 81.81 363 MET A C 1
ATOM 2906 O O . MET A 1 363 ? 1.367 -9.833 -26.906 1.00 81.81 363 MET A O 1
ATOM 2910 N N . ALA A 1 364 ? 1.583 -7.774 -27.761 1.00 82.19 364 ALA A N 1
ATOM 2911 C CA . ALA A 1 364 ? 0.889 -8.082 -29.007 1.00 82.19 364 ALA A CA 1
ATOM 2912 C C . ALA A 1 364 ? 1.606 -9.179 -29.815 1.00 82.19 364 ALA A C 1
ATOM 2914 O O . ALA A 1 364 ? 0.951 -10.081 -30.348 1.00 82.19 364 ALA A O 1
ATOM 2915 N N . GLN A 1 365 ? 2.940 -9.162 -29.870 1.00 85.06 365 GLN A N 1
ATOM 2916 C CA . GLN A 1 365 ? 3.754 -10.173 -30.557 1.00 85.06 365 GLN A CA 1
ATOM 2917 C C . GLN A 1 365 ? 3.741 -11.523 -29.834 1.00 85.06 365 GLN A C 1
ATOM 2919 O O . GLN A 1 365 ? 3.639 -12.567 -30.488 1.00 85.06 365 GLN A O 1
ATOM 2924 N N . ALA A 1 366 ? 3.756 -11.519 -28.504 1.00 80.62 366 ALA A N 1
ATOM 2925 C CA . ALA A 1 366 ? 3.808 -12.718 -27.678 1.00 80.62 366 ALA A CA 1
ATOM 2926 C C . ALA A 1 366 ? 2.433 -13.217 -27.198 1.00 80.62 366 ALA A C 1
ATOM 2928 O O . ALA A 1 366 ? 2.398 -14.177 -26.452 1.00 80.62 366 ALA A O 1
ATOM 2929 N N . LEU A 1 367 ? 1.315 -12.638 -27.653 1.00 70.19 367 LEU A N 1
ATOM 2930 C CA . LEU A 1 367 ? -0.054 -12.828 -27.126 1.00 70.19 367 LEU A CA 1
ATOM 2931 C C . LEU A 1 367 ? -0.486 -14.251 -26.695 1.00 70.19 367 LEU A C 1
ATOM 2933 O O . LEU A 1 367 ? -1.267 -14.385 -25.761 1.00 70.19 367 LEU A O 1
ATOM 2937 N N . ASP A 1 368 ? -0.028 -15.301 -27.386 1.00 64.94 368 ASP A N 1
ATOM 2938 C CA . ASP A 1 368 ? -0.385 -16.697 -27.074 1.00 64.94 368 ASP A CA 1
ATOM 2939 C C . ASP A 1 368 ? 0.419 -17.279 -25.887 1.00 64.94 368 ASP A C 1
ATOM 2941 O O . ASP A 1 368 ? -0.026 -18.240 -25.265 1.00 64.94 368 ASP A O 1
ATOM 2945 N N . ASP A 1 369 ? 1.583 -16.694 -25.588 1.00 61.94 369 ASP A N 1
ATOM 2946 C CA . ASP A 1 369 ? 2.569 -17.123 -24.587 1.00 61.94 369 ASP A CA 1
ATOM 2947 C C . ASP A 1 369 ? 3.004 -15.954 -23.660 1.00 61.94 369 ASP A C 1
ATOM 2949 O O . ASP A 1 369 ? 3.986 -16.076 -22.926 1.00 61.94 369 ASP A O 1
ATOM 2953 N N . TYR A 1 370 ? 2.327 -14.797 -23.718 1.00 54.56 370 TYR A N 1
ATOM 2954 C CA . TYR A 1 370 ? 2.707 -13.597 -22.971 1.00 54.56 370 TYR A CA 1
ATOM 2955 C C . TYR A 1 370 ? 2.224 -13.699 -21.526 1.00 54.56 370 TYR A C 1
ATOM 2957 O O . TYR A 1 370 ? 1.028 -13.621 -21.248 1.00 54.56 370 TYR A O 1
ATOM 2965 N N . THR A 1 371 ? 3.170 -13.835 -20.604 1.00 52.66 371 THR A N 1
ATOM 2966 C CA . THR A 1 371 ? 2.937 -13.610 -19.178 1.00 52.66 371 THR A CA 1
ATOM 2967 C C . THR A 1 371 ? 3.363 -12.177 -18.868 1.00 52.66 371 THR A C 1
ATOM 2969 O O . THR A 1 371 ? 4.539 -11.862 -19.078 1.00 52.66 371 THR A O 1
ATOM 2972 N N . PRO A 1 372 ? 2.465 -11.296 -18.388 1.00 55.72 372 PRO A N 1
ATOM 2973 C CA . PRO A 1 372 ? 2.857 -9.930 -18.080 1.00 55.72 372 PRO A CA 1
ATOM 2974 C C . PRO A 1 372 ? 3.997 -9.915 -17.061 1.00 55.72 372 PRO A C 1
ATOM 2976 O O . PRO A 1 372 ? 3.972 -10.648 -16.072 1.00 55.72 372 PRO A O 1
ATOM 2979 N N . LYS A 1 373 ? 5.015 -9.091 -17.331 1.00 53.28 373 LYS A N 1
ATOM 2980 C CA . LYS A 1 373 ? 6.280 -9.055 -16.580 1.00 53.28 373 LYS A CA 1
ATOM 2981 C C . LYS A 1 373 ? 6.070 -8.882 -15.072 1.00 53.28 373 LYS A C 1
ATOM 2983 O O . LYS A 1 373 ? 6.820 -9.455 -14.290 1.00 53.28 373 LYS A O 1
ATOM 2988 N N . ILE A 1 374 ? 5.018 -8.159 -14.684 1.00 48.97 374 ILE A N 1
ATOM 2989 C CA . ILE A 1 374 ? 4.631 -7.967 -13.286 1.00 48.97 374 ILE A CA 1
ATOM 2990 C C . ILE A 1 374 ? 4.363 -9.302 -12.569 1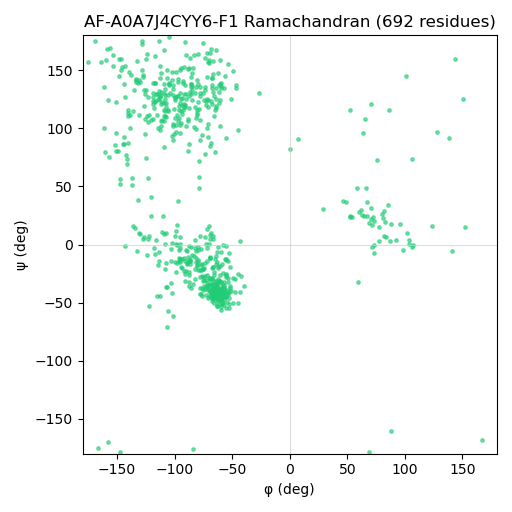.00 48.97 374 ILE A C 1
ATOM 2992 O O . ILE A 1 374 ? 4.917 -9.517 -11.503 1.00 48.97 374 ILE A O 1
ATOM 2996 N N . TRP A 1 375 ? 3.664 -10.258 -13.184 1.00 54.50 375 TRP A N 1
ATOM 2997 C CA . TRP A 1 375 ? 3.340 -11.560 -12.573 1.00 54.50 375 TRP A CA 1
ATOM 2998 C C . TRP A 1 375 ? 4.567 -12.477 -12.451 1.00 54.50 375 TRP A C 1
ATOM 3000 O O . TRP A 1 375 ? 4.763 -13.157 -11.445 1.00 54.50 375 TRP A O 1
ATOM 3010 N N . VAL A 1 376 ? 5.473 -12.417 -13.436 1.00 55.16 376 VAL A N 1
ATOM 3011 C CA . VAL A 1 376 ? 6.756 -13.144 -13.398 1.00 55.16 376 VAL A CA 1
ATOM 3012 C C . VAL A 1 376 ? 7.694 -12.579 -12.325 1.00 55.16 376 VAL A C 1
ATOM 3014 O O . VAL A 1 376 ? 8.387 -13.346 -11.653 1.00 55.16 376 VAL A O 1
ATOM 3017 N N . ASP A 1 377 ? 7.725 -11.254 -12.156 1.00 58.31 377 ASP A N 1
ATOM 3018 C CA . ASP A 1 377 ? 8.534 -10.585 -11.131 1.00 58.31 377 ASP A CA 1
ATOM 3019 C C . ASP A 1 377 ? 7.957 -10.778 -9.716 1.00 58.31 377 ASP A C 1
ATOM 3021 O O . ASP A 1 377 ? 8.724 -10.846 -8.752 1.00 58.31 377 ASP A O 1
ATOM 3025 N N . LEU A 1 378 ? 6.630 -10.904 -9.596 1.00 60.31 378 LEU A N 1
ATOM 3026 C CA . LEU A 1 378 ? 5.924 -11.183 -8.342 1.00 60.31 378 LEU A CA 1
ATOM 3027 C C . LEU A 1 378 ? 6.054 -12.644 -7.898 1.00 60.31 378 LEU A C 1
ATOM 3029 O O . LEU A 1 378 ? 5.990 -12.914 -6.704 1.00 60.31 378 LEU A O 1
ATOM 3033 N N . GLY A 1 379 ? 6.364 -13.566 -8.815 1.00 66.19 379 GLY A N 1
ATOM 3034 C CA . GLY A 1 379 ? 6.688 -14.958 -8.498 1.00 66.19 379 GLY A CA 1
ATOM 3035 C C . GLY A 1 379 ? 5.517 -15.933 -8.601 1.00 66.19 379 GLY A C 1
ATOM 3036 O O . GLY A 1 379 ? 5.637 -17.038 -8.064 1.00 66.19 379 GLY A O 1
ATOM 3037 N N . THR A 1 380 ? 4.436 -15.553 -9.289 1.00 75.44 380 THR A N 1
ATOM 3038 C CA . THR A 1 380 ? 3.299 -16.442 -9.556 1.00 75.44 380 THR A CA 1
ATOM 3039 C C . THR A 1 380 ? 3.661 -17.529 -10.584 1.00 75.44 380 THR A C 1
ATOM 3041 O O . THR A 1 380 ? 4.658 -17.392 -11.311 1.00 75.44 380 THR A O 1
ATOM 3044 N N . ASP A 1 381 ? 2.955 -18.672 -10.614 1.00 72.00 381 ASP A N 1
ATOM 3045 C CA . ASP A 1 381 ? 3.248 -19.732 -11.596 1.00 72.00 381 ASP A CA 1
ATOM 3046 C C . ASP A 1 381 ? 2.603 -19.374 -12.943 1.00 72.00 381 ASP A C 1
ATOM 3048 O O . ASP A 1 381 ? 1.392 -19.463 -13.092 1.00 72.00 381 ASP A O 1
ATOM 3052 N N . PRO A 1 382 ? 3.378 -19.082 -14.004 1.00 62.56 382 PRO A N 1
ATOM 3053 C CA . PRO A 1 382 ? 2.815 -18.714 -15.305 1.00 62.56 382 PRO A CA 1
ATOM 3054 C C . PRO A 1 382 ? 1.968 -19.816 -15.975 1.00 62.56 382 PRO A C 1
ATOM 3056 O O . PRO A 1 382 ? 1.409 -19.588 -17.048 1.00 62.56 382 PRO A O 1
ATOM 3059 N N . ASN A 1 383 ? 1.915 -21.030 -15.415 1.00 73.69 383 ASN A N 1
ATOM 3060 C CA . ASN A 1 383 ? 1.072 -22.131 -15.889 1.00 73.69 383 ASN A CA 1
ATOM 3061 C C . ASN A 1 383 ? -0.115 -22.443 -14.966 1.00 73.69 383 ASN A C 1
ATOM 3063 O O . ASN A 1 383 ? -0.855 -23.385 -15.280 1.00 73.69 383 ASN A O 1
ATOM 3067 N N . ASP A 1 384 ? -0.275 -21.707 -13.868 1.00 79.88 384 ASP A N 1
ATOM 3068 C CA . ASP A 1 384 ? -1.376 -21.841 -12.920 1.00 79.88 384 ASP A CA 1
ATOM 3069 C C . ASP A 1 384 ? -2.041 -20.468 -12.747 1.00 79.88 384 ASP A C 1
ATOM 3071 O O . ASP A 1 384 ? -1.411 -19.569 -12.214 1.00 79.88 384 ASP A O 1
ATOM 3075 N N . PRO A 1 385 ? -3.261 -20.245 -13.267 1.00 81.94 385 PRO A N 1
ATOM 3076 C CA . PRO A 1 385 ? -3.908 -18.933 -13.201 1.00 81.94 385 PRO A CA 1
ATOM 3077 C C . PRO A 1 385 ? -4.426 -18.555 -11.801 1.00 81.94 385 PRO A C 1
ATOM 3079 O O . PRO A 1 385 ? -5.046 -17.509 -11.693 1.00 81.94 385 PRO A O 1
ATOM 3082 N N . ASP A 1 386 ? -4.237 -19.422 -10.807 1.00 91.00 386 ASP A N 1
ATOM 3083 C CA . ASP A 1 386 ? -4.624 -19.310 -9.393 1.00 91.00 386 ASP A CA 1
ATOM 3084 C C . ASP A 1 386 ? -3.487 -19.989 -8.606 1.00 91.00 386 ASP A C 1
ATOM 3086 O O . ASP A 1 386 ? -3.448 -21.217 -8.456 1.00 91.00 386 ASP A O 1
ATOM 3090 N N . THR A 1 387 ? -2.442 -19.222 -8.298 1.00 89.69 387 THR A N 1
ATOM 3091 C CA . THR A 1 387 ? -1.145 -19.775 -7.893 1.00 89.69 387 THR A CA 1
ATOM 3092 C C . THR A 1 387 ? -1.162 -20.377 -6.486 1.00 89.69 387 THR A C 1
ATOM 3094 O O . THR A 1 387 ? -0.477 -21.385 -6.242 1.00 89.69 387 THR A O 1
ATOM 3097 N N . ASP A 1 388 ? -1.897 -19.793 -5.545 1.00 92.31 388 ASP A N 1
ATOM 3098 C CA . ASP A 1 388 ? -2.011 -20.292 -4.171 1.00 92.31 388 ASP A CA 1
ATOM 3099 C C . ASP A 1 388 ? -3.244 -21.179 -3.934 1.00 92.31 388 ASP A C 1
ATOM 3101 O O . ASP A 1 388 ? -3.251 -21.962 -2.971 1.00 92.31 388 ASP A O 1
ATOM 3105 N N . GLY A 1 389 ? -4.192 -21.202 -4.872 1.00 94.75 389 GLY A N 1
ATOM 3106 C CA . GLY A 1 389 ? -5.322 -22.119 -4.885 1.00 94.75 389 GLY A CA 1
ATOM 3107 C C . GLY A 1 389 ? -6.458 -21.701 -3.958 1.00 94.75 389 GLY A C 1
ATOM 3108 O O . GLY A 1 389 ? -7.158 -22.596 -3.459 1.00 94.75 389 GLY A O 1
ATOM 3109 N N . ASP A 1 390 ? -6.597 -20.409 -3.678 1.00 94.88 390 ASP A N 1
ATOM 3110 C CA . ASP A 1 390 ? -7.612 -19.820 -2.799 1.00 94.88 390 ASP A CA 1
ATOM 3111 C C . ASP A 1 390 ? -8.982 -19.643 -3.497 1.00 94.88 390 ASP A C 1
ATOM 3113 O O . ASP A 1 390 ? -10.032 -19.598 -2.847 1.00 94.88 390 ASP A O 1
ATOM 3117 N N . GLY A 1 391 ? -8.992 -19.690 -4.834 1.00 93.44 391 GLY A N 1
ATOM 3118 C CA . GLY A 1 391 ? -10.177 -19.570 -5.678 1.00 93.44 391 GLY A CA 1
ATOM 3119 C C . GLY A 1 391 ? -10.304 -18.243 -6.432 1.00 93.44 391 GLY A C 1
ATOM 3120 O O . GLY A 1 391 ? -11.271 -18.106 -7.199 1.00 93.44 391 GLY A O 1
ATOM 3121 N N . LEU A 1 392 ? -9.364 -17.314 -6.263 1.00 92.94 392 LEU A N 1
ATOM 3122 C CA . LEU A 1 392 ? -9.193 -16.118 -7.081 1.00 92.94 392 LEU A CA 1
ATOM 3123 C C . LEU A 1 392 ? -8.213 -16.399 -8.233 1.00 92.94 392 LEU A C 1
ATOM 3125 O O . LEU A 1 392 ? -7.402 -17.315 -8.195 1.00 92.94 392 LEU A O 1
ATOM 3129 N N . GLU A 1 393 ? -8.357 -15.673 -9.346 1.00 89.50 393 GLU A N 1
ATOM 3130 C CA . GLU A 1 393 ? -7.348 -15.737 -10.412 1.00 89.50 393 GLU A CA 1
ATOM 3131 C C . GLU A 1 393 ? -6.245 -14.726 -10.084 1.00 89.50 393 GLU A C 1
ATOM 3133 O O . GLU A 1 393 ? -6.593 -13.583 -9.790 1.00 89.50 393 GLU A O 1
ATOM 3138 N N . ASP A 1 394 ? -4.962 -15.072 -10.279 1.00 83.31 394 ASP A N 1
ATOM 3139 C CA . ASP A 1 394 ? -3.805 -14.195 -10.012 1.00 83.31 394 ASP A CA 1
ATOM 3140 C C . ASP A 1 394 ? -4.064 -12.758 -10.513 1.00 83.31 394 ASP A C 1
ATOM 3142 O O . ASP A 1 394 ? -3.746 -11.772 -9.866 1.00 83.31 394 ASP A O 1
ATOM 3146 N N . GLY A 1 395 ? -4.685 -12.632 -11.696 1.00 80.25 395 GLY A N 1
ATOM 3147 C CA . GLY A 1 395 ? -4.968 -11.361 -12.365 1.00 80.25 395 GLY A CA 1
ATOM 3148 C C . GLY A 1 395 ? -5.937 -10.409 -11.649 1.00 80.25 395 GLY A C 1
ATOM 3149 O O . GLY A 1 395 ? -5.994 -9.240 -12.033 1.00 80.25 395 GLY A O 1
ATOM 3150 N N . VAL A 1 396 ? -6.706 -10.900 -10.679 1.00 87.44 396 VAL A N 1
ATOM 3151 C CA . VAL A 1 396 ? -7.631 -10.133 -9.824 1.00 87.44 396 VAL A CA 1
ATOM 3152 C C . VAL A 1 396 ? -6.928 -9.646 -8.549 1.00 87.44 396 VAL A C 1
ATOM 3154 O O . VAL A 1 396 ? -7.290 -8.608 -7.989 1.00 87.44 396 VAL A O 1
ATOM 3157 N N . GLU A 1 397 ? -5.875 -10.348 -8.141 1.00 89.75 397 GLU A N 1
ATOM 3158 C CA . GLU A 1 397 ? -5.127 -10.127 -6.909 1.00 89.75 397 GLU A CA 1
ATOM 3159 C C . GLU A 1 397 ? -4.022 -9.090 -7.117 1.00 89.75 397 GLU A C 1
ATOM 3161 O O . GLU A 1 397 ? -2.870 -9.361 -7.467 1.00 89.75 397 GLU A O 1
ATOM 3166 N N . THR A 1 398 ? -4.407 -7.827 -6.963 1.00 82.75 398 THR A N 1
ATOM 3167 C CA . THR A 1 398 ? -3.601 -6.679 -7.398 1.00 82.75 398 THR A CA 1
ATOM 3168 C C . THR A 1 398 ? -2.456 -6.297 -6.456 1.00 82.75 398 THR A C 1
ATOM 3170 O O . THR A 1 398 ? -1.686 -5.389 -6.789 1.00 82.75 398 THR A O 1
ATOM 3173 N N . MET A 1 399 ? -2.319 -6.947 -5.294 1.00 84.00 399 MET A N 1
ATOM 3174 C CA . MET A 1 399 ? -1.300 -6.660 -4.269 1.00 84.00 399 MET A CA 1
ATOM 3175 C C . MET A 1 399 ? -1.263 -5.200 -3.791 1.00 84.00 399 MET A C 1
ATOM 3177 O O . MET A 1 399 ? -0.231 -4.710 -3.319 1.00 84.00 399 MET A O 1
ATOM 3181 N N . THR A 1 400 ? -2.368 -4.468 -3.930 1.00 83.00 400 THR A N 1
ATOM 3182 C CA . THR A 1 400 ? -2.468 -3.082 -3.457 1.00 83.00 400 THR A CA 1
ATOM 3183 C C . THR A 1 400 ? -2.587 -3.005 -1.935 1.00 83.00 400 THR A C 1
ATOM 3185 O O . THR A 1 400 ? -2.293 -1.947 -1.374 1.00 83.00 400 THR A O 1
ATOM 3188 N N . GLY A 1 401 ? -2.999 -4.100 -1.281 1.00 89.12 401 GLY A N 1
ATOM 3189 C CA . GLY A 1 401 ? -3.401 -4.137 0.126 1.00 89.12 401 GLY A CA 1
ATOM 3190 C C . GLY A 1 401 ? -4.652 -3.304 0.403 1.00 89.12 401 GLY A C 1
ATOM 3191 O O . GLY A 1 401 ? -4.777 -2.752 1.490 1.00 89.12 401 GLY A O 1
ATOM 3192 N N . ILE A 1 402 ? -5.483 -3.080 -0.620 1.00 89.12 402 ILE A N 1
ATOM 3193 C CA . ILE A 1 402 ? -6.730 -2.322 -0.522 1.00 89.12 402 ILE A CA 1
ATOM 3194 C C . ILE A 1 402 ? -7.772 -3.023 -1.383 1.00 89.12 402 ILE A C 1
ATOM 3196 O O . ILE A 1 402 ? -7.674 -2.972 -2.619 1.00 89.12 402 ILE A O 1
ATOM 3200 N N . TRP A 1 403 ? -8.801 -3.579 -0.751 1.00 92.62 403 TRP A N 1
ATOM 3201 C CA . TRP A 1 403 ? -9.955 -4.095 -1.466 1.00 92.62 403 TRP A CA 1
ATOM 3202 C C . TRP A 1 403 ? -10.747 -2.964 -2.131 1.00 92.62 403 TRP A C 1
ATOM 3204 O O . TRP A 1 403 ? -11.182 -1.998 -1.499 1.00 92.62 403 TRP A O 1
ATOM 3214 N N . SER A 1 404 ? -10.890 -3.036 -3.458 1.00 88.81 404 SER A N 1
ATOM 3215 C CA . SER A 1 404 ? -11.630 -2.035 -4.240 1.00 88.81 404 SER A CA 1
ATOM 3216 C C . SER A 1 404 ? -12.870 -2.620 -4.910 1.00 88.81 404 SER A C 1
ATOM 3218 O O . SER A 1 404 ? -13.927 -1.983 -4.902 1.00 88.81 404 SER A O 1
ATOM 3220 N N . THR A 1 405 ? -12.744 -3.803 -5.518 1.00 88.00 405 THR A N 1
ATOM 3221 C CA . THR A 1 405 ? -13.832 -4.539 -6.186 1.00 88.00 405 THR A CA 1
ATOM 3222 C C . THR A 1 405 ? -13.510 -6.035 -6.244 1.00 88.00 405 THR A C 1
ATOM 3224 O O . THR A 1 405 ? -12.360 -6.413 -6.055 1.00 88.00 405 THR A O 1
ATOM 3227 N N . ASP A 1 406 ? -14.478 -6.873 -6.621 1.00 84.56 406 ASP A N 1
ATOM 3228 C CA . ASP A 1 406 ? -14.265 -8.303 -6.913 1.00 84.56 406 ASP A CA 1
ATOM 3229 C C . ASP A 1 406 ? -13.249 -8.553 -8.051 1.00 84.56 406 ASP A C 1
ATOM 3231 O O . ASP A 1 406 ? -12.785 -9.674 -8.224 1.00 84.56 406 ASP A O 1
ATOM 3235 N N . GLU A 1 407 ? -12.925 -7.538 -8.865 1.00 82.50 407 GLU A N 1
ATOM 3236 C CA . GLU A 1 407 ? -11.901 -7.607 -9.917 1.00 82.50 407 GLU A CA 1
ATOM 3237 C C . GLU A 1 407 ? -10.575 -6.916 -9.539 1.00 82.50 407 GLU A C 1
ATOM 3239 O O . GLU A 1 407 ? -9.617 -6.967 -10.310 1.00 82.50 407 GLU A O 1
ATOM 3244 N N . GLU A 1 408 ? -10.523 -6.271 -8.371 1.00 86.25 408 GLU A N 1
ATOM 3245 C CA . GLU A 1 408 ? -9.351 -5.607 -7.791 1.00 86.25 408 GLU A CA 1
ATOM 3246 C C . GLU A 1 408 ? -9.373 -5.838 -6.273 1.00 86.25 408 GLU A C 1
ATOM 3248 O O . GLU A 1 408 ? -9.778 -4.959 -5.499 1.00 86.25 408 GLU A O 1
ATOM 3253 N N . THR A 1 409 ? -8.985 -7.046 -5.861 1.00 90.12 409 THR A N 1
ATOM 3254 C CA . THR A 1 409 ? -9.118 -7.503 -4.467 1.00 90.12 409 THR A CA 1
ATOM 3255 C C . THR A 1 409 ? -8.055 -6.919 -3.550 1.00 90.12 409 THR A C 1
ATOM 3257 O O . THR A 1 409 ? -8.257 -6.832 -2.350 1.00 90.12 409 THR A O 1
ATOM 3260 N N . GLY A 1 410 ? -6.923 -6.477 -4.103 1.00 90.62 410 GLY A N 1
ATOM 3261 C CA . GLY A 1 410 ? -5.799 -5.965 -3.320 1.00 90.62 410 GLY A CA 1
ATOM 3262 C C . GLY A 1 410 ? -5.007 -7.034 -2.569 1.00 90.62 410 GLY A C 1
ATOM 3263 O O . GLY A 1 410 ? -3.996 -6.693 -1.950 1.00 90.62 410 GLY A O 1
ATOM 3264 N N . THR A 1 411 ? -5.417 -8.292 -2.694 1.00 94.19 411 THR A N 1
ATOM 3265 C CA . THR A 1 411 ? -4.829 -9.474 -2.068 1.00 94.19 411 THR A CA 1
ATOM 3266 C C . THR A 1 411 ? -3.531 -9.908 -2.742 1.00 94.19 411 THR A C 1
ATOM 3268 O O . THR A 1 411 ? -3.092 -9.302 -3.732 1.00 94.19 411 THR A O 1
ATOM 3271 N N . ASN A 1 412 ? -2.854 -10.899 -2.163 1.00 91.81 412 ASN A N 1
ATOM 3272 C CA . ASN A 1 412 ? -1.566 -11.380 -2.638 1.00 91.81 412 ASN A CA 1
ATOM 3273 C C . ASN A 1 412 ? -1.675 -12.773 -3.281 1.00 91.81 412 ASN A C 1
ATOM 3275 O O . ASN A 1 412 ? -1.771 -13.726 -2.521 1.00 91.81 412 ASN A O 1
ATOM 3279 N N . PRO A 1 413 ? -1.398 -12.922 -4.597 1.00 91.50 413 PRO A N 1
ATOM 3280 C CA . PRO A 1 413 ? -1.572 -14.174 -5.359 1.00 91.50 413 PRO A CA 1
ATOM 3281 C C . PRO A 1 413 ? -0.617 -15.320 -4.989 1.00 91.50 413 PRO A C 1
ATOM 3283 O O . PRO A 1 413 ? -0.426 -16.289 -5.725 1.00 91.50 413 PRO A O 1
ATOM 3286 N N . LEU A 1 414 ? 0.132 -15.165 -3.901 1.00 92.38 414 LEU A N 1
ATOM 3287 C CA . LEU A 1 414 ? 1.028 -16.174 -3.345 1.00 92.38 414 LEU A CA 1
ATOM 3288 C C . LEU A 1 414 ? 0.624 -16.596 -1.929 1.00 92.38 414 LEU A C 1
ATOM 3290 O O . LEU A 1 414 ? 1.326 -17.423 -1.323 1.00 92.38 414 LEU A O 1
ATOM 3294 N N . LEU A 1 415 ? -0.409 -15.974 -1.371 1.00 94.62 415 LEU A N 1
ATOM 3295 C CA . LEU A 1 415 ? -0.903 -16.180 -0.026 1.00 94.62 415 LEU A CA 1
ATOM 3296 C C . LEU A 1 415 ? -2.372 -16.564 -0.117 1.00 94.62 415 LEU A C 1
ATOM 3298 O O . LEU A 1 415 ? -3.218 -15.724 -0.324 1.00 94.62 415 LEU A O 1
ATOM 3302 N N . TYR A 1 416 ? -2.647 -17.822 0.211 1.00 96.69 416 TYR A N 1
ATOM 3303 C CA . TYR A 1 416 ? -4.003 -18.366 0.309 1.00 96.69 416 TYR A CA 1
ATOM 3304 C C . TYR A 1 416 ? -4.961 -17.577 1.237 1.00 96.69 416 TYR A C 1
ATOM 3306 O O . TYR A 1 416 ? -6.141 -17.886 1.278 1.00 96.69 416 TYR A O 1
ATOM 3314 N N . ASP A 1 417 ? -4.420 -16.685 2.061 1.00 97.81 417 ASP A N 1
ATOM 3315 C CA . ASP A 1 417 ? -5.047 -15.974 3.177 1.00 97.81 417 ASP A CA 1
ATOM 3316 C C . ASP A 1 417 ? -4.137 -14.759 3.463 1.00 97.81 417 ASP A C 1
ATOM 3318 O O . ASP A 1 417 ? -3.008 -14.917 3.966 1.00 97.81 417 ASP A O 1
ATOM 3322 N N . THR A 1 418 ? -4.534 -13.585 2.971 1.00 96.81 418 THR A N 1
ATOM 3323 C CA . THR A 1 418 ? -3.699 -12.381 2.887 1.00 96.81 418 THR A CA 1
ATOM 3324 C C . THR A 1 418 ? -3.556 -11.680 4.238 1.00 96.81 418 THR A C 1
ATOM 3326 O O . THR A 1 418 ? -2.434 -11.265 4.579 1.00 96.81 418 THR A O 1
ATOM 3329 N N . ASP A 1 419 ? -4.632 -11.553 5.010 1.00 97.25 419 ASP A N 1
ATOM 3330 C CA . ASP A 1 419 ? -4.652 -10.902 6.328 1.00 97.25 419 ASP A CA 1
ATOM 3331 C C . ASP A 1 419 ? -4.458 -11.875 7.508 1.00 97.25 419 ASP A C 1
ATOM 3333 O O . ASP A 1 419 ? -4.030 -11.452 8.587 1.00 97.25 419 ASP A O 1
ATOM 3337 N N . ALA A 1 420 ? -4.545 -13.183 7.255 1.00 97.31 420 ALA A N 1
ATOM 3338 C CA . ALA A 1 420 ? -4.283 -14.265 8.197 1.00 97.31 420 ALA A CA 1
ATOM 3339 C C . ALA A 1 420 ? -5.335 -14.431 9.308 1.00 97.31 420 ALA A C 1
ATOM 3341 O O . ALA A 1 420 ? -4.982 -14.884 10.413 1.00 97.31 420 ALA A O 1
ATOM 3342 N N . ASP A 1 421 ? -6.595 -14.118 9.015 1.00 96.88 421 ASP A N 1
ATOM 3343 C CA . ASP A 1 421 ? -7.754 -14.307 9.896 1.00 96.88 421 ASP A CA 1
ATOM 3344 C C . ASP A 1 421 ? -8.209 -15.792 9.982 1.00 96.88 421 ASP A C 1
ATOM 3346 O O . ASP A 1 421 ? -8.788 -16.242 10.981 1.00 96.88 421 ASP A O 1
ATOM 3350 N N . GLY A 1 422 ? -7.830 -16.609 8.990 1.00 95.56 422 GLY A N 1
ATOM 3351 C CA . GLY A 1 422 ? -8.146 -18.032 8.869 1.00 95.56 422 GLY A CA 1
ATOM 3352 C C . GLY A 1 422 ? -9.192 -18.386 7.806 1.00 95.56 422 GLY A C 1
ATOM 3353 O O . GLY A 1 422 ? -9.459 -19.589 7.620 1.00 95.56 422 GLY A O 1
ATOM 3354 N N . LEU A 1 423 ? -9.756 -17.398 7.116 1.00 96.94 423 LEU A N 1
ATOM 3355 C CA . LEU A 1 423 ? -10.454 -17.553 5.848 1.00 96.94 423 LEU A CA 1
ATOM 3356 C C . LEU A 1 423 ? -9.433 -17.545 4.705 1.00 96.94 423 LEU A C 1
ATOM 3358 O O . LEU A 1 423 ? -8.238 -17.718 4.899 1.00 96.94 423 LEU A O 1
ATOM 3362 N N . SER A 1 424 ? -9.921 -17.586 3.479 1.00 97.94 424 SER A N 1
ATOM 3363 C CA . SER A 1 424 ? -9.071 -17.465 2.300 1.00 97.94 424 SER A CA 1
ATOM 3364 C C . SER A 1 424 ? -9.649 -16.371 1.454 1.00 97.94 424 SER A C 1
ATOM 3366 O O . SER A 1 424 ? -10.879 -16.339 1.353 1.00 97.94 424 SER A O 1
ATOM 3368 N N . ASP A 1 425 ? -8.820 -15.602 0.768 1.00 97.75 425 ASP A N 1
ATOM 3369 C CA . ASP A 1 425 ? -9.270 -14.396 0.076 1.00 97.75 425 ASP A CA 1
ATOM 3370 C C . ASP A 1 425 ? -10.451 -14.692 -0.879 1.00 97.75 425 ASP A C 1
ATOM 3372 O O . ASP A 1 425 ? -11.459 -13.981 -0.926 1.00 97.75 425 ASP A O 1
ATOM 3376 N N . GLY A 1 426 ? -10.423 -15.836 -1.573 1.00 96.88 426 GLY A N 1
ATOM 3377 C CA . GLY A 1 426 ? -11.547 -16.314 -2.382 1.00 96.88 426 GLY A CA 1
ATOM 3378 C C . GLY A 1 426 ? -12.846 -16.639 -1.621 1.00 96.88 426 GLY A C 1
ATOM 3379 O O . GLY A 1 426 ? -13.935 -16.420 -2.154 1.00 96.88 426 GLY A O 1
ATOM 3380 N N . VAL A 1 427 ? -12.781 -17.164 -0.394 1.00 97.19 427 VAL A N 1
ATOM 3381 C CA . VAL A 1 427 ? -13.958 -17.394 0.477 1.00 97.19 427 VAL A CA 1
ATOM 3382 C C . VAL A 1 427 ? -14.537 -16.068 0.944 1.00 97.19 427 VAL A C 1
ATOM 3384 O O . VAL A 1 427 ? -15.759 -15.911 0.939 1.00 97.19 427 VAL A O 1
ATOM 3387 N N . GLU A 1 428 ? -13.675 -15.120 1.274 1.00 97.38 428 GLU A N 1
ATOM 3388 C CA . GLU A 1 428 ? -14.076 -13.804 1.749 1.00 97.38 428 GLU A CA 1
ATOM 3389 C C . GLU A 1 428 ? -14.851 -13.039 0.687 1.00 97.38 428 GLU A C 1
ATOM 3391 O O . GLU A 1 428 ? -16.000 -12.651 0.888 1.00 97.38 428 GLU A O 1
ATOM 3396 N N . ILE A 1 429 ? -14.314 -12.987 -0.530 1.00 95.69 429 ILE A N 1
ATOM 3397 C CA . ILE A 1 429 ? -14.971 -12.321 -1.657 1.00 95.69 429 ILE A CA 1
ATOM 3398 C C . ILE A 1 429 ? -16.261 -13.036 -2.103 1.00 95.69 429 ILE A C 1
ATO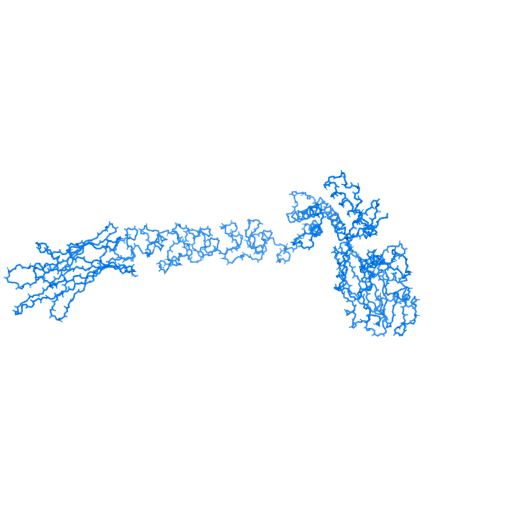M 3400 O O . ILE A 1 429 ? -17.233 -12.390 -2.512 1.00 95.69 429 ILE A O 1
ATOM 3404 N N . LEU A 1 430 ? -16.294 -14.375 -2.093 1.00 93.69 430 LEU A N 1
ATOM 3405 C CA . LEU A 1 430 ? -17.371 -15.144 -2.738 1.00 93.69 430 LEU A CA 1
ATOM 3406 C C . LEU A 1 430 ? -18.471 -15.637 -1.790 1.00 93.69 430 LEU A C 1
ATOM 3408 O O . LEU A 1 430 ? -19.577 -15.930 -2.269 1.00 93.69 430 LEU A O 1
ATOM 3412 N N . GLU A 1 431 ? -18.182 -15.784 -0.495 1.00 94.06 431 GLU A N 1
ATOM 3413 C CA . GLU A 1 431 ? -19.079 -16.408 0.483 1.00 94.06 431 GLU A CA 1
ATOM 3414 C C . GLU A 1 431 ? -19.434 -15.497 1.668 1.00 94.06 431 GLU A C 1
ATOM 3416 O O . GLU A 1 431 ? -20.635 -15.342 1.919 1.00 94.06 431 GLU A O 1
ATOM 3421 N N . THR A 1 432 ? -18.455 -14.917 2.375 1.00 93.88 432 THR A N 1
ATOM 3422 C CA . THR A 1 432 ? -18.694 -14.111 3.598 1.00 93.88 432 THR A CA 1
ATOM 3423 C C . THR A 1 432 ? -18.861 -12.616 3.322 1.00 93.88 432 THR A C 1
ATOM 3425 O O . THR A 1 432 ? -19.566 -11.952 4.073 1.00 93.88 432 THR A O 1
ATOM 3428 N N . TYR A 1 433 ? -18.342 -12.117 2.198 1.00 95.19 433 TYR A N 1
ATOM 3429 C CA . TYR A 1 433 ? -18.328 -10.702 1.800 1.00 95.19 433 TYR A CA 1
ATOM 3430 C C . TYR A 1 433 ? -17.548 -9.777 2.748 1.00 95.19 433 TYR A C 1
ATOM 3432 O O . TYR A 1 433 ? -17.884 -8.596 2.837 1.00 95.19 433 TYR A O 1
ATOM 3440 N N . THR A 1 434 ? -16.524 -10.318 3.406 1.00 97.00 434 THR A N 1
ATOM 3441 C CA . THR A 1 434 ? -15.556 -9.603 4.249 1.00 97.00 434 THR A CA 1
ATOM 3442 C C . THR A 1 434 ? -14.429 -8.980 3.416 1.00 97.00 434 THR A C 1
ATOM 3444 O O . THR A 1 434 ? -14.297 -9.299 2.227 1.00 97.00 434 THR A O 1
ATOM 3447 N N . ASP A 1 435 ? -13.679 -8.032 3.988 1.00 96.88 435 ASP A N 1
ATOM 3448 C CA . ASP A 1 435 ? -12.516 -7.417 3.338 1.00 96.88 435 ASP A CA 1
ATOM 3449 C C . ASP A 1 435 ? -11.289 -8.328 3.483 1.00 96.88 435 ASP A C 1
ATOM 3451 O O . ASP A 1 435 ? -10.712 -8.345 4.558 1.00 96.88 435 ASP A O 1
ATOM 3455 N N . PRO A 1 436 ? -10.802 -8.987 2.411 1.00 97.25 436 PRO A N 1
ATOM 3456 C CA . PRO A 1 436 ? -9.703 -9.965 2.489 1.00 97.25 436 PRO A CA 1
ATOM 3457 C C . PRO A 1 436 ? -8.318 -9.344 2.757 1.00 97.25 436 PRO A C 1
ATOM 3459 O O . PRO A 1 436 ? -7.263 -9.912 2.452 1.00 97.25 436 PRO A O 1
ATOM 3462 N N . THR A 1 437 ? -8.295 -8.077 3.163 1.00 96.56 437 THR A N 1
ATOM 3463 C CA . THR A 1 437 ? -7.093 -7.343 3.545 1.00 96.56 437 THR A CA 1
ATOM 3464 C C . THR A 1 437 ? -7.180 -6.780 4.964 1.00 96.56 437 THR A C 1
ATOM 3466 O O . THR A 1 437 ? -6.255 -6.064 5.374 1.00 96.56 437 THR A O 1
ATOM 3469 N N . ASP A 1 438 ? -8.248 -7.100 5.696 1.00 97.81 438 ASP A N 1
ATOM 3470 C CA . ASP A 1 438 ? -8.569 -6.625 7.038 1.00 97.81 438 ASP A CA 1
ATOM 3471 C C . ASP A 1 438 ? -9.048 -7.803 7.896 1.00 97.81 438 ASP A C 1
ATOM 3473 O O . ASP A 1 438 ? -10.105 -8.361 7.649 1.00 97.81 438 ASP A O 1
ATOM 3477 N N . ASP A 1 439 ? -8.289 -8.164 8.935 1.00 97.88 439 ASP A N 1
ATOM 3478 C CA . ASP A 1 439 ? -8.526 -9.393 9.704 1.00 97.88 439 ASP A CA 1
ATOM 3479 C C . ASP A 1 439 ? -9.775 -9.351 10.615 1.00 97.88 439 ASP A C 1
ATOM 3481 O O . ASP A 1 439 ? -10.075 -10.344 11.279 1.00 97.88 439 ASP A O 1
ATOM 3485 N N . ASP A 1 440 ? -10.463 -8.206 10.659 1.00 98.19 440 ASP A N 1
ATOM 3486 C CA . ASP A 1 440 ? -11.636 -7.855 11.476 1.00 98.19 440 ASP A CA 1
ATOM 3487 C C . ASP A 1 440 ? -12.466 -6.791 10.715 1.00 98.19 440 ASP A C 1
ATOM 3489 O O . ASP A 1 440 ? -12.269 -5.576 10.869 1.00 98.19 440 ASP A O 1
ATOM 3493 N N . THR A 1 441 ? -13.353 -7.233 9.817 1.00 97.56 441 THR A N 1
ATOM 3494 C CA . THR A 1 441 ? -14.034 -6.368 8.837 1.00 97.56 441 THR A CA 1
ATOM 3495 C C . THR A 1 441 ? -14.938 -5.326 9.500 1.00 97.56 441 THR A C 1
ATOM 3497 O O . THR A 1 441 ? -14.994 -4.164 9.064 1.00 97.56 441 THR A O 1
ATOM 3500 N N . ASP A 1 442 ? -15.668 -5.691 10.550 1.00 97.62 442 ASP A N 1
ATOM 3501 C CA . ASP A 1 442 ? -16.612 -4.798 11.230 1.00 97.62 442 ASP A CA 1
ATOM 3502 C C . ASP A 1 442 ? -16.040 -4.096 12.474 1.00 97.62 442 ASP A C 1
ATOM 3504 O O . ASP A 1 442 ? -16.638 -3.118 12.951 1.00 97.62 442 ASP A O 1
ATOM 3508 N N . HIS A 1 443 ? -14.807 -4.445 12.853 1.00 97.69 443 HIS A N 1
ATOM 3509 C CA . HIS A 1 443 ? -13.982 -3.802 13.872 1.00 97.69 443 HIS A CA 1
ATOM 3510 C C . HIS A 1 443 ? -14.523 -3.949 15.297 1.00 97.69 443 HIS A C 1
ATOM 3512 O O . HIS A 1 443 ? -14.416 -3.012 16.110 1.00 97.69 443 HIS A O 1
ATOM 3518 N N . ASP A 1 444 ? -15.106 -5.098 15.600 1.00 97.25 444 ASP A N 1
ATOM 3519 C CA . ASP A 1 444 ? -15.698 -5.414 16.895 1.00 97.25 444 ASP A CA 1
ATOM 3520 C C . ASP A 1 444 ? -14.687 -6.083 17.865 1.00 97.25 444 ASP A C 1
ATOM 3522 O O . ASP A 1 444 ? -14.871 -6.075 19.091 1.00 97.25 444 ASP A O 1
ATOM 3526 N N . GLY A 1 445 ? -13.548 -6.553 17.335 1.00 96.31 445 GLY A N 1
ATOM 3527 C CA . GLY A 1 445 ? -12.460 -7.211 18.058 1.00 96.31 445 GLY A CA 1
ATOM 3528 C C . GLY A 1 445 ? -12.391 -8.737 17.908 1.00 96.31 445 GLY A C 1
ATOM 3529 O O . GLY A 1 445 ? -11.490 -9.350 18.510 1.00 96.31 445 GLY A O 1
ATOM 3530 N N . LEU A 1 446 ? -13.298 -9.351 17.150 1.00 97.50 446 LEU A N 1
ATOM 3531 C CA . LEU A 1 446 ? -13.222 -10.725 16.661 1.00 97.50 446 LEU A CA 1
ATOM 3532 C C . LEU A 1 446 ? -12.517 -10.763 15.297 1.00 97.50 446 LEU A C 1
ATOM 3534 O O . LEU A 1 446 ? -12.255 -9.744 14.684 1.00 97.50 446 LEU A O 1
ATOM 3538 N N . LEU A 1 447 ? -12.067 -11.953 14.896 1.00 98.31 447 LEU A N 1
ATOM 3539 C CA . LEU A 1 447 ? -11.502 -12.144 13.557 1.00 98.31 447 LEU A CA 1
ATOM 3540 C C . LEU A 1 447 ? -12.601 -12.698 12.661 1.00 98.31 447 LEU A C 1
ATOM 3542 O O . LEU A 1 447 ? -13.273 -13.640 13.096 1.00 98.31 447 LEU A O 1
ATOM 3546 N N . ASP A 1 448 ? -12.694 -12.253 11.414 1.00 98.12 448 ASP A N 1
ATOM 3547 C CA . ASP A 1 448 ? -13.745 -12.695 10.485 1.00 98.12 448 ASP A CA 1
ATOM 3548 C C . ASP A 1 448 ? -13.843 -14.237 10.413 1.00 98.12 448 ASP A C 1
ATOM 3550 O O . ASP A 1 448 ? -14.921 -14.841 10.460 1.00 98.12 448 ASP A O 1
ATOM 3554 N N . GLY A 1 449 ? -12.700 -14.927 10.421 1.00 97.06 449 GLY A N 1
ATOM 3555 C CA . GLY A 1 449 ? -12.612 -16.386 10.402 1.00 97.06 449 GLY A CA 1
ATOM 3556 C C . GLY A 1 449 ? -13.157 -17.133 11.621 1.00 97.06 449 GLY A C 1
ATOM 3557 O O . GLY A 1 449 ? -13.322 -18.360 11.544 1.00 97.06 449 GLY A O 1
ATOM 3558 N N . VAL A 1 450 ? -13.461 -16.460 12.737 1.00 97.75 450 VAL A N 1
ATOM 3559 C CA . VAL A 1 450 ? -14.189 -17.066 13.871 1.00 97.75 450 VAL A CA 1
ATOM 3560 C C . VAL A 1 450 ? -15.697 -16.811 13.821 1.00 97.75 450 VAL A C 1
ATOM 3562 O O . VAL A 1 450 ? -16.449 -17.503 14.517 1.00 97.75 450 VAL A O 1
ATOM 3565 N N . GLU A 1 451 ? -16.151 -15.904 12.963 1.00 98.00 451 GLU A N 1
ATOM 3566 C CA . GLU A 1 451 ? -17.526 -15.419 12.881 1.00 98.00 451 GLU A CA 1
ATOM 3567 C C . GLU A 1 451 ? -18.275 -16.062 11.714 1.00 98.00 451 GLU A C 1
ATOM 3569 O O . GLU A 1 451 ? -18.226 -15.676 10.549 1.00 98.00 451 GLU A O 1
ATOM 3574 N N . THR A 1 452 ? -18.973 -17.156 12.007 1.00 96.06 452 THR A N 1
ATOM 3575 C CA . THR A 1 452 ? -19.475 -18.044 10.949 1.00 96.06 452 THR A CA 1
ATOM 3576 C C . THR A 1 452 ? -20.843 -17.661 10.380 1.00 96.06 452 THR A C 1
ATOM 3578 O O . THR A 1 452 ? -21.361 -18.378 9.513 1.00 96.06 452 THR A O 1
ATOM 3581 N N . ASN A 1 453 ? -21.474 -16.600 10.894 1.00 96.62 453 ASN A N 1
ATOM 3582 C CA . ASN A 1 453 ? -22.841 -16.163 10.584 1.00 96.62 453 ASN A CA 1
ATOM 3583 C C . ASN A 1 453 ? -23.855 -17.330 10.599 1.00 96.62 453 ASN A C 1
ATOM 3585 O O . ASN A 1 453 ? -24.755 -17.476 9.760 1.00 96.62 453 ASN A O 1
ATOM 3589 N N . THR A 1 454 ? -23.667 -18.268 11.535 1.00 96.62 454 THR A N 1
ATOM 3590 C CA . THR A 1 454 ? -24.556 -19.429 11.692 1.00 96.62 454 THR A CA 1
ATOM 3591 C C . THR A 1 454 ? -25.716 -19.150 12.643 1.00 96.62 454 THR A C 1
ATOM 3593 O O . THR A 1 454 ? -26.687 -19.924 12.651 1.00 96.62 454 THR A O 1
ATOM 3596 N N . GLY A 1 455 ? -25.628 -18.077 13.437 1.00 96.44 455 GLY A N 1
ATOM 3597 C CA . GLY A 1 455 ? -26.540 -17.763 14.534 1.00 96.44 455 GLY A CA 1
ATOM 3598 C C . GLY A 1 455 ? -26.515 -18.819 15.642 1.00 96.44 455 GLY A C 1
ATOM 3599 O O . GLY A 1 455 ? -27.530 -19.052 16.304 1.00 96.44 455 GLY A O 1
ATOM 3600 N N . VAL A 1 456 ? -25.407 -19.557 15.777 1.00 96.69 456 VAL A N 1
ATOM 3601 C CA . VAL A 1 456 ? -25.228 -20.588 16.802 1.00 96.69 456 VAL A CA 1
ATOM 3602 C C . VAL A 1 456 ? -23.807 -20.539 17.344 1.00 96.69 456 VAL A C 1
ATOM 3604 O O . VAL A 1 456 ? -22.888 -21.015 16.689 1.00 96.69 456 VAL A O 1
ATOM 3607 N N . TRP A 1 457 ? -23.667 -20.119 18.599 1.00 96.19 457 TRP A N 1
ATOM 3608 C CA . TRP A 1 457 ? -22.397 -20.200 19.309 1.00 96.19 457 TRP A CA 1
ATOM 3609 C C . TRP A 1 457 ? -21.943 -21.648 19.520 1.00 96.19 457 TRP A C 1
ATOM 3611 O O . TRP A 1 457 ? -22.660 -22.479 20.104 1.00 96.19 457 TRP A O 1
ATOM 3621 N N . VAL A 1 458 ? -20.725 -21.957 19.076 1.00 96.88 458 VAL A N 1
ATOM 3622 C CA . VAL A 1 458 ? -20.068 -23.247 19.309 1.00 96.88 458 VAL A CA 1
ATOM 3623 C C . VAL A 1 458 ? -18.974 -23.098 20.362 1.00 96.88 458 VAL A C 1
ATOM 3625 O O . VAL A 1 458 ? -19.016 -23.804 21.378 1.00 96.88 458 VAL A O 1
ATOM 3628 N N . ASP A 1 459 ? -18.009 -22.211 20.119 1.00 95.06 459 ASP A N 1
ATOM 3629 C CA . ASP A 1 459 ? -16.947 -21.791 21.038 1.00 95.06 459 ASP A CA 1
ATOM 3630 C C . ASP A 1 459 ? -16.239 -20.528 20.505 1.00 95.06 459 ASP A C 1
ATOM 3632 O O . ASP A 1 459 ? -16.623 -19.989 19.480 1.00 95.06 459 ASP A O 1
ATOM 3636 N N . SER A 1 460 ? -15.175 -20.064 21.166 1.00 93.44 460 SER A N 1
ATOM 3637 C CA . SER A 1 460 ? -14.435 -18.855 20.765 1.00 93.44 460 SER A CA 1
ATOM 3638 C C . SER A 1 460 ? -13.676 -18.961 19.427 1.00 93.44 460 SER A C 1
ATOM 3640 O O . SER A 1 460 ? -12.849 -18.106 19.138 1.00 93.44 460 SER A O 1
ATOM 3642 N N . SER A 1 461 ? -13.807 -20.065 18.689 1.00 95.19 461 SER A N 1
ATOM 3643 C CA . SER A 1 461 ? -13.293 -20.217 17.320 1.00 95.19 461 SER A CA 1
ATOM 3644 C C . SER A 1 461 ? -14.402 -20.418 16.282 1.00 95.19 461 SER A C 1
ATOM 3646 O O . SER A 1 461 ? -14.101 -20.706 15.130 1.00 95.19 461 SER A O 1
ATOM 3648 N N . ASP A 1 462 ? -15.661 -20.343 16.718 1.00 96.56 462 ASP A N 1
ATOM 3649 C CA . ASP A 1 462 ? -16.884 -20.421 15.916 1.00 96.56 462 ASP A CA 1
ATOM 3650 C C . ASP A 1 462 ? -18.010 -19.798 16.766 1.00 96.56 462 ASP A C 1
ATOM 3652 O O . ASP A 1 462 ? -18.744 -20.497 17.485 1.00 96.56 462 ASP A O 1
ATOM 3656 N N . THR A 1 463 ? -18.042 -18.464 16.775 1.00 97.25 463 THR A N 1
ATOM 3657 C CA . THR A 1 463 ? -18.948 -17.632 17.589 1.00 97.25 463 THR A CA 1
ATOM 3658 C C . THR A 1 463 ? -20.361 -17.624 17.013 1.00 97.25 463 THR A C 1
ATOM 3660 O O . THR A 1 463 ? -21.345 -17.545 17.746 1.00 97.25 463 THR A O 1
ATOM 3663 N N . GLY A 1 464 ? -20.476 -17.804 15.696 1.00 97.44 464 GLY A N 1
ATOM 3664 C CA . GLY A 1 464 ? -21.744 -17.789 14.974 1.00 97.44 464 GLY A CA 1
ATOM 3665 C C . GLY A 1 464 ? -22.321 -16.396 14.720 1.00 97.44 464 GLY A C 1
ATOM 3666 O O . GLY A 1 464 ? -23.414 -16.350 14.146 1.00 97.44 464 GLY A O 1
ATOM 3667 N N . THR A 1 465 ? -21.603 -15.343 15.117 1.00 98.31 465 THR A N 1
ATOM 3668 C CA . THR A 1 465 ? -21.857 -13.917 14.843 1.00 98.31 465 THR A CA 1
ATOM 3669 C C . THR A 1 465 ? -21.620 -13.585 13.368 1.00 98.31 465 THR A C 1
ATOM 3671 O O . THR A 1 465 ? -21.128 -14.445 12.623 1.00 98.31 465 THR A O 1
ATOM 3674 N N . ASP A 1 466 ? -22.099 -12.431 12.904 1.00 97.88 466 ASP A N 1
ATOM 3675 C CA . ASP A 1 466 ? -21.964 -11.987 11.512 1.00 97.88 466 ASP A CA 1
ATOM 3676 C C . ASP A 1 466 ? -20.730 -11.078 11.361 1.00 97.88 466 ASP A C 1
ATOM 3678 O O . ASP A 1 466 ? -20.805 -9.961 11.847 1.00 97.88 466 ASP A O 1
ATOM 3682 N N . PRO A 1 467 ? -19.677 -11.463 10.607 1.00 98.06 467 PRO A N 1
ATOM 3683 C CA . PRO A 1 467 ? -18.417 -10.694 10.490 1.00 98.06 467 PRO A CA 1
ATOM 3684 C C . PRO A 1 467 ? -18.542 -9.327 9.788 1.00 98.06 467 PRO A C 1
ATOM 3686 O O . PRO A 1 467 ? -17.574 -8.711 9.357 1.00 98.06 467 PRO A O 1
ATOM 3689 N N . ASN A 1 468 ? -19.767 -8.894 9.499 1.00 97.44 468 ASN A N 1
ATOM 3690 C CA . ASN A 1 468 ? -20.068 -7.619 8.855 1.00 97.44 468 ASN A CA 1
ATOM 3691 C C . ASN A 1 468 ? -21.002 -6.753 9.716 1.00 97.44 468 ASN A C 1
ATOM 3693 O O . ASN A 1 468 ? -21.528 -5.743 9.221 1.00 97.44 468 ASN A O 1
ATOM 3697 N N . ASP A 1 469 ? -21.282 -7.173 10.946 1.00 98.19 469 ASP A N 1
ATOM 3698 C CA . ASP A 1 469 ? -22.201 -6.528 11.871 1.00 98.19 469 ASP A CA 1
ATOM 3699 C C . ASP A 1 469 ? -21.668 -6.640 13.299 1.00 98.19 469 ASP A C 1
ATOM 3701 O O . ASP A 1 469 ? -22.002 -7.575 14.012 1.00 98.19 469 ASP A O 1
ATOM 3705 N N . ALA A 1 470 ? -20.924 -5.616 13.722 1.00 98.12 470 ALA A N 1
ATOM 3706 C CA . ALA A 1 470 ? -20.231 -5.552 15.009 1.00 98.12 470 ALA A CA 1
ATOM 3707 C C . ALA A 1 470 ? -21.111 -5.707 16.273 1.00 98.12 470 ALA A C 1
ATOM 3709 O O . ALA A 1 470 ? -20.594 -5.550 17.370 1.00 98.12 470 ALA A O 1
ATOM 3710 N N . ASP A 1 471 ? -22.427 -5.873 16.136 1.00 98.00 471 ASP A N 1
ATOM 3711 C CA . ASP A 1 471 ? -23.436 -6.054 17.191 1.00 98.00 471 ASP A CA 1
ATOM 3712 C C . ASP A 1 471 ? -24.552 -6.941 16.597 1.00 98.00 471 ASP A C 1
ATOM 3714 O O . ASP A 1 471 ? -25.559 -6.451 16.061 1.00 98.00 471 ASP A O 1
ATOM 3718 N N . THR A 1 472 ? -24.321 -8.259 16.578 1.00 98.19 472 THR A N 1
ATOM 3719 C CA . THR A 1 472 ? -25.126 -9.222 15.810 1.00 98.19 472 THR A CA 1
ATOM 3720 C C . THR A 1 472 ? -26.565 -9.329 16.330 1.00 98.19 472 THR A C 1
ATOM 3722 O O . THR A 1 472 ? -27.506 -9.550 15.546 1.00 98.19 472 THR A O 1
ATOM 3725 N N . ASP A 1 473 ? -26.780 -9.224 17.641 1.00 97.62 473 ASP A N 1
ATOM 3726 C CA . ASP A 1 473 ? -28.109 -9.336 18.248 1.00 97.62 473 ASP A CA 1
ATOM 3727 C C . ASP A 1 473 ? -28.807 -7.988 18.506 1.00 97.62 473 ASP A C 1
ATOM 3729 O O . ASP A 1 473 ? -30.048 -7.952 18.587 1.00 97.62 473 ASP A O 1
ATOM 3733 N N . GLY A 1 474 ? -28.061 -6.884 18.442 1.00 97.50 474 GLY A N 1
ATOM 3734 C CA . GLY A 1 474 ? -28.557 -5.517 18.382 1.00 97.50 474 GLY A CA 1
ATOM 3735 C C . GLY A 1 474 ? -28.861 -4.904 19.745 1.00 97.50 474 GLY A C 1
ATOM 3736 O O . GLY A 1 474 ? -29.838 -4.142 19.838 1.00 97.50 474 GLY A O 1
ATOM 3737 N N . ASP A 1 475 ? -28.092 -5.245 20.773 1.00 96.56 475 ASP A N 1
ATOM 3738 C CA . ASP A 1 475 ? -28.320 -4.870 22.171 1.00 96.56 475 ASP A CA 1
ATOM 3739 C C . ASP A 1 475 ? -27.420 -3.716 22.676 1.00 96.56 475 ASP A C 1
ATOM 3741 O O . ASP A 1 475 ? -27.572 -3.259 23.814 1.00 96.56 475 ASP A O 1
ATOM 3745 N N . PHE A 1 476 ? -26.565 -3.176 21.795 1.00 95.75 476 PHE A N 1
ATOM 3746 C CA . PHE A 1 476 ? -25.559 -2.129 22.031 1.00 95.75 476 PHE A CA 1
ATOM 3747 C C . PHE A 1 476 ? -24.217 -2.572 22.640 1.00 95.75 476 PHE A C 1
ATOM 3749 O O . PHE A 1 476 ? -23.395 -1.688 22.933 1.00 95.75 476 PHE A O 1
ATOM 3756 N N . LEU A 1 477 ? -23.961 -3.868 22.797 1.00 97.31 477 LEU A N 1
ATOM 3757 C CA . LEU A 1 477 ? -22.628 -4.429 23.014 1.00 97.31 477 LEU A CA 1
ATOM 3758 C C . LEU A 1 477 ? -22.031 -4.877 21.678 1.00 97.31 477 LEU A C 1
ATOM 3760 O O . LEU A 1 477 ? -22.743 -5.143 20.720 1.00 97.31 477 LEU A O 1
ATOM 3764 N N . TRP A 1 478 ? -20.703 -4.855 21.577 1.00 98.19 478 TRP A N 1
ATOM 3765 C CA . TRP A 1 478 ? -20.023 -5.440 20.424 1.00 98.19 478 TRP A CA 1
ATOM 3766 C C . TRP A 1 478 ? -19.799 -6.929 20.638 1.00 98.19 478 TRP A C 1
ATOM 3768 O O . TRP A 1 478 ? -19.446 -7.303 21.760 1.00 98.19 478 TRP A O 1
ATOM 3778 N N . ASP A 1 479 ? -19.890 -7.755 19.592 1.00 98.19 479 ASP A N 1
ATOM 3779 C CA . ASP A 1 479 ? -19.804 -9.213 19.760 1.00 98.19 479 ASP A CA 1
ATOM 3780 C C . ASP A 1 479 ? -18.467 -9.631 20.419 1.00 98.19 479 ASP A C 1
ATOM 3782 O O . ASP A 1 479 ? -18.412 -10.521 21.277 1.00 98.19 479 ASP A O 1
ATOM 3786 N N . GLY A 1 480 ? -17.377 -8.915 20.124 1.00 96.94 480 GLY A N 1
ATOM 3787 C CA . GLY A 1 480 ? -16.067 -9.069 20.763 1.00 96.94 480 GLY A CA 1
ATOM 3788 C C . GLY A 1 480 ? -16.012 -8.772 22.272 1.00 96.94 480 GLY A C 1
ATOM 3789 O O . GLY A 1 480 ? -15.091 -9.242 22.955 1.00 96.94 480 GLY A O 1
ATOM 3790 N N . GLN A 1 481 ? -16.979 -8.036 22.829 1.00 97.69 481 GLN A N 1
ATOM 3791 C CA . GLN A 1 481 ? -17.129 -7.807 24.277 1.00 97.69 481 GLN A CA 1
ATOM 3792 C C . GLN A 1 481 ? -17.852 -8.975 24.974 1.00 97.69 481 GLN A C 1
ATOM 3794 O O . GLN A 1 481 ? -17.689 -9.183 26.184 1.00 97.69 481 GLN A O 1
ATOM 3799 N N . GLU A 1 482 ? -18.600 -9.773 24.217 1.00 97.81 482 GLU A N 1
ATOM 3800 C CA . GLU A 1 482 ? -19.547 -10.765 24.712 1.00 97.81 482 GLU A CA 1
ATOM 3801 C C . GLU A 1 482 ? -18.981 -12.186 24.653 1.00 97.81 482 GLU A C 1
ATOM 3803 O O . GLU A 1 482 ? -19.098 -12.955 23.697 1.00 97.81 482 GLU A O 1
ATOM 3808 N N . THR A 1 483 ? -18.318 -12.586 25.735 1.00 95.88 483 THR A N 1
ATOM 3809 C CA . THR A 1 483 ? -17.507 -13.813 25.734 1.00 95.88 483 THR A CA 1
ATOM 3810 C C . THR A 1 483 ? -18.299 -15.116 25.900 1.00 95.88 483 THR A C 1
ATOM 3812 O O . THR A 1 483 ? -17.700 -16.204 25.913 1.00 95.88 483 THR A O 1
ATOM 3815 N N . ASN A 1 484 ? -19.622 -15.037 26.072 1.00 96.94 484 ASN A N 1
ATOM 3816 C CA . ASN A 1 484 ? -20.540 -16.151 26.330 1.00 96.94 484 ASN A CA 1
ATOM 3817 C C . ASN A 1 484 ? -20.057 -17.081 27.460 1.00 96.94 484 ASN A C 1
ATOM 3819 O O . ASN A 1 484 ? -20.156 -18.317 27.410 1.00 96.94 484 ASN A O 1
ATOM 3823 N N . THR A 1 485 ? -19.434 -16.489 28.483 1.00 96.50 485 THR A N 1
ATOM 3824 C CA . THR A 1 485 ? -18.924 -17.214 29.653 1.00 96.50 485 THR A CA 1
ATOM 3825 C C . THR A 1 485 ? -19.962 -17.336 30.767 1.00 96.50 485 THR A C 1
ATOM 3827 O O . THR A 1 485 ? -19.800 -18.200 31.642 1.00 96.50 485 THR A O 1
ATOM 3830 N N . GLY A 1 486 ? -21.023 -16.523 30.726 1.00 95.88 486 GLY A N 1
ATOM 3831 C CA . GLY A 1 486 ? -22.027 -16.377 31.777 1.00 95.88 486 GLY A CA 1
ATOM 3832 C C . GLY A 1 486 ? -21.472 -15.734 33.049 1.00 95.88 486 GLY A C 1
ATOM 3833 O O . GLY A 1 486 ? -21.912 -16.077 34.148 1.00 95.88 486 GLY A O 1
ATOM 3834 N N . ILE A 1 487 ? -20.394 -14.952 32.934 1.00 96.12 487 ILE A N 1
ATOM 3835 C CA . ILE A 1 487 ? -19.714 -14.305 34.058 1.00 96.12 487 ILE A CA 1
ATOM 3836 C C . ILE A 1 487 ? -19.330 -12.891 33.637 1.00 96.12 487 ILE A C 1
ATOM 3838 O O . ILE A 1 487 ? -18.382 -12.729 32.871 1.00 96.12 487 ILE A O 1
ATOM 3842 N N . PHE A 1 488 ? -19.970 -11.890 34.232 1.00 95.75 488 PHE A N 1
ATOM 3843 C CA . PHE A 1 488 ? -19.576 -10.503 34.049 1.00 95.75 488 PHE A CA 1
ATOM 3844 C C . PHE A 1 488 ? -18.215 -10.214 34.697 1.00 95.75 488 PHE A C 1
ATOM 3846 O O . PHE A 1 488 ? -17.985 -10.462 35.890 1.00 95.75 488 PHE A O 1
ATOM 3853 N N . VAL A 1 489 ? -17.272 -9.710 33.899 1.00 95.38 489 VAL A N 1
ATOM 3854 C CA . VAL A 1 489 ? -15.936 -9.302 34.357 1.00 95.38 489 VAL A CA 1
ATOM 3855 C C . VAL A 1 489 ? -15.769 -7.788 34.249 1.00 95.38 489 VAL A C 1
ATOM 3857 O O . VAL A 1 489 ? -15.229 -7.171 35.176 1.00 95.38 489 VAL A O 1
ATOM 3860 N N . SER A 1 490 ? -16.194 -7.198 33.129 1.00 93.88 490 SER A N 1
ATOM 3861 C CA . SER A 1 490 ? -16.149 -5.756 32.850 1.00 93.88 490 SER A CA 1
ATOM 3862 C C . SER A 1 490 ? -16.959 -5.398 31.600 1.00 93.88 490 SER A C 1
ATOM 3864 O O . SER A 1 490 ? -17.360 -6.287 30.868 1.00 93.88 490 SER A O 1
ATOM 3866 N N . GLU A 1 491 ? -17.082 -4.104 31.287 1.00 92.12 491 GLU A N 1
ATOM 3867 C CA . GLU A 1 491 ? -17.656 -3.614 30.018 1.00 92.12 491 GLU A CA 1
ATOM 3868 C C . GLU A 1 491 ? -16.960 -4.192 28.762 1.00 92.12 491 GLU A C 1
ATOM 3870 O O . GLU A 1 491 ? -17.591 -4.309 27.725 1.00 92.12 491 GLU A O 1
ATOM 3875 N N . ASP A 1 492 ? -15.681 -4.587 28.841 1.00 93.44 492 ASP A N 1
ATOM 3876 C CA . ASP A 1 492 ? -14.932 -5.207 27.726 1.00 93.44 492 ASP A CA 1
ATOM 3877 C C . ASP A 1 492 ? -14.942 -6.762 27.761 1.00 93.44 492 ASP A C 1
ATOM 3879 O O . ASP A 1 492 ? -14.246 -7.402 26.978 1.00 93.44 492 ASP A O 1
ATOM 3883 N N . ASP A 1 493 ? -15.612 -7.374 28.746 1.00 95.75 493 ASP A N 1
ATOM 3884 C CA . ASP A 1 493 ? -15.744 -8.835 28.928 1.00 95.75 493 ASP A CA 1
ATOM 3885 C C . ASP A 1 493 ? -17.007 -9.078 29.766 1.00 95.75 493 ASP A C 1
ATOM 3887 O O . ASP A 1 493 ? -16.952 -9.262 30.993 1.00 95.75 493 ASP A O 1
ATOM 3891 N N . THR A 1 494 ? -18.157 -8.938 29.110 1.00 96.81 494 THR A N 1
ATOM 3892 C CA . THR A 1 494 ? -19.481 -8.928 29.749 1.00 96.81 494 THR A CA 1
ATOM 3893 C C . THR A 1 494 ? -19.947 -10.333 30.108 1.00 96.81 494 THR A C 1
ATOM 3895 O O . THR A 1 494 ? -20.786 -10.515 30.987 1.00 96.81 494 THR A O 1
ATOM 3898 N N . GLY A 1 495 ? -19.390 -11.351 29.452 1.00 97.06 495 GLY A N 1
ATOM 3899 C CA . GLY A 1 495 ? -19.791 -12.742 29.624 1.00 97.06 495 GLY A CA 1
ATOM 3900 C C . GLY A 1 495 ? -21.159 -13.094 29.039 1.00 97.06 495 GLY A C 1
ATOM 3901 O O . GLY A 1 495 ? -21.494 -14.281 29.087 1.00 97.06 495 GLY A O 1
ATOM 3902 N N . THR A 1 496 ? -21.872 -12.117 28.476 1.00 98.00 496 THR A N 1
ATOM 3903 C CA . THR A 1 496 ? -23.163 -12.249 27.787 1.00 98.00 496 THR A CA 1
ATOM 3904 C C . THR A 1 496 ? -23.005 -13.020 26.482 1.00 98.00 496 THR A C 1
ATOM 3906 O O . THR A 1 496 ? -21.888 -13.369 26.079 1.00 98.00 496 THR A O 1
ATOM 3909 N N . ASN A 1 497 ? -24.121 -13.411 25.881 1.00 97.44 497 ASN A N 1
ATOM 3910 C CA . ASN A 1 497 ? -24.149 -14.188 24.656 1.00 97.44 497 ASN A CA 1
ATOM 3911 C C . ASN A 1 497 ? -24.432 -13.269 23.454 1.00 97.44 497 ASN A C 1
ATOM 3913 O O . ASN A 1 497 ? -25.585 -12.877 23.341 1.00 97.44 497 ASN A O 1
ATOM 3917 N N . PRO A 1 498 ? -23.505 -13.120 22.482 1.00 98.06 498 PRO A N 1
ATOM 3918 C CA . PRO A 1 498 ? -23.625 -12.175 21.349 1.00 98.06 498 PRO A CA 1
ATOM 3919 C C . PRO A 1 498 ? -24.690 -12.526 20.298 1.00 98.06 498 PRO A C 1
ATOM 3921 O O . PRO A 1 498 ? -24.655 -12.138 19.135 1.00 98.06 498 PRO A O 1
ATOM 3924 N N . LEU A 1 499 ? -25.598 -13.429 20.647 1.00 98.12 499 LEU A N 1
ATOM 3925 C CA . LEU A 1 499 ? -26.675 -13.918 19.795 1.00 98.12 499 LEU A CA 1
ATOM 3926 C C . LEU A 1 499 ? -28.023 -13.855 20.530 1.00 98.12 499 LEU A C 1
ATOM 3928 O O . LEU A 1 499 ? -28.995 -14.480 20.078 1.00 98.12 499 LEU A O 1
ATOM 3932 N N . ASP A 1 500 ? -28.063 -13.219 21.698 1.00 98.12 500 ASP A N 1
ATOM 3933 C CA . ASP A 1 500 ? -29.201 -13.127 22.598 1.00 98.12 500 ASP A CA 1
ATOM 3934 C C . ASP A 1 500 ? -29.147 -11.821 23.396 1.00 98.12 500 ASP A C 1
ATOM 3936 O O . ASP A 1 500 ? -28.568 -11.790 24.470 1.00 98.12 500 ASP A O 1
ATOM 3940 N N . TYR A 1 501 ? -29.858 -10.808 22.896 1.00 97.75 501 TYR A N 1
ATOM 3941 C CA . TYR A 1 501 ? -29.924 -9.440 23.430 1.00 97.75 501 TYR A CA 1
ATOM 3942 C C . TYR A 1 501 ? -30.283 -9.283 24.931 1.00 97.75 501 TYR A C 1
ATOM 3944 O O . TYR A 1 501 ? -30.370 -8.158 25.412 1.00 97.75 501 TYR A O 1
ATOM 3952 N N . ASP A 1 502 ? -30.646 -10.371 25.615 1.00 97.56 502 ASP A N 1
ATOM 3953 C CA . ASP A 1 502 ? -31.133 -10.467 27.003 1.00 97.56 502 ASP A CA 1
ATOM 3954 C C . ASP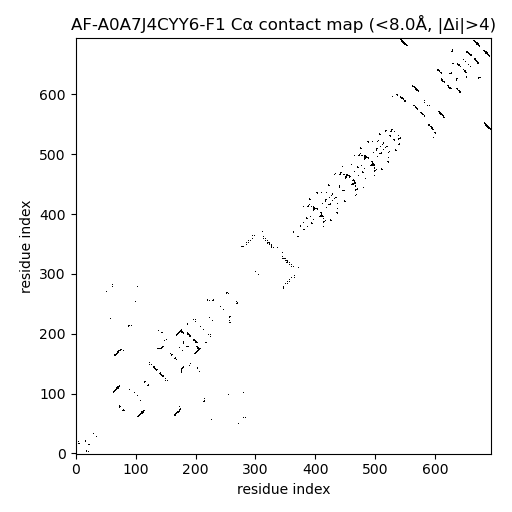 A 1 502 ? -30.713 -11.854 27.537 1.00 97.56 502 ASP A C 1
ATOM 3956 O O . ASP A 1 502 ? -31.461 -12.844 27.463 1.00 97.56 502 ASP A O 1
ATOM 3960 N N . SER A 1 503 ? -29.452 -11.958 27.960 1.00 97.38 503 SER A N 1
ATOM 3961 C CA . SER A 1 503 ? -28.740 -13.212 28.231 1.00 97.38 503 SER A CA 1
ATOM 3962 C C . SER A 1 503 ? -29.309 -13.997 29.410 1.00 97.38 503 SER A C 1
ATOM 3964 O O . SER A 1 503 ? -29.250 -15.240 29.433 1.00 97.38 503 SER A O 1
ATOM 3966 N N . ASP A 1 504 ? -29.852 -13.312 30.412 1.00 96.44 504 ASP A N 1
ATOM 3967 C CA . ASP A 1 504 ? -30.438 -13.941 31.592 1.00 96.44 504 ASP A CA 1
ATOM 3968 C C . ASP A 1 504 ? -31.974 -14.073 31.529 1.00 96.44 504 ASP A C 1
ATOM 3970 O O . ASP A 1 504 ? -32.549 -14.955 32.196 1.00 96.44 504 ASP A O 1
ATOM 3974 N N . GLY A 1 505 ? -32.618 -13.344 30.615 1.00 96.44 505 GLY A N 1
ATOM 3975 C CA . GLY A 1 505 ? -34.024 -13.460 30.258 1.00 96.44 505 GLY A CA 1
ATOM 3976 C C . GLY A 1 505 ? -34.970 -12.730 31.206 1.00 96.44 505 GLY A C 1
ATOM 3977 O O . GLY A 1 505 ? -36.109 -13.204 31.387 1.00 96.44 505 GLY A O 1
ATOM 3978 N N . ASP A 1 506 ? -34.512 -11.657 31.840 1.00 93.62 506 ASP A N 1
ATOM 3979 C CA . ASP A 1 506 ? -35.263 -10.856 32.803 1.00 93.62 506 ASP A CA 1
ATOM 3980 C C . ASP A 1 506 ? -36.110 -9.741 32.139 1.00 93.62 506 ASP A C 1
ATOM 3982 O O . ASP A 1 506 ? -37.128 -9.293 32.686 1.00 93.62 506 ASP A O 1
ATOM 3986 N N . GLY A 1 507 ? -35.801 -9.415 30.878 1.00 92.69 507 GLY A N 1
ATOM 3987 C CA . GLY A 1 507 ? -36.500 -8.435 30.052 1.00 92.69 507 GLY A CA 1
ATOM 3988 C C . GLY A 1 507 ? -35.803 -7.082 29.886 1.00 92.69 507 GLY A C 1
ATOM 3989 O O . GLY A 1 507 ? -36.411 -6.199 29.256 1.00 92.69 507 GLY A O 1
ATOM 3990 N N . LEU A 1 508 ? -34.594 -6.911 30.418 1.00 92.94 508 LEU A N 1
ATOM 3991 C CA . LEU A 1 508 ? -33.671 -5.813 30.147 1.00 92.94 508 LEU A CA 1
ATOM 3992 C C . LEU A 1 508 ? -32.669 -6.241 29.051 1.00 92.94 508 LEU A C 1
ATOM 3994 O O . LEU A 1 508 ? -32.452 -7.422 28.837 1.00 92.94 508 LEU A O 1
ATOM 3998 N N . GLU A 1 509 ? -32.178 -5.296 28.242 1.00 97.06 509 GLU A N 1
ATOM 3999 C CA . GLU A 1 509 ? -31.190 -5.605 27.186 1.00 97.06 509 GLU A CA 1
ATOM 4000 C C . GLU A 1 509 ? -29.783 -5.567 27.810 1.00 97.06 509 GLU A C 1
ATOM 4002 O O . GLU A 1 509 ? -29.509 -4.598 28.533 1.00 97.06 509 GLU A O 1
ATOM 4007 N N . ASP A 1 510 ? -28.898 -6.531 27.526 1.00 97.56 510 ASP A N 1
ATOM 4008 C CA . ASP A 1 510 ? -27.619 -6.669 28.252 1.00 97.56 510 ASP A CA 1
ATOM 4009 C C . ASP A 1 510 ? -26.760 -5.394 28.136 1.00 97.56 510 ASP A C 1
ATOM 4011 O O . ASP A 1 510 ? -26.218 -4.873 29.120 1.00 97.56 510 ASP A O 1
ATOM 4015 N N . GLY A 1 511 ? -26.686 -4.797 26.944 1.00 96.12 511 GLY A N 1
ATOM 4016 C CA . GLY A 1 511 ? -25.997 -3.521 26.753 1.00 96.12 511 GLY A CA 1
ATOM 4017 C C . GLY A 1 511 ? -26.586 -2.366 27.563 1.00 96.12 511 GLY A C 1
ATOM 4018 O O . GLY A 1 511 ? -25.855 -1.477 28.015 1.00 96.12 511 GLY A O 1
ATOM 4019 N N . PHE A 1 512 ? -27.892 -2.364 27.831 1.00 94.12 512 PHE A N 1
ATOM 4020 C CA . PHE A 1 512 ? -28.522 -1.349 28.677 1.00 94.12 512 PHE A CA 1
ATOM 4021 C C . PHE A 1 512 ? -28.194 -1.554 30.158 1.00 94.12 512 PHE A C 1
ATOM 4023 O O . PHE A 1 512 ? -27.945 -0.574 30.874 1.00 94.12 512 PHE A O 1
ATOM 4030 N N . GLU A 1 513 ? -28.143 -2.805 30.600 1.00 94.88 513 GLU A N 1
ATOM 4031 C CA . GLU A 1 513 ? -27.691 -3.182 31.935 1.00 94.88 513 GLU A CA 1
ATOM 4032 C C . GLU A 1 513 ? -26.268 -2.716 32.195 1.00 94.88 513 GLU A C 1
ATOM 4034 O O . GLU A 1 513 ? -26.023 -1.978 33.149 1.00 94.88 513 GLU A O 1
ATOM 4039 N N . VAL A 1 514 ? -25.344 -3.035 31.290 1.00 94.50 514 VAL A N 1
ATOM 4040 C CA . VAL A 1 514 ? -23.927 -2.689 31.430 1.00 94.50 514 VAL A CA 1
ATOM 4041 C C . VAL A 1 514 ? -23.697 -1.176 31.353 1.00 94.50 514 VAL A C 1
ATOM 4043 O O . VAL A 1 514 ? -22.972 -0.616 32.180 1.00 94.50 514 VAL A O 1
ATOM 4046 N N . ILE A 1 515 ? -24.298 -0.490 30.372 1.00 89.62 515 ILE A N 1
ATOM 4047 C CA . ILE A 1 515 ? -23.953 0.907 30.045 1.00 89.62 515 ILE A CA 1
ATOM 4048 C C . ILE A 1 515 ? -24.714 1.924 30.908 1.00 89.62 515 ILE A C 1
ATOM 4050 O O . ILE A 1 515 ? -24.155 2.971 31.256 1.00 89.62 515 ILE A O 1
ATOM 4054 N N . GLU A 1 516 ? -25.986 1.672 31.230 1.00 86.44 516 GLU A N 1
ATOM 4055 C CA . GLU A 1 516 ? -26.844 2.660 31.904 1.00 86.44 516 GLU A CA 1
ATOM 4056 C C . GLU A 1 516 ? -27.123 2.330 33.376 1.00 86.44 516 GLU A C 1
ATOM 4058 O O . GLU A 1 516 ? -27.174 3.255 34.195 1.00 86.44 516 GLU A O 1
ATOM 4063 N N . TRP A 1 517 ? -27.284 1.053 33.736 1.00 82.31 517 TRP A N 1
ATOM 4064 C CA . TRP A 1 517 ? -27.728 0.659 35.083 1.00 82.31 517 TRP A CA 1
ATOM 4065 C C . TRP A 1 517 ? -26.602 0.141 35.975 1.00 82.31 517 TRP A C 1
ATOM 4067 O O . TRP A 1 517 ? -26.597 0.420 37.176 1.00 82.31 517 TRP A O 1
ATOM 4077 N N . GLY A 1 518 ? -25.611 -0.522 35.388 1.00 86.56 518 GLY A N 1
ATOM 4078 C CA . GLY A 1 518 ? -24.528 -1.205 36.083 1.00 86.56 518 GLY A CA 1
ATOM 4079 C C . GLY A 1 518 ? -24.945 -2.511 36.769 1.00 86.56 518 GLY A C 1
ATOM 4080 O O . GLY A 1 518 ? -24.239 -2.906 37.701 1.00 86.56 518 GLY A O 1
ATOM 4081 N N . SER A 1 519 ? -26.069 -3.125 36.370 1.00 90.25 519 SER A N 1
ATOM 4082 C CA . SER A 1 519 ? -26.454 -4.486 36.784 1.00 90.25 519 SER A CA 1
ATOM 4083 C C . SER A 1 519 ? -25.564 -5.543 36.111 1.00 90.25 519 SER A C 1
ATOM 4085 O O . SER A 1 519 ? -24.784 -5.220 35.209 1.00 90.25 519 SER A O 1
ATOM 4087 N N . ASP A 1 520 ? -25.579 -6.778 36.622 1.00 94.62 520 ASP A N 1
ATOM 4088 C CA . ASP A 1 520 ? -24.868 -7.908 36.016 1.00 94.62 520 ASP A CA 1
ATOM 4089 C C . ASP A 1 520 ? -25.796 -8.583 34.992 1.00 94.62 520 ASP A C 1
ATOM 4091 O O . ASP A 1 520 ? -26.681 -9.321 35.415 1.00 94.62 520 ASP A O 1
ATOM 4095 N N . PRO A 1 521 ? -25.542 -8.444 33.676 1.00 96.94 521 PRO A N 1
ATOM 4096 C CA . PRO A 1 521 ? -26.447 -8.925 32.620 1.00 96.94 521 PRO A CA 1
ATOM 4097 C C . PRO A 1 521 ? -26.546 -10.457 32.503 1.00 96.94 521 PRO A C 1
ATOM 4099 O O . PRO A 1 521 ? -27.106 -11.025 31.571 1.00 96.94 521 PRO A O 1
ATOM 4102 N N . ASN A 1 522 ? -25.893 -11.188 33.408 1.00 97.19 522 ASN A N 1
ATOM 4103 C CA . ASN A 1 522 ? -25.970 -12.645 33.481 1.00 97.19 522 ASN A CA 1
ATOM 4104 C C . ASN A 1 522 ? -26.755 -13.114 34.716 1.00 97.19 522 ASN A C 1
ATOM 4106 O O . ASN A 1 522 ? -26.714 -14.311 35.061 1.00 97.19 522 ASN A O 1
ATOM 4110 N N . VAL A 1 523 ? -27.399 -12.195 35.437 1.00 95.94 523 VAL A N 1
ATOM 4111 C CA . VAL A 1 523 ? -28.054 -12.430 36.718 1.00 95.94 523 VAL A CA 1
ATOM 4112 C C . VAL A 1 523 ? -29.388 -11.690 36.778 1.00 95.94 523 VAL A C 1
ATOM 4114 O O . VAL A 1 523 ? -29.434 -10.557 37.213 1.00 95.94 523 VAL A O 1
ATOM 4117 N N . VAL A 1 524 ? -30.471 -12.447 36.550 1.00 95.31 524 VAL A N 1
ATOM 4118 C CA . VAL A 1 524 ? -31.877 -11.980 36.558 1.00 95.31 524 VAL A CA 1
ATOM 4119 C C . VAL A 1 524 ? -32.262 -11.020 37.695 1.00 95.31 524 VAL A C 1
ATOM 4121 O O . VAL A 1 524 ? -33.237 -10.304 37.570 1.00 95.31 524 VAL A O 1
ATOM 4124 N N . ASP A 1 525 ? -31.577 -11.098 38.831 1.00 91.25 525 ASP A N 1
ATOM 4125 C CA . ASP A 1 525 ? -31.834 -10.345 40.063 1.00 91.25 525 ASP A CA 1
ATOM 4126 C C . ASP A 1 525 ? -30.454 -10.056 40.677 1.00 91.25 525 ASP A C 1
ATOM 4128 O O . ASP A 1 525 ? -29.896 -10.892 41.415 1.00 91.25 525 ASP A O 1
ATOM 4132 N N . THR A 1 526 ? -29.835 -8.955 40.240 1.00 90.38 526 THR A N 1
ATOM 4133 C CA . THR A 1 526 ? -28.417 -8.648 40.478 1.00 90.38 526 THR A CA 1
ATOM 4134 C C . THR A 1 526 ? -28.117 -8.478 41.964 1.00 90.38 526 THR A C 1
ATOM 4136 O O . THR A 1 526 ? -27.101 -8.992 42.463 1.00 90.38 526 THR A O 1
ATOM 4139 N N . ASP A 1 527 ? -28.980 -7.785 42.705 1.00 83.81 527 ASP A N 1
ATOM 4140 C CA . ASP A 1 527 ? -28.784 -7.536 44.133 1.00 83.81 527 ASP A CA 1
ATOM 4141 C C . ASP A 1 527 ? -29.440 -8.593 45.049 1.00 83.81 527 ASP A C 1
ATOM 4143 O O . ASP A 1 527 ? -29.050 -8.744 46.219 1.00 83.81 527 ASP A O 1
ATOM 4147 N N . GLY A 1 528 ? -30.290 -9.455 44.489 1.00 84.94 528 GLY A N 1
ATOM 4148 C CA . GLY A 1 528 ? -30.849 -10.636 45.136 1.00 84.94 528 GLY A CA 1
ATOM 4149 C C . GLY A 1 528 ? -32.044 -10.340 46.042 1.00 84.94 528 GLY A C 1
ATOM 4150 O O . GLY A 1 528 ? -32.281 -11.117 46.990 1.00 84.94 528 GLY A O 1
ATOM 4151 N N . ASP A 1 529 ? -32.743 -9.228 45.823 1.00 75.81 529 ASP A N 1
ATOM 4152 C CA . ASP A 1 529 ? -33.856 -8.764 46.649 1.00 75.81 529 ASP A CA 1
ATOM 4153 C C . ASP A 1 529 ? -35.199 -9.458 46.315 1.00 75.81 529 ASP A C 1
ATOM 4155 O O . ASP A 1 529 ? -36.109 -9.549 47.159 1.00 75.81 529 ASP A O 1
ATOM 4159 N N . GLY A 1 530 ? -35.260 -10.128 45.161 1.00 82.81 530 GLY A N 1
ATOM 4160 C CA . GLY A 1 530 ? -36.388 -10.917 44.685 1.00 82.81 530 GLY A CA 1
ATOM 4161 C C . GLY A 1 530 ? -37.258 -10.246 43.622 1.00 82.81 530 GLY A C 1
ATOM 4162 O O . GLY A 1 530 ? -38.331 -10.811 43.334 1.00 82.81 530 GLY A O 1
ATOM 4163 N N . TYR A 1 531 ? -36.833 -9.109 43.074 1.00 81.94 531 TYR A N 1
ATOM 4164 C CA . TYR A 1 531 ? -37.325 -8.539 41.821 1.00 81.94 531 TYR A CA 1
ATOM 4165 C C . TYR A 1 531 ? -36.332 -8.810 40.687 1.00 81.94 531 TYR A C 1
ATOM 4167 O O . TYR A 1 531 ? -35.147 -8.986 40.920 1.00 81.94 531 TYR A O 1
ATOM 4175 N N . ASP A 1 532 ? -36.860 -8.957 39.473 1.00 90.50 532 ASP A N 1
ATOM 4176 C CA . ASP A 1 532 ? -36.020 -9.146 38.292 1.00 90.50 532 ASP A CA 1
ATOM 4177 C C . ASP A 1 532 ? -35.514 -7.743 37.858 1.00 90.50 532 ASP A C 1
ATOM 4179 O O . ASP A 1 532 ? -36.312 -6.800 37.936 1.00 90.50 532 ASP A O 1
ATOM 4183 N N . ASP A 1 533 ? -34.267 -7.570 37.406 1.00 88.69 533 ASP A N 1
ATOM 4184 C CA . ASP A 1 533 ? -33.655 -6.243 37.160 1.00 88.69 533 ASP A CA 1
ATOM 4185 C C . ASP A 1 533 ? -34.474 -5.389 36.164 1.00 88.69 533 ASP A C 1
ATOM 4187 O O . ASP A 1 533 ? -34.645 -4.179 36.341 1.00 88.69 533 ASP A O 1
ATOM 4191 N N . GLY A 1 534 ? -35.092 -6.016 35.160 1.00 87.44 534 GLY A N 1
ATOM 4192 C CA . GLY A 1 534 ? -36.002 -5.374 34.205 1.00 87.44 534 GLY A CA 1
ATOM 4193 C C . GLY A 1 534 ? -37.328 -4.853 34.793 1.00 87.44 534 GLY A C 1
ATOM 4194 O O . GLY A 1 534 ? -37.988 -3.998 34.180 1.00 87.44 534 GLY A O 1
ATOM 4195 N N . ASP A 1 535 ? -37.742 -5.345 35.965 1.00 85.69 535 ASP A N 1
ATOM 4196 C CA . ASP A 1 535 ? -38.890 -4.856 36.743 1.00 85.69 535 ASP A CA 1
ATOM 4197 C C . ASP A 1 535 ? -38.455 -3.990 37.955 1.00 85.69 535 ASP A C 1
ATOM 4199 O O . ASP A 1 535 ? -39.302 -3.259 38.489 1.00 85.69 535 ASP A O 1
ATOM 4203 N N . ASP A 1 536 ? -37.172 -4.011 38.338 1.00 79.12 536 ASP A N 1
ATOM 4204 C CA . ASP A 1 536 ? -36.587 -3.228 39.431 1.00 79.12 536 ASP A CA 1
ATOM 4205 C C . ASP A 1 536 ? -36.155 -1.814 38.979 1.00 79.12 536 ASP A C 1
ATOM 4207 O O . ASP A 1 536 ? -35.611 -1.564 37.903 1.00 79.12 536 ASP A O 1
ATOM 4211 N N . TYR A 1 537 ? -36.432 -0.817 39.815 1.00 75.06 537 TYR A N 1
ATOM 4212 C CA . TYR A 1 537 ? -35.993 0.560 39.605 1.00 75.06 537 TYR A CA 1
ATOM 4213 C C . TYR A 1 537 ? -34.581 0.825 40.172 1.00 75.06 537 TYR A C 1
ATOM 4215 O O . TYR A 1 537 ? -33.980 1.851 39.827 1.00 75.06 537 TYR A O 1
ATOM 4223 N N . TRP A 1 538 ? -34.043 -0.065 41.015 1.00 77.38 538 TRP A N 1
ATOM 4224 C CA . TRP A 1 538 ? -32.706 0.001 41.620 1.00 77.38 538 TRP A CA 1
ATOM 4225 C C . TRP A 1 538 ? -31.945 -1.351 41.641 1.00 77.38 538 TRP A C 1
ATOM 4227 O O . TRP A 1 538 ? -31.374 -1.680 42.678 1.00 77.38 538 TRP A O 1
ATOM 4237 N N . PRO A 1 539 ? -31.718 -2.006 40.485 1.00 80.56 539 PRO A N 1
ATOM 4238 C CA . PRO A 1 539 ? -31.177 -3.377 40.360 1.00 80.56 539 PRO A CA 1
ATOM 4239 C C . PRO A 1 539 ? -29.759 -3.603 40.904 1.00 80.56 539 PRO A C 1
ATOM 4241 O O . PRO A 1 539 ? -29.207 -4.693 40.847 1.00 80.56 539 PRO A O 1
ATOM 4244 N N . THR A 1 540 ? -29.090 -2.567 41.407 1.00 79.25 540 THR A N 1
ATOM 4245 C CA . THR A 1 540 ? -27.695 -2.657 41.868 1.00 79.25 540 THR A CA 1
ATOM 4246 C C . THR A 1 540 ? -27.530 -2.461 43.368 1.00 79.25 540 THR A C 1
ATOM 4248 O O . THR A 1 540 ? -26.399 -2.570 43.865 1.00 79.25 540 THR A O 1
ATOM 4251 N N . PHE A 1 541 ? -28.593 -2.112 44.106 1.00 69.94 541 PHE A N 1
ATOM 4252 C CA . PHE A 1 541 ? -28.481 -1.919 45.548 1.00 69.94 541 PHE A CA 1
ATOM 4253 C C . PHE A 1 541 ? -29.803 -1.970 46.328 1.00 69.94 541 PHE A C 1
ATOM 4255 O O . PHE A 1 541 ? -30.707 -1.155 46.157 1.00 69.94 541 PHE A O 1
ATOM 4262 N N . ASP A 1 542 ? -29.727 -2.690 47.444 1.00 67.38 542 ASP A N 1
ATOM 4263 C CA . ASP A 1 542 ? -30.565 -2.471 48.615 1.00 67.38 542 ASP A CA 1
ATOM 4264 C C . ASP A 1 542 ? -30.326 -1.090 49.257 1.00 67.38 542 ASP A C 1
ATOM 4266 O O . ASP A 1 542 ? -29.195 -0.698 49.606 1.00 67.38 542 ASP A O 1
ATOM 4270 N N . LEU A 1 543 ? -31.403 -0.378 49.597 1.00 66.19 543 LEU A N 1
ATOM 4271 C CA . LEU A 1 543 ? -31.276 0.790 50.461 1.00 66.19 543 LEU A CA 1
ATOM 4272 C C . LEU A 1 543 ? -30.955 0.374 51.907 1.00 66.19 543 LEU A C 1
ATOM 4274 O O . LEU A 1 543 ? -31.697 -0.342 52.583 1.00 66.19 543 LEU A O 1
ATOM 4278 N N . GLN A 1 544 ? -29.865 0.915 52.452 1.00 66.69 544 GLN A N 1
ATOM 4279 C CA . GLN A 1 544 ? -29.437 0.653 53.823 1.00 66.69 544 GLN A CA 1
ATOM 4280 C C . GLN A 1 544 ? -29.695 1.844 54.763 1.00 66.69 544 GLN A C 1
ATOM 4282 O O . GLN A 1 544 ? -29.108 2.930 54.704 1.00 66.69 544 GLN A O 1
ATOM 4287 N N . ILE A 1 545 ? -30.564 1.620 55.738 1.00 67.38 545 ILE A N 1
ATOM 4288 C CA . ILE A 1 545 ? -30.958 2.592 56.749 1.00 67.38 545 ILE A CA 1
ATOM 4289 C C . ILE A 1 545 ? -30.192 2.332 58.048 1.00 67.38 545 ILE A C 1
ATOM 4291 O O . ILE A 1 545 ? -30.480 1.418 58.822 1.00 67.38 545 ILE A O 1
ATOM 4295 N N . TYR A 1 546 ? -29.257 3.223 58.359 1.00 68.12 546 TYR A N 1
ATOM 4296 C CA . TYR A 1 546 ? -28.502 3.198 59.604 1.00 68.12 546 TYR A CA 1
ATOM 4297 C C . TYR A 1 546 ? -29.132 4.148 60.614 1.00 68.12 546 TYR A C 1
ATOM 4299 O O . TYR A 1 546 ? -28.993 5.372 60.552 1.00 68.12 546 TYR A O 1
ATOM 4307 N N . ILE A 1 547 ? -29.799 3.589 61.614 1.00 69.00 547 ILE A N 1
ATOM 4308 C CA . ILE A 1 547 ? -30.409 4.379 62.680 1.00 69.00 547 ILE A CA 1
ATOM 4309 C C . ILE A 1 547 ? -29.462 4.394 63.874 1.00 69.00 547 ILE A C 1
ATOM 4311 O O . ILE A 1 547 ? -29.262 3.380 64.540 1.00 69.00 547 ILE A O 1
ATOM 4315 N N . THR A 1 548 ? -28.879 5.556 64.172 1.00 67.56 548 THR A N 1
ATOM 4316 C CA . THR A 1 548 ? -28.123 5.761 65.412 1.00 67.56 548 THR A CA 1
ATOM 4317 C C . THR A 1 548 ? -28.900 6.675 66.342 1.00 67.56 548 THR A C 1
ATOM 4319 O O . THR A 1 548 ? -29.021 7.875 66.121 1.00 67.56 548 THR A O 1
ATOM 4322 N N . ILE A 1 549 ? -29.405 6.127 67.433 1.00 67.62 549 ILE A N 1
ATOM 4323 C CA . ILE A 1 549 ? -30.113 6.903 68.442 1.00 67.62 549 ILE A CA 1
ATOM 4324 C C . ILE A 1 549 ? -29.099 7.311 69.504 1.00 67.62 549 ILE A C 1
ATOM 4326 O O . ILE A 1 549 ? -28.552 6.468 70.211 1.00 67.62 549 ILE A O 1
ATOM 4330 N N . TYR A 1 550 ? -28.809 8.606 69.605 1.00 63.91 550 TYR A N 1
ATOM 4331 C CA . TYR A 1 550 ? -28.086 9.144 70.748 1.00 63.91 550 TYR A CA 1
ATOM 4332 C C . TYR A 1 550 ? -29.091 9.457 71.839 1.00 63.91 550 TYR A C 1
ATOM 4334 O O . TYR A 1 550 ? -30.088 10.135 71.612 1.00 63.91 550 TYR A O 1
ATOM 4342 N N . TYR A 1 551 ? -28.816 8.971 73.035 1.00 61.91 551 TYR A N 1
ATOM 4343 C CA . TYR A 1 551 ? -29.685 9.191 74.173 1.00 61.91 551 TYR A CA 1
ATOM 4344 C C . TYR A 1 551 ? -28.901 9.948 75.232 1.00 61.91 551 TYR A C 1
ATOM 4346 O O . TYR A 1 551 ? -27.796 9.550 75.619 1.00 61.91 551 TYR A O 1
ATOM 4354 N N . TYR A 1 552 ? -29.428 11.098 75.639 1.00 54.78 552 TYR A N 1
ATOM 4355 C CA . TYR A 1 552 ? -28.723 12.031 76.494 1.00 54.78 552 TYR A CA 1
ATOM 4356 C C . TYR A 1 552 ? -29.553 12.255 77.752 1.00 54.78 552 TYR A C 1
ATOM 4358 O O . TYR A 1 552 ? -30.544 12.957 77.727 1.00 54.78 552 TYR A O 1
ATOM 4366 N N . ASN A 1 553 ? -29.050 11.765 78.889 1.00 51.78 553 ASN A N 1
ATOM 4367 C CA . ASN A 1 553 ? -29.433 12.254 80.216 1.00 51.78 553 ASN A CA 1
ATOM 4368 C C . ASN A 1 553 ? -30.822 11.803 80.732 1.00 51.78 553 ASN A C 1
ATOM 4370 O O . ASN A 1 553 ? -31.696 12.635 80.945 1.00 51.78 553 ASN A O 1
ATOM 4374 N N . VAL A 1 554 ? -30.972 10.525 81.115 1.00 47.59 554 VAL A N 1
ATOM 4375 C CA . VAL A 1 554 ? -31.999 10.154 82.113 1.00 47.59 554 VAL A CA 1
ATOM 4376 C C . VAL A 1 554 ? -31.616 10.814 83.433 1.00 47.59 554 VAL A C 1
ATOM 4378 O O . VAL A 1 554 ? -30.576 10.487 84.020 1.00 47.59 554 VAL A O 1
ATOM 4381 N N . GLU A 1 555 ? -32.421 11.744 83.943 1.00 44.50 555 GLU A N 1
ATOM 4382 C CA . GLU A 1 555 ? -32.280 12.163 85.336 1.00 44.50 555 GLU A CA 1
ATOM 4383 C C . GLU A 1 555 ? -32.693 11.014 86.266 1.00 44.50 555 GLU A C 1
ATOM 4385 O O . GLU A 1 555 ? -33.819 10.910 86.731 1.00 44.50 555 GLU A O 1
ATOM 4390 N N . ASN A 1 556 ? -31.716 10.164 86.563 1.00 39.09 556 ASN A N 1
ATOM 4391 C CA . ASN A 1 556 ? -31.448 9.490 87.826 1.00 39.09 556 ASN A CA 1
ATOM 4392 C C . ASN A 1 556 ? -32.446 9.808 88.969 1.00 39.09 556 ASN A C 1
ATOM 4394 O O . ASN A 1 556 ? -32.137 10.587 89.882 1.00 39.09 556 ASN A O 1
ATOM 4398 N N . THR A 1 557 ? -33.605 9.142 89.006 1.00 37.16 557 THR A N 1
ATOM 4399 C CA . THR A 1 557 ? -34.289 8.907 90.280 1.00 37.16 557 THR A CA 1
ATOM 4400 C C . THR A 1 557 ? -33.771 7.618 90.880 1.00 37.16 557 THR A C 1
ATOM 4402 O O . THR A 1 557 ? -34.377 6.558 90.801 1.00 37.16 557 THR A O 1
ATOM 4405 N N . ASP A 1 558 ? -32.608 7.758 91.510 1.00 39.09 558 ASP A N 1
ATOM 4406 C CA . ASP A 1 558 ? -32.046 6.844 92.491 1.00 39.09 558 ASP A CA 1
ATOM 4407 C C . ASP A 1 558 ? -33.144 6.041 93.231 1.00 39.09 558 ASP A C 1
ATOM 4409 O O . ASP A 1 558 ? -34.040 6.610 93.870 1.00 39.09 558 ASP A O 1
ATOM 4413 N N . VAL A 1 559 ? -32.931 4.720 93.264 1.00 34.91 559 VAL A N 1
ATOM 4414 C CA . VAL A 1 559 ? -33.493 3.708 94.180 1.00 34.91 559 VAL A CA 1
ATOM 4415 C C . VAL A 1 559 ? -34.586 2.777 93.594 1.00 34.91 559 VAL A C 1
ATOM 4417 O O . VAL A 1 559 ? -35.707 2.753 94.086 1.00 34.91 559 VAL A O 1
ATOM 4420 N N . TRP A 1 560 ? -34.128 1.846 92.742 1.00 38.78 560 TRP A N 1
ATOM 4421 C CA . TRP A 1 560 ? -34.676 0.499 92.456 1.00 38.78 560 TRP A CA 1
ATOM 4422 C C . TRP A 1 560 ? -36.078 0.421 91.823 1.00 38.78 560 TRP A C 1
ATOM 4424 O O . TRP A 1 560 ? -37.037 0.279 92.579 1.00 38.78 560 TRP A O 1
ATOM 4434 N N . THR A 1 561 ? -36.145 0.301 90.492 1.00 43.91 561 THR A N 1
ATOM 4435 C CA . THR A 1 561 ? -36.731 -0.816 89.705 1.00 43.91 561 THR A CA 1
ATOM 4436 C C . THR A 1 561 ? -36.475 -0.574 88.208 1.00 43.91 561 THR A C 1
ATOM 4438 O O . THR A 1 561 ? -36.139 0.539 87.854 1.00 43.91 561 THR A O 1
ATOM 4441 N N . GLU A 1 562 ? -36.495 -1.646 87.409 1.00 49.09 562 GLU A N 1
ATOM 4442 C CA . GLU A 1 562 ? -36.882 -1.706 85.980 1.00 49.09 562 GLU A CA 1
ATOM 4443 C C . GLU A 1 562 ? -37.155 -0.335 85.304 1.00 49.09 562 GLU A C 1
ATOM 4445 O O . GLU A 1 562 ? -38.276 0.126 85.382 1.00 49.09 562 GLU A O 1
ATOM 4450 N N . ASP A 1 563 ? -36.142 0.311 84.701 1.00 51.59 563 ASP A N 1
ATOM 4451 C CA . ASP A 1 563 ? -36.251 1.596 83.965 1.00 51.59 563 ASP A CA 1
ATOM 4452 C C . ASP A 1 563 ? -35.416 1.501 82.663 1.00 51.59 563 ASP A C 1
ATOM 4454 O O . ASP A 1 563 ? -34.511 2.300 82.410 1.00 51.59 563 ASP A O 1
ATOM 4458 N N . ASP A 1 564 ? -35.634 0.450 81.870 1.00 57.78 564 ASP A N 1
ATOM 4459 C CA . ASP A 1 564 ? -34.963 0.308 80.576 1.00 57.78 564 ASP A CA 1
ATOM 4460 C C . ASP A 1 564 ? -35.822 0.960 79.480 1.00 57.78 564 ASP A C 1
ATOM 4462 O O . ASP A 1 564 ? -37.016 0.669 79.371 1.00 57.78 564 ASP A O 1
ATOM 4466 N N . VAL A 1 565 ? -35.213 1.821 78.656 1.00 65.94 565 VAL A N 1
ATOM 4467 C CA . VAL A 1 565 ? -35.859 2.360 77.451 1.00 65.94 565 VAL A CA 1
ATOM 4468 C C . VAL A 1 565 ? -35.607 1.406 76.290 1.00 65.94 565 VAL A C 1
ATOM 4470 O O . VAL A 1 565 ? -34.464 1.054 75.989 1.00 65.94 565 VAL A O 1
ATOM 4473 N N . TYR A 1 566 ? -36.686 1.017 75.625 1.00 68.31 566 TYR A N 1
ATOM 4474 C CA . TYR A 1 566 ? -36.675 0.188 74.430 1.00 68.31 566 TYR A CA 1
ATOM 4475 C C . TYR A 1 566 ? -37.069 1.030 73.234 1.00 68.31 566 TYR A C 1
ATOM 4477 O O . TYR A 1 566 ? -38.033 1.793 73.309 1.00 68.31 566 TYR A O 1
ATOM 4485 N N . PHE A 1 567 ? -36.380 0.837 72.114 1.00 73.62 567 PHE A N 1
ATOM 4486 C CA . PHE A 1 567 ? -36.847 1.363 70.844 1.00 73.62 567 PHE A CA 1
ATOM 4487 C C . PHE A 1 567 ? -37.477 0.237 70.036 1.00 73.62 567 PHE A C 1
ATOM 4489 O O . PHE A 1 567 ? -37.032 -0.912 70.042 1.00 73.62 567 PHE A O 1
ATOM 4496 N N . TYR A 1 568 ? -38.552 0.579 69.350 1.00 76.19 568 TYR A N 1
ATOM 4497 C CA . TYR A 1 568 ? -39.129 -0.249 68.316 1.00 76.19 568 TYR A CA 1
ATOM 4498 C C . TYR A 1 568 ? -39.014 0.520 67.014 1.00 76.19 568 TYR A C 1
ATOM 4500 O O . TYR A 1 568 ? -39.394 1.688 66.927 1.00 76.19 568 TYR A O 1
ATOM 4508 N N . VAL A 1 569 ? -38.475 -0.146 66.003 1.00 78.12 569 VAL A N 1
ATOM 4509 C CA . VAL A 1 569 ? -38.371 0.399 64.652 1.00 78.12 569 VAL A CA 1
ATOM 4510 C C . VAL A 1 569 ? -39.194 -0.484 63.736 1.00 78.12 569 VAL A C 1
ATOM 4512 O O . VAL A 1 569 ? -39.211 -1.710 63.878 1.00 78.12 569 VAL A O 1
ATOM 4515 N N . ASN A 1 570 ? -39.908 0.150 62.818 1.00 79.75 570 ASN A N 1
ATOM 4516 C CA . ASN A 1 570 ? -40.623 -0.541 61.765 1.00 79.75 570 ASN A CA 1
ATOM 4517 C C . ASN A 1 570 ? -40.543 0.288 60.488 1.00 79.75 570 ASN A C 1
ATOM 4519 O O . ASN A 1 570 ? -40.843 1.486 60.483 1.00 79.75 570 ASN A O 1
ATOM 4523 N N . ILE A 1 571 ? -40.101 -0.377 59.428 1.00 77.44 571 ILE A N 1
ATOM 4524 C CA . ILE A 1 571 ? -39.964 0.179 58.089 1.00 77.44 571 ILE A CA 1
ATOM 4525 C C . ILE A 1 571 ? -41.062 -0.466 57.245 1.00 77.44 571 ILE A C 1
ATOM 4527 O O . ILE A 1 571 ? -41.216 -1.683 57.264 1.00 77.44 571 ILE A O 1
ATOM 4531 N N . GLU A 1 572 ? -41.896 0.335 56.589 1.00 76.06 572 GLU A N 1
ATOM 4532 C CA . GLU A 1 572 ? -42.938 -0.113 55.652 1.00 76.06 572 GLU A CA 1
ATOM 4533 C C . GLU A 1 572 ? -43.924 -1.194 56.135 1.00 76.06 572 GLU A C 1
ATOM 4535 O O . GLU A 1 572 ? -44.598 -1.851 55.344 1.00 76.06 572 GLU A O 1
ATOM 4540 N N . ASN A 1 573 ? -44.133 -1.344 57.443 1.00 71.31 573 ASN A N 1
ATOM 4541 C CA . ASN A 1 573 ? -44.933 -2.428 58.032 1.00 71.31 573 ASN A CA 1
ATOM 4542 C C . ASN A 1 573 ? -44.293 -3.824 57.909 1.00 71.31 573 ASN A C 1
ATOM 4544 O O . ASN A 1 573 ? -44.997 -4.820 58.105 1.00 71.31 573 ASN A O 1
ATOM 4548 N N . THR A 1 574 ? -42.987 -3.920 57.652 1.00 69.88 574 THR A N 1
ATOM 4549 C CA . THR A 1 574 ? -42.231 -5.192 57.612 1.00 69.88 574 THR A CA 1
ATOM 4550 C C . THR A 1 574 ? -42.279 -5.941 58.948 1.00 69.88 574 THR A C 1
ATOM 4552 O O . THR A 1 574 ? -42.245 -7.171 58.998 1.00 69.88 574 THR A O 1
ATOM 4555 N N . GLY A 1 575 ? -42.463 -5.214 60.048 1.00 73.44 575 GLY A N 1
ATOM 4556 C CA . GLY A 1 575 ? -42.566 -5.766 61.391 1.00 73.44 575 GLY A CA 1
ATOM 4557 C C . GLY A 1 575 ? -41.900 -4.842 62.396 1.00 73.44 575 GLY A C 1
ATOM 4558 O O . GLY A 1 575 ? -41.112 -3.979 62.035 1.00 73.44 575 GLY A O 1
ATOM 4559 N N . TRP A 1 576 ? -42.266 -4.982 63.667 1.00 73.25 576 TRP A N 1
ATOM 4560 C CA . TRP A 1 576 ? -41.572 -4.275 64.737 1.00 73.25 576 TRP A CA 1
ATOM 4561 C C . TRP A 1 576 ? -40.389 -5.108 65.199 1.00 73.25 576 TRP A C 1
ATOM 4563 O O . TRP A 1 576 ? -40.588 -6.210 65.725 1.00 73.25 576 TRP A O 1
ATOM 4573 N N . GLU A 1 577 ? -39.186 -4.575 65.043 1.00 70.88 577 GLU A N 1
ATOM 4574 C CA . GLU A 1 577 ? -38.005 -5.145 65.673 1.00 70.88 577 GLU A CA 1
ATOM 4575 C C . GLU A 1 577 ? -37.771 -4.450 67.013 1.00 70.88 577 GLU A C 1
ATOM 4577 O O . GLU A 1 577 ? -37.633 -3.229 67.087 1.00 70.88 577 GLU A O 1
ATOM 4582 N N . LEU A 1 578 ? -37.799 -5.245 68.091 1.00 66.50 578 LEU A N 1
ATOM 4583 C CA . LEU A 1 578 ? -37.435 -4.774 69.422 1.00 66.50 578 LEU A CA 1
ATOM 4584 C C . LEU A 1 578 ? -35.929 -4.600 69.460 1.00 66.50 578 LEU A C 1
ATOM 4586 O O . LEU A 1 578 ? -35.182 -5.569 69.286 1.00 66.50 578 LEU A O 1
ATOM 4590 N N . THR A 1 579 ? -35.502 -3.381 69.727 1.00 63.56 579 THR A N 1
ATOM 4591 C CA . THR A 1 579 ? -34.094 -3.073 69.809 1.00 63.56 579 THR A CA 1
ATOM 4592 C C . THR A 1 579 ? -33.540 -3.334 71.216 1.00 63.56 579 THR A C 1
ATOM 4594 O O . THR A 1 579 ? -34.286 -3.467 72.185 1.00 63.56 579 THR A O 1
ATOM 4597 N N . ASP A 1 580 ? -32.216 -3.483 71.308 1.00 59.81 580 ASP A N 1
ATOM 4598 C CA . ASP A 1 580 ? -31.470 -3.825 72.531 1.00 59.81 580 ASP A CA 1
ATOM 4599 C C . ASP A 1 580 ? -31.834 -2.959 73.758 1.00 59.81 580 ASP A C 1
ATOM 4601 O O . ASP A 1 580 ? -32.173 -1.782 73.633 1.00 59.81 580 ASP A O 1
ATOM 4605 N N . THR A 1 581 ? -31.729 -3.550 74.949 1.00 58.66 581 THR A N 1
ATOM 4606 C CA . THR A 1 581 ? -32.001 -2.902 76.240 1.00 58.66 581 THR A CA 1
ATOM 4607 C C . THR A 1 581 ? -30.811 -2.027 76.638 1.00 58.66 581 THR A C 1
ATOM 4609 O O . THR A 1 581 ? -29.723 -2.554 76.888 1.00 58.66 581 THR A O 1
ATOM 4612 N N . VAL A 1 582 ? -30.986 -0.705 76.740 1.00 56.72 582 VAL A N 1
ATOM 4613 C CA . VAL A 1 582 ? -29.900 0.191 77.180 1.00 56.72 582 VAL A CA 1
ATOM 4614 C C . VAL A 1 582 ? -29.751 0.121 78.700 1.00 56.72 582 VAL A C 1
ATOM 4616 O O . VAL A 1 582 ? -30.368 0.882 79.437 1.00 56.72 582 VAL A O 1
ATOM 4619 N N . VAL A 1 583 ? -28.911 -0.797 79.178 1.00 54.44 583 VAL A N 1
ATOM 4620 C CA . VAL A 1 583 ? -28.567 -0.892 80.603 1.00 54.44 583 VAL A CA 1
ATOM 4621 C C . VAL A 1 583 ? -27.507 0.167 80.927 1.00 54.44 583 VAL A C 1
ATOM 4623 O O . VAL A 1 583 ? -26.438 0.164 80.320 1.00 54.44 583 VAL A O 1
ATOM 4626 N N . ASP A 1 584 ? -27.783 1.059 81.884 1.00 55.78 584 ASP A N 1
ATOM 4627 C CA . ASP A 1 584 ? -26.882 2.144 82.319 1.00 55.78 584 ASP A CA 1
ATOM 4628 C C . ASP A 1 584 ? -25.488 1.628 82.760 1.00 55.78 584 ASP A C 1
ATOM 4630 O O . ASP A 1 584 ? -25.260 1.270 83.921 1.00 55.78 584 ASP A O 1
ATOM 4634 N N . GLU A 1 585 ? -24.541 1.588 81.813 1.00 50.47 585 GLU A N 1
ATOM 4635 C CA . GLU A 1 585 ? -23.105 1.345 82.026 1.00 50.47 585 GLU A CA 1
ATOM 4636 C C . GLU A 1 585 ? -22.200 2.370 81.286 1.00 50.47 585 GLU A C 1
ATOM 4638 O O . GLU A 1 585 ? -21.116 2.023 80.826 1.00 50.47 585 GLU A O 1
ATOM 4643 N N . ASP A 1 586 ? -22.575 3.658 81.232 1.00 54.84 586 ASP A N 1
ATOM 4644 C CA . ASP A 1 586 ? -21.832 4.759 80.561 1.00 54.84 586 ASP A CA 1
ATOM 4645 C C . ASP A 1 586 ? -21.945 4.823 79.005 1.00 54.84 586 ASP A C 1
ATOM 4647 O O . ASP A 1 586 ? -21.173 5.548 78.362 1.00 54.84 586 ASP A O 1
ATOM 4651 N N . GLU A 1 587 ? -22.893 4.125 78.366 1.00 56.88 587 GLU A N 1
ATOM 4652 C CA . GLU A 1 587 ? -23.121 4.197 76.906 1.00 56.88 587 GLU A CA 1
ATOM 4653 C C . GLU A 1 587 ? -24.156 5.281 76.537 1.00 56.88 587 GLU A C 1
ATOM 4655 O O . GLU A 1 587 ? -25.294 5.257 76.986 1.00 56.88 587 GLU A O 1
ATOM 4660 N N . ALA A 1 588 ? -23.753 6.269 75.724 1.00 61.53 588 ALA A N 1
ATOM 4661 C CA . ALA A 1 588 ? -24.573 7.438 75.355 1.00 61.53 588 ALA A CA 1
ATOM 4662 C C . ALA A 1 588 ? -25.261 7.321 73.976 1.00 61.53 588 ALA A C 1
ATOM 4664 O O . ALA A 1 588 ? -25.690 8.329 73.407 1.00 61.53 588 ALA A O 1
ATOM 4665 N N . TYR A 1 589 ? -25.265 6.130 73.369 1.00 64.19 589 TYR A N 1
ATOM 4666 C CA . TYR A 1 589 ? -25.861 5.897 72.052 1.00 64.19 589 TYR A CA 1
ATOM 4667 C C . TYR A 1 589 ? -26.164 4.421 71.814 1.00 64.19 589 TYR A C 1
ATOM 4669 O O . TYR A 1 589 ? -25.522 3.550 72.397 1.00 64.19 589 TYR A O 1
ATOM 4677 N N . VAL A 1 590 ? -27.077 4.173 70.881 1.00 66.19 590 VAL A N 1
ATOM 4678 C CA . VAL A 1 590 ? -27.412 2.858 70.349 1.00 66.19 590 VAL A CA 1
ATOM 4679 C C . VAL A 1 590 ? -27.423 2.929 68.826 1.00 66.19 590 VAL A C 1
ATOM 4681 O O . VAL A 1 590 ? -27.864 3.926 68.256 1.00 66.19 590 VAL A O 1
ATOM 4684 N N . SER A 1 591 ? -26.899 1.908 68.151 1.00 67.38 591 SER A N 1
ATOM 4685 C CA . SER A 1 591 ? -26.794 1.878 66.687 1.00 67.38 591 SER A CA 1
ATOM 4686 C C . SER A 1 591 ? -27.421 0.618 66.116 1.00 67.38 591 SER A C 1
ATOM 4688 O O . SER A 1 591 ? -27.088 -0.482 66.560 1.00 67.38 591 SER A O 1
ATOM 4690 N N . TYR A 1 592 ? -28.232 0.786 65.080 1.00 68.25 592 TYR A N 1
ATOM 4691 C CA . TYR A 1 592 ? -28.873 -0.290 64.341 1.00 68.25 592 TYR A CA 1
ATOM 4692 C C . TYR A 1 592 ? -28.661 -0.091 62.848 1.00 68.25 592 TYR A C 1
ATOM 4694 O O . TYR A 1 592 ? -28.674 1.037 62.352 1.00 68.25 592 TYR A O 1
ATOM 4702 N N . ASN A 1 593 ? -28.446 -1.201 62.155 1.00 68.19 593 ASN A N 1
ATOM 4703 C CA . ASN A 1 593 ? -28.407 -1.255 60.706 1.00 68.19 593 ASN A CA 1
ATOM 4704 C C . ASN A 1 593 ? -29.645 -2.027 60.256 1.00 68.19 593 ASN A C 1
ATOM 4706 O O . ASN A 1 593 ? -29.838 -3.162 60.697 1.00 68.19 593 ASN A O 1
ATOM 4710 N N . TYR A 1 594 ? -30.460 -1.393 59.429 1.00 69.19 594 TYR A N 1
ATOM 4711 C CA . TYR A 1 594 ? -31.559 -2.019 58.721 1.00 69.19 594 TYR A CA 1
ATOM 4712 C C . TYR A 1 594 ? -31.247 -1.939 57.232 1.00 69.19 594 TYR A C 1
ATOM 4714 O O . TYR A 1 594 ? -30.962 -0.855 56.737 1.00 69.19 594 TYR A O 1
ATOM 4722 N N . SER A 1 595 ? -31.328 -3.052 56.516 1.00 67.31 595 SER A N 1
ATOM 4723 C CA . SER A 1 595 ? -31.522 -3.014 55.069 1.00 67.31 595 SER A CA 1
ATOM 4724 C C . SER A 1 595 ? -33.021 -3.050 54.800 1.00 67.31 595 SER A C 1
ATOM 4726 O O . SER A 1 595 ? -33.765 -3.750 55.496 1.00 67.31 595 SER A O 1
ATOM 4728 N N . HIS A 1 596 ? -33.473 -2.234 53.859 1.00 69.94 596 HIS A N 1
ATOM 4729 C CA . HIS A 1 596 ? -34.845 -2.246 53.384 1.00 69.94 596 HIS A CA 1
ATOM 4730 C C . HIS A 1 596 ? -34.818 -2.038 51.882 1.00 69.94 596 HIS A C 1
ATOM 4732 O O . HIS A 1 596 ? -34.418 -0.969 51.429 1.00 69.94 596 HIS A O 1
ATOM 4738 N N . ASP A 1 597 ? -35.273 -3.046 51.159 1.00 65.75 597 ASP A N 1
ATOM 4739 C CA . ASP A 1 597 ? -35.543 -2.965 49.731 1.00 65.75 597 ASP A CA 1
ATOM 4740 C C . ASP A 1 597 ? -36.679 -1.944 49.519 1.00 65.75 597 ASP A C 1
ATOM 4742 O O . ASP A 1 597 ? -37.775 -2.033 50.092 1.00 65.75 597 ASP A O 1
ATOM 4746 N N . ALA A 1 598 ? -36.362 -0.895 48.765 1.00 65.75 598 ALA A N 1
ATOM 4747 C CA . ALA A 1 598 ? -37.301 0.160 48.449 1.00 65.75 598 ALA A CA 1
ATOM 4748 C C . ALA A 1 598 ? -38.032 -0.196 47.152 1.00 65.75 598 ALA A C 1
ATOM 4750 O O . ALA A 1 598 ? -37.515 0.066 46.079 1.00 65.75 598 ALA A O 1
ATOM 4751 N N . ALA A 1 599 ? -39.274 -0.669 47.273 1.00 60.00 599 ALA A N 1
ATOM 4752 C CA . ALA A 1 599 ? -40.079 -1.109 46.135 1.00 60.00 599 ALA A CA 1
ATOM 4753 C C . ALA A 1 599 ? -40.085 -0.149 44.918 1.00 60.00 599 ALA A C 1
ATOM 4755 O O . ALA A 1 599 ? -40.357 1.055 45.037 1.00 60.00 599 ALA A O 1
ATOM 4756 N N . ASP A 1 600 ? -39.968 -0.750 43.737 1.00 57.38 600 ASP A N 1
ATOM 4757 C CA . ASP A 1 600 ? -39.668 -0.221 42.387 1.00 57.38 600 ASP A CA 1
ATOM 4758 C C . ASP A 1 600 ? -40.599 0.895 41.870 1.00 57.38 600 ASP A C 1
ATOM 4760 O O . ASP A 1 600 ? -40.361 1.556 40.857 1.00 57.38 600 ASP A O 1
ATOM 4764 N N . GLY A 1 601 ? -41.730 1.122 42.541 1.00 57.88 601 GLY A N 1
ATOM 4765 C CA . GLY A 1 601 ? -42.746 2.101 42.141 1.00 57.88 601 GLY A CA 1
ATOM 4766 C C . GLY A 1 601 ? -42.973 3.238 43.132 1.00 57.88 601 GLY A C 1
ATOM 4767 O O . GLY A 1 601 ? -43.735 4.173 42.832 1.00 57.88 601 GLY A O 1
ATOM 4768 N N . ASP A 1 602 ? -42.373 3.166 44.317 1.00 63.81 602 ASP A N 1
ATOM 4769 C CA . ASP A 1 602 ? -42.705 4.056 45.415 1.00 63.81 602 ASP A CA 1
ATOM 4770 C C . ASP A 1 602 ? -41.738 5.244 45.478 1.00 63.81 602 ASP A C 1
ATOM 4772 O O . ASP A 1 602 ? -40.589 5.175 45.893 1.00 63.81 602 ASP A O 1
ATOM 4776 N N . SER A 1 603 ? -42.257 6.425 45.123 1.00 65.56 603 SER A N 1
ATOM 4777 C CA . SER A 1 603 ? -41.518 7.702 45.199 1.00 65.56 603 SER A CA 1
ATOM 4778 C C . SER A 1 603 ? -41.034 8.076 46.613 1.00 65.56 603 SER A C 1
ATOM 4780 O O . SER A 1 603 ? -40.376 9.105 46.795 1.00 65.56 603 SER A O 1
ATOM 4782 N N . TYR A 1 604 ? -41.444 7.303 47.619 1.00 70.06 604 TYR A N 1
ATOM 4783 C CA . TYR A 1 604 ? -41.026 7.403 49.003 1.00 70.06 604 TYR A CA 1
ATOM 4784 C C . TYR A 1 604 ? -41.392 6.126 49.768 1.00 70.06 604 TYR A C 1
ATOM 4786 O O . TYR A 1 604 ? -42.400 5.503 49.453 1.00 70.06 604 TYR A O 1
ATOM 4794 N N . PHE A 1 605 ? -40.702 5.849 50.871 1.00 73.50 605 PHE A N 1
ATOM 4795 C CA . PHE A 1 605 ? -41.130 4.847 51.853 1.00 73.50 605 PHE A CA 1
ATOM 4796 C C . PHE A 1 605 ? -41.230 5.449 53.258 1.00 73.50 605 PHE A C 1
ATOM 4798 O O . PHE A 1 605 ? -40.662 6.508 53.562 1.00 73.50 605 PHE A O 1
ATOM 4805 N N . PHE A 1 606 ? -41.990 4.777 54.125 1.00 77.88 606 PHE A N 1
ATOM 4806 C CA . PHE A 1 606 ? -42.237 5.206 55.502 1.00 77.88 606 PHE A CA 1
ATOM 4807 C C . PHE A 1 606 ? -41.475 4.356 56.505 1.00 77.88 606 PHE A C 1
ATOM 4809 O O . PHE A 1 606 ? -41.452 3.133 56.411 1.00 77.88 606 PHE A O 1
ATOM 4816 N N . PHE A 1 607 ? -40.993 4.994 57.561 1.00 77.31 607 PHE A N 1
ATOM 4817 C CA . PHE A 1 607 ? -40.582 4.289 58.764 1.00 77.31 607 PHE A CA 1
ATOM 4818 C C . PHE A 1 607 ? -40.945 5.103 59.993 1.00 77.31 607 PHE A C 1
ATOM 4820 O O . PHE A 1 607 ? -41.085 6.331 59.946 1.00 77.31 607 PHE A O 1
ATOM 4827 N N . TRP A 1 608 ? -41.136 4.399 61.097 1.00 80.31 608 TRP A N 1
ATOM 4828 C CA . TRP A 1 608 ? -41.481 5.020 62.359 1.00 80.31 608 TRP A CA 1
ATOM 4829 C C . TRP A 1 608 ? -40.706 4.402 63.512 1.00 80.31 608 TRP A C 1
ATOM 4831 O O . TRP A 1 608 ? -40.390 3.208 63.526 1.00 80.31 608 TRP A O 1
ATOM 4841 N N . VAL A 1 609 ? -40.384 5.263 64.471 1.00 78.81 609 VAL A N 1
ATOM 4842 C CA . VAL A 1 609 ? -39.634 4.912 65.672 1.00 78.81 609 VAL A CA 1
ATOM 4843 C C . VAL A 1 609 ? -40.514 5.184 66.879 1.00 78.81 609 VAL A C 1
ATOM 4845 O O . VAL A 1 609 ? -41.043 6.283 67.046 1.00 78.81 609 VAL A O 1
ATOM 4848 N N . GLU A 1 610 ? -40.653 4.167 67.715 1.00 77.69 610 GLU A N 1
ATOM 4849 C CA . GLU A 1 610 ? -41.305 4.243 69.014 1.00 77.69 610 GLU A CA 1
ATOM 4850 C C . GLU A 1 610 ? -40.281 4.042 70.118 1.00 77.69 610 GLU A C 1
ATOM 4852 O O . GLU A 1 610 ? -39.388 3.206 69.989 1.00 77.69 610 GLU A O 1
ATOM 4857 N N . ALA A 1 611 ? -40.451 4.764 71.220 1.00 73.56 611 ALA A N 1
ATOM 4858 C CA . ALA A 1 611 ? -39.718 4.536 72.452 1.00 73.56 611 ALA A CA 1
ATOM 4859 C C . ALA A 1 611 ? -40.693 4.136 73.565 1.00 73.56 611 ALA A C 1
ATOM 4861 O O . ALA A 1 611 ? -41.788 4.688 73.672 1.00 73.56 611 ALA A O 1
ATOM 4862 N N . TRP A 1 612 ? -40.303 3.160 74.376 1.00 68.50 612 TRP A N 1
ATOM 4863 C CA . TRP A 1 612 ? -41.108 2.613 75.466 1.00 68.50 612 TRP A CA 1
ATOM 4864 C C . TRP A 1 612 ? -40.266 2.499 76.728 1.00 68.50 612 TRP A C 1
ATOM 4866 O O . TRP A 1 612 ? -39.116 2.066 76.644 1.00 68.50 612 TRP A O 1
ATOM 4876 N N . ASP A 1 613 ? -40.847 2.825 77.880 1.00 64.56 613 ASP A N 1
ATOM 4877 C CA . ASP A 1 613 ? -40.303 2.444 79.181 1.00 64.56 613 ASP A CA 1
ATOM 4878 C C . ASP A 1 613 ? -41.000 1.169 79.708 1.00 64.56 613 ASP A C 1
ATOM 4880 O O . ASP A 1 613 ? -42.182 0.925 79.465 1.00 64.56 613 ASP A O 1
ATOM 4884 N N . ASP A 1 614 ? -40.246 0.276 80.357 1.00 57.62 614 ASP A N 1
ATOM 4885 C CA . ASP A 1 614 ? -40.823 -0.854 81.104 1.00 57.62 614 ASP A CA 1
ATOM 4886 C C . ASP A 1 614 ? -40.834 -0.498 82.587 1.00 57.62 614 ASP A C 1
ATOM 4888 O O . ASP A 1 614 ? -39.835 -0.703 83.264 1.00 57.62 614 ASP A O 1
ATOM 4892 N N . ASP A 1 615 ? -41.959 0.014 83.092 1.00 56.62 615 ASP A N 1
ATOM 4893 C CA . ASP A 1 615 ? -42.115 0.474 84.483 1.00 56.62 615 ASP A CA 1
ATOM 4894 C C . ASP A 1 615 ? -42.213 -0.654 85.532 1.00 56.62 615 ASP A C 1
ATOM 4896 O O . ASP A 1 615 ? -42.473 -0.421 86.722 1.00 56.62 615 ASP A O 1
ATOM 4900 N N . GLY A 1 616 ? -42.019 -1.908 85.126 1.00 52.38 616 GLY A N 1
ATOM 4901 C CA . GLY A 1 616 ? -41.908 -3.008 86.065 1.00 52.38 616 GLY A CA 1
ATOM 4902 C C . GLY A 1 616 ? -43.190 -3.316 86.839 1.00 52.38 616 GLY A C 1
ATOM 4903 O O . GLY A 1 616 ? -43.200 -3.512 88.061 1.00 52.38 616 GLY A O 1
ATOM 4904 N N . GLY A 1 617 ? -44.311 -3.432 86.126 1.00 49.34 617 GLY A N 1
ATOM 4905 C CA . GLY A 1 617 ? -45.472 -4.214 86.561 1.00 49.34 617 GLY A CA 1
ATOM 4906 C C . GLY A 1 617 ? -46.278 -3.653 87.738 1.00 49.34 617 GLY A C 1
ATOM 4907 O O . GLY A 1 617 ? -47.003 -4.419 88.397 1.00 49.34 617 GLY A O 1
ATOM 4908 N N . ASP A 1 618 ? -46.204 -2.351 88.015 1.00 50.94 618 ASP A N 1
ATOM 4909 C CA . ASP A 1 618 ? -47.019 -1.714 89.055 1.00 50.94 618 ASP A CA 1
ATOM 4910 C C . ASP A 1 618 ? -48.440 -1.323 88.583 1.00 50.94 618 ASP A C 1
ATOM 4912 O O . ASP A 1 618 ? -49.343 -1.104 89.407 1.00 50.94 618 ASP A O 1
ATOM 4916 N N . GLY A 1 619 ? -48.693 -1.408 87.275 1.00 47.28 619 GLY A N 1
ATOM 4917 C CA . GLY A 1 619 ? -50.008 -1.218 86.677 1.00 47.28 619 GLY A CA 1
ATOM 4918 C C . GLY A 1 619 ? -50.379 0.245 86.433 1.00 47.28 619 GLY A C 1
ATOM 4919 O O . GLY A 1 619 ? -51.581 0.518 86.272 1.00 47.28 619 GLY A O 1
ATOM 4920 N N . SER A 1 620 ? -49.399 1.156 86.388 1.00 49.41 620 SER A N 1
ATOM 4921 C CA . SER A 1 620 ? -49.417 2.223 85.372 1.00 49.41 620 SER A CA 1
ATOM 4922 C C . SER A 1 620 ? -49.373 1.577 83.983 1.00 49.41 620 SER A C 1
ATOM 4924 O O . SER A 1 620 ? -49.098 0.385 83.863 1.00 49.41 620 SER A O 1
ATOM 4926 N N . GLY A 1 621 ? -49.798 2.289 82.944 1.00 48.16 621 GLY A N 1
ATOM 4927 C CA . GLY A 1 621 ? -49.577 1.786 81.592 1.00 48.16 621 GLY A CA 1
ATOM 4928 C C . GLY A 1 621 ? -48.081 1.794 81.318 1.00 48.16 621 GLY A C 1
ATOM 4929 O O . GLY A 1 621 ? -47.383 2.656 81.828 1.00 48.16 621 GLY A O 1
ATOM 4930 N N . ASP A 1 622 ? -47.640 0.826 80.535 1.00 50.28 622 ASP A N 1
ATOM 4931 C CA . ASP A 1 622 ? -46.519 0.983 79.622 1.00 50.28 622 ASP A CA 1
ATOM 4932 C C . ASP A 1 622 ? -46.690 2.320 78.875 1.00 50.28 622 ASP A C 1
ATOM 4934 O O . ASP A 1 622 ? -47.535 2.428 77.980 1.00 50.28 622 ASP A O 1
ATOM 4938 N N . ASP A 1 623 ? -46.002 3.375 79.314 1.00 59.75 623 ASP A N 1
ATOM 4939 C CA . ASP A 1 623 ? -46.197 4.714 78.770 1.00 59.75 623 ASP A CA 1
ATOM 4940 C C . ASP A 1 623 ? -45.185 4.900 77.621 1.00 59.75 623 ASP A C 1
ATOM 4942 O O . ASP A 1 623 ? -43.974 4.752 77.764 1.00 59.75 623 ASP A O 1
ATOM 4946 N N . GLN A 1 624 ? -45.687 5.175 76.414 1.00 62.16 624 GLN A N 1
ATOM 4947 C CA . GLN A 1 624 ? -44.820 5.498 75.278 1.00 62.16 624 GLN A CA 1
ATOM 4948 C C . GLN A 1 624 ? -44.026 6.772 75.598 1.00 62.16 624 GLN A C 1
ATOM 4950 O O . GLN A 1 624 ? -44.621 7.779 75.990 1.00 62.16 624 GLN A O 1
ATOM 4955 N N . TYR A 1 625 ? -42.714 6.757 75.387 1.00 67.62 625 TYR A N 1
ATOM 4956 C CA . TYR A 1 625 ? -41.850 7.920 75.584 1.00 67.62 625 TYR A CA 1
ATOM 4957 C C . TYR A 1 625 ? -41.987 8.879 74.389 1.00 67.62 625 TYR A C 1
ATOM 4959 O O . TYR A 1 625 ? -41.917 8.447 73.237 1.00 67.62 625 TYR A O 1
ATOM 4967 N N . ASP A 1 626 ? -42.204 10.175 74.641 1.00 65.81 626 ASP A N 1
ATOM 4968 C CA . ASP A 1 626 ? -42.366 11.185 73.583 1.00 65.81 626 ASP A CA 1
ATOM 4969 C C . ASP A 1 626 ? -41.024 11.468 72.894 1.00 65.81 626 ASP A C 1
ATOM 4971 O O . ASP A 1 626 ? -40.176 12.204 73.397 1.00 65.81 626 ASP A O 1
ATOM 4975 N N . ILE A 1 627 ? -40.837 10.860 71.726 1.00 66.56 627 ILE A N 1
ATOM 4976 C CA . ILE A 1 627 ? -39.627 10.994 70.913 1.00 66.56 627 ILE A CA 1
ATOM 4977 C C . ILE A 1 627 ? -39.780 11.999 69.758 1.00 66.56 627 ILE A C 1
ATOM 4979 O O . ILE A 1 627 ? -38.781 12.423 69.174 1.00 66.56 627 ILE A O 1
ATOM 4983 N N . ASP A 1 628 ? -41.010 12.404 69.421 1.00 64.38 628 ASP A N 1
ATOM 4984 C CA . ASP A 1 628 ? -41.289 13.351 68.332 1.00 64.38 628 ASP A CA 1
ATOM 4985 C C . ASP A 1 628 ? -41.255 14.820 68.805 1.00 64.38 628 ASP A C 1
ATOM 4987 O O . ASP A 1 628 ? -41.175 15.746 67.986 1.00 64.38 628 ASP A O 1
ATOM 4991 N N . GLY A 1 629 ? -41.271 15.039 70.126 1.00 63.62 629 GLY A N 1
ATOM 4992 C CA . GLY A 1 629 ? -41.152 16.339 70.785 1.00 63.62 629 GLY A CA 1
ATOM 4993 C C . GLY A 1 629 ? -42.388 17.227 70.624 1.00 63.62 629 GLY A C 1
ATOM 4994 O O . GLY A 1 629 ? -42.307 18.454 70.793 1.00 63.62 629 GLY A O 1
ATOM 4995 N N . ARG A 1 630 ? -43.537 16.662 70.232 1.00 64.88 630 ARG A N 1
ATOM 4996 C CA . ARG A 1 630 ? -44.798 17.398 70.045 1.00 64.88 630 ARG A CA 1
ATOM 4997 C C . ARG A 1 630 ? -45.712 17.343 71.259 1.00 64.88 630 ARG A C 1
ATOM 4999 O O . ARG A 1 630 ? -46.620 18.185 71.335 1.00 64.88 630 ARG A O 1
ATOM 5006 N N . ASN A 1 631 ? -45.468 16.438 72.207 1.00 61.88 631 ASN A N 1
ATOM 5007 C CA . ASN A 1 631 ? -46.216 16.313 73.456 1.00 61.88 631 ASN A CA 1
ATOM 5008 C C . ASN A 1 631 ? -47.719 16.065 73.181 1.00 61.88 631 ASN A C 1
ATOM 5010 O O . ASN A 1 631 ? -48.609 16.783 73.665 1.00 61.88 631 ASN A O 1
ATOM 5014 N N . THR A 1 632 ? -47.991 15.097 72.295 1.00 64.75 632 THR A N 1
ATOM 5015 C CA . THR A 1 632 ? -49.328 14.657 71.846 1.00 64.75 632 THR A CA 1
ATOM 5016 C C . THR A 1 632 ? -49.641 13.223 72.291 1.00 64.75 632 THR A C 1
ATOM 5018 O O . THR A 1 632 ? -48.807 12.584 72.899 1.00 64.75 632 THR A O 1
ATOM 5021 N N . ASP A 1 633 ? -50.861 12.718 72.050 1.00 62.12 633 ASP A N 1
ATOM 5022 C CA . ASP A 1 633 ? -51.211 11.323 72.396 1.00 62.12 633 ASP A CA 1
ATOM 5023 C C . ASP A 1 633 ? -50.524 10.287 71.464 1.00 62.12 633 ASP A C 1
ATOM 5025 O O . ASP A 1 633 ? -50.555 9.096 71.761 1.00 62.12 633 ASP A O 1
ATOM 5029 N N . ASP A 1 634 ? -49.958 10.730 70.332 1.00 63.66 634 ASP A N 1
ATOM 5030 C CA . ASP A 1 634 ? -49.217 9.907 69.368 1.00 63.66 634 ASP A CA 1
ATOM 5031 C C . ASP A 1 634 ? -47.707 10.133 69.601 1.00 63.66 634 ASP A C 1
ATOM 5033 O O . ASP A 1 634 ? -47.184 11.166 69.193 1.00 63.66 634 ASP A O 1
ATOM 5037 N N . ASN A 1 635 ? -47.027 9.196 70.273 1.00 69.25 635 ASN A N 1
ATOM 5038 C CA . ASN A 1 635 ? -45.610 9.297 70.680 1.00 69.25 635 ASN A CA 1
ATOM 5039 C C . ASN A 1 635 ? -44.666 8.578 69.690 1.00 69.25 635 ASN A C 1
ATOM 5041 O O . ASN A 1 635 ? -43.714 7.903 70.083 1.00 69.25 635 ASN A O 1
ATOM 5045 N N . GLN A 1 636 ? -44.973 8.662 68.393 1.00 77.12 636 GLN A N 1
ATOM 5046 C CA . GLN A 1 636 ? -44.246 7.988 67.313 1.00 77.12 636 GLN A CA 1
ATOM 5047 C C . GLN A 1 636 ? -43.540 9.032 66.447 1.00 77.12 636 GLN A C 1
ATOM 5049 O O . GLN A 1 636 ? -44.191 9.954 65.959 1.00 77.12 636 GLN A O 1
ATOM 5054 N N . LEU A 1 637 ? -42.240 8.866 66.195 1.00 76.38 637 LEU A N 1
ATOM 5055 C CA . LEU A 1 637 ? -41.547 9.673 65.191 1.00 76.38 637 LEU A CA 1
ATOM 5056 C C . LEU A 1 637 ? -41.796 9.075 63.807 1.00 76.38 637 LEU A C 1
ATOM 5058 O O . LEU A 1 637 ? -41.362 7.952 63.550 1.00 76.38 637 LEU A O 1
ATOM 5062 N N . PHE A 1 638 ? -42.426 9.833 62.909 1.00 78.12 638 PHE A N 1
ATOM 5063 C CA . PHE A 1 638 ? -42.652 9.432 61.520 1.00 78.12 638 PHE A CA 1
ATOM 5064 C C . PHE A 1 638 ? -41.656 10.096 60.586 1.00 78.12 638 PHE A C 1
ATOM 5066 O O . PHE A 1 638 ? -41.524 11.324 60.562 1.00 78.12 638 PHE A O 1
ATOM 5073 N N . LEU A 1 639 ? -41.014 9.280 59.757 1.00 77.75 639 LEU A N 1
ATOM 5074 C CA . LEU A 1 639 ? -40.057 9.724 58.761 1.00 77.75 639 LEU A CA 1
ATOM 5075 C C . LEU A 1 639 ? -40.428 9.159 57.381 1.00 77.75 639 LEU A C 1
ATOM 5077 O O . LEU A 1 639 ? -40.945 8.048 57.253 1.00 77.75 639 LEU A O 1
ATOM 5081 N N . VAL A 1 640 ? -40.192 9.969 56.350 1.00 76.88 640 VAL A N 1
ATOM 5082 C CA . VAL A 1 640 ? -40.449 9.663 54.938 1.00 76.88 640 VAL A CA 1
ATOM 5083 C C . VAL A 1 640 ? -39.168 9.910 54.166 1.00 76.88 640 VAL A C 1
ATOM 5085 O O . VAL A 1 640 ? -38.692 11.043 54.147 1.00 76.88 640 VAL A O 1
ATOM 5088 N N . TYR A 1 641 ? -38.613 8.890 53.524 1.00 74.44 641 TYR A N 1
ATOM 5089 C CA . TYR A 1 641 ? -37.449 9.048 52.651 1.00 74.44 641 TYR A CA 1
ATOM 5090 C C . TYR A 1 641 ? -37.899 9.061 51.191 1.00 74.44 641 TYR A C 1
ATOM 5092 O O . TYR A 1 641 ? -38.754 8.271 50.817 1.00 74.44 641 TYR A O 1
ATOM 5100 N N . TYR A 1 642 ? -37.332 9.959 50.385 1.00 71.75 642 TYR A N 1
ATOM 5101 C CA . TYR A 1 642 ? -37.603 10.136 48.958 1.00 71.75 642 TYR A CA 1
ATOM 5102 C C . TYR A 1 642 ? -36.353 9.750 48.146 1.00 71.75 642 TYR A C 1
ATOM 5104 O O . TYR A 1 642 ? -35.460 10.605 48.013 1.00 71.75 642 TYR A O 1
ATOM 5112 N N . PRO A 1 643 ? -36.294 8.525 47.590 1.00 64.00 643 PRO A N 1
ATOM 5113 C CA . PRO A 1 643 ? -35.119 7.982 46.901 1.00 64.00 643 PRO A CA 1
ATOM 5114 C C . PRO A 1 643 ? -34.562 8.876 45.795 1.00 64.00 643 PRO A C 1
ATOM 5116 O O . PRO A 1 643 ? -33.411 9.302 45.890 1.00 64.00 643 PRO A O 1
ATOM 5119 N N . ASP A 1 644 ? -35.410 9.328 44.863 1.00 61.84 644 ASP A N 1
ATOM 5120 C CA . ASP A 1 644 ? -35.043 10.203 43.730 1.00 61.84 644 ASP A CA 1
ATOM 5121 C C . ASP A 1 644 ? -34.220 11.439 44.117 1.00 61.84 644 ASP A C 1
ATOM 5123 O O . ASP A 1 644 ? -33.486 12.034 43.325 1.00 61.84 644 ASP A O 1
ATOM 5127 N N . SER A 1 645 ? -34.421 11.913 45.342 1.00 62.97 645 SER A N 1
ATOM 5128 C CA . SER A 1 645 ? -33.859 13.166 45.811 1.00 62.97 645 SER A CA 1
ATOM 5129 C C . SER A 1 645 ? -32.844 12.962 46.943 1.00 62.97 645 SER A C 1
ATOM 5131 O O . SER A 1 645 ? -32.039 13.868 47.209 1.00 62.97 645 SER A O 1
ATOM 5133 N N . GLY A 1 646 ? -32.847 11.795 47.593 1.00 62.72 646 GLY A N 1
ATOM 5134 C CA . GLY A 1 646 ? -32.172 11.543 48.865 1.00 62.72 646 GLY A CA 1
ATOM 5135 C C . GLY A 1 646 ? -32.678 12.454 49.988 1.00 62.72 646 GLY A C 1
ATOM 5136 O O . GLY A 1 646 ? -31.910 12.846 50.860 1.00 62.72 646 GLY A O 1
ATOM 5137 N N . TRP A 1 647 ? -33.933 12.910 49.932 1.00 66.88 647 TRP A N 1
ATOM 5138 C CA . TRP A 1 647 ? -34.502 13.756 50.986 1.00 66.88 647 TRP A CA 1
ATOM 5139 C C . TRP A 1 647 ? -35.206 12.895 52.017 1.00 66.88 647 TRP A C 1
ATOM 5141 O O . TRP A 1 647 ? -35.927 11.972 51.666 1.00 66.88 647 TRP A O 1
ATOM 5151 N N . VAL A 1 648 ? -35.070 13.264 53.286 1.00 69.38 648 VAL A N 1
ATOM 5152 C CA . VAL A 1 648 ? -35.925 12.745 54.352 1.00 69.38 648 VAL A CA 1
ATOM 5153 C C . VAL A 1 648 ? -36.793 13.879 54.853 1.00 69.38 648 VAL A C 1
ATOM 5155 O O . VAL A 1 648 ? -36.277 14.958 55.131 1.00 69.38 648 VAL A O 1
ATOM 5158 N N . ASP A 1 649 ? -38.090 13.643 54.970 1.00 71.81 649 ASP A N 1
ATOM 5159 C CA . ASP A 1 649 ? -39.004 14.496 55.716 1.00 71.81 649 ASP A CA 1
ATOM 5160 C C . ASP A 1 649 ? -39.392 13.793 57.013 1.00 71.81 649 ASP A C 1
ATOM 5162 O O . ASP A 1 649 ? -39.404 12.566 57.100 1.00 71.81 649 ASP A O 1
ATOM 5166 N N . GLY A 1 650 ? -39.681 14.579 58.036 1.00 72.88 650 GLY A N 1
ATOM 5167 C CA . GLY A 1 650 ? -39.988 14.066 59.351 1.00 72.88 650 GLY A CA 1
ATOM 5168 C C . GLY A 1 650 ? -41.001 14.926 60.052 1.00 72.88 650 GLY A C 1
ATOM 5169 O O . GLY A 1 650 ? -41.088 16.135 59.835 1.00 72.88 650 GLY A O 1
ATOM 5170 N N . ASP A 1 651 ? -41.782 14.304 60.915 1.00 71.75 651 ASP A N 1
ATOM 5171 C CA . ASP A 1 651 ? -42.838 15.013 61.603 1.00 71.75 651 ASP A CA 1
ATOM 5172 C C . ASP A 1 651 ? -42.329 15.723 62.888 1.00 71.75 651 ASP A C 1
ATOM 5174 O O . ASP A 1 651 ? -43.010 16.575 63.457 1.00 71.75 651 ASP A O 1
ATOM 5178 N N . ALA A 1 652 ? -41.057 15.585 63.253 1.00 68.31 652 ALA A N 1
ATOM 5179 C CA . ALA A 1 652 ? -40.465 16.352 64.350 1.00 68.31 652 ALA A CA 1
ATOM 5180 C C . ALA A 1 652 ? -40.328 17.873 64.063 1.00 68.31 652 ALA A C 1
ATOM 5182 O O . ALA A 1 652 ? -39.856 18.287 62.998 1.00 68.31 652 ALA A O 1
ATOM 5183 N N . PRO A 1 653 ? -40.649 18.756 65.032 1.00 59.09 653 PRO A N 1
ATOM 5184 C CA . PRO A 1 653 ? -40.551 20.208 64.869 1.00 59.09 653 PRO A CA 1
ATOM 5185 C C . PRO A 1 653 ? -39.107 20.725 64.722 1.00 59.09 653 PRO A C 1
ATOM 5187 O O . PRO A 1 653 ? -38.922 21.841 64.224 1.00 59.09 653 PRO A O 1
ATOM 5190 N N . HIS A 1 654 ? -38.097 19.946 65.137 1.00 59.25 654 HIS A N 1
ATOM 5191 C CA . HIS A 1 654 ? -36.670 20.306 65.144 1.00 59.25 654 HIS A CA 1
ATOM 5192 C C . HIS A 1 654 ? -35.791 19.358 64.293 1.00 59.25 654 HIS A C 1
ATOM 5194 O O . HIS A 1 654 ? -34.681 19.014 64.691 1.00 59.25 654 HIS A O 1
ATOM 5200 N N . ALA A 1 655 ? -36.247 18.943 63.107 1.00 58.94 655 ALA A N 1
ATOM 5201 C CA . ALA A 1 655 ? -35.425 18.150 62.187 1.00 58.94 655 ALA A CA 1
ATOM 5202 C C . ALA A 1 655 ? -34.357 19.005 61.461 1.00 58.94 655 ALA A C 1
ATOM 5204 O O . ALA A 1 655 ? -34.664 20.048 60.872 1.00 58.94 655 ALA A O 1
ATOM 5205 N N . TYR A 1 656 ? -33.097 18.556 61.468 1.00 58.50 656 TYR A N 1
ATOM 5206 C CA . TYR A 1 656 ? -32.001 19.119 60.671 1.00 58.50 656 TYR A CA 1
ATOM 5207 C C . TYR A 1 656 ? -31.462 18.073 59.692 1.00 58.50 656 TYR A C 1
ATOM 5209 O O . TYR A 1 656 ? -30.913 17.053 60.100 1.00 58.50 656 TYR A O 1
ATOM 5217 N N . ILE A 1 657 ? -31.585 18.352 58.392 1.00 61.69 657 ILE A N 1
ATOM 5218 C CA . ILE A 1 657 ? -31.191 17.435 57.315 1.00 61.69 657 ILE A CA 1
ATOM 5219 C C . ILE A 1 657 ? -29.945 17.977 56.616 1.00 61.69 657 ILE A C 1
ATOM 5221 O O . ILE A 1 657 ? -29.894 19.147 56.220 1.00 61.69 657 ILE A O 1
ATOM 5225 N N . LYS A 1 658 ? -28.934 17.124 56.446 1.00 57.84 658 LYS A N 1
ATOM 5226 C CA . LYS A 1 658 ? -27.717 17.425 55.693 1.00 57.84 658 LYS A CA 1
ATOM 5227 C C . LYS A 1 658 ? -27.426 16.298 54.701 1.00 57.84 658 LYS A C 1
ATOM 5229 O O . LYS A 1 658 ? -27.034 15.205 55.099 1.00 57.84 658 LYS A O 1
ATOM 5234 N N . LYS A 1 659 ? -27.557 16.603 53.411 1.00 57.94 659 LYS A N 1
ATOM 5235 C CA . LYS A 1 659 ? -27.143 15.719 52.318 1.00 57.94 659 LYS A CA 1
ATOM 5236 C C . LYS A 1 659 ? -25.610 15.701 52.207 1.00 57.94 659 LYS A C 1
ATOM 5238 O O . LYS A 1 659 ? -24.984 16.757 52.354 1.00 57.94 659 LYS A O 1
ATOM 5243 N N . SER A 1 660 ? -25.010 14.523 52.034 1.00 57.00 660 SER A N 1
ATOM 5244 C CA . SER A 1 660 ? -23.610 14.403 51.604 1.00 57.00 660 SER A CA 1
ATOM 5245 C C . SER A 1 660 ? -23.538 14.661 50.100 1.00 57.00 660 SER A C 1
ATOM 5247 O O . SER A 1 660 ? -24.386 14.164 49.365 1.00 57.00 660 SER A O 1
ATOM 5249 N N . ASP A 1 661 ? -22.568 15.455 49.647 1.00 48.25 661 ASP A N 1
ATOM 5250 C CA . ASP A 1 661 ? -22.478 15.844 48.234 1.00 48.25 661 ASP A CA 1
ATOM 5251 C C . ASP A 1 661 ? -21.914 14.716 47.337 1.00 48.25 661 ASP A C 1
ATOM 5253 O O . ASP A 1 661 ? -22.154 14.771 46.137 1.00 48.25 661 ASP A O 1
ATOM 5257 N N . ASP A 1 662 ? -21.248 13.686 47.895 1.00 50.19 662 ASP A N 1
ATOM 5258 C CA . ASP A 1 662 ? -20.414 12.759 47.100 1.00 50.19 662 ASP A CA 1
ATOM 5259 C C . ASP A 1 662 ? -20.607 11.237 47.354 1.00 50.19 662 ASP A C 1
ATOM 5261 O O . ASP A 1 662 ? -20.022 10.456 46.617 1.00 50.19 662 ASP A O 1
ATOM 5265 N N . ASP A 1 663 ? -21.416 10.778 48.328 1.00 51.56 663 ASP A N 1
ATOM 5266 C CA . ASP A 1 663 ? -21.381 9.355 48.767 1.00 51.56 663 ASP A CA 1
ATOM 5267 C C . ASP A 1 663 ? -22.764 8.680 48.983 1.00 51.56 663 ASP A C 1
ATOM 5269 O O . ASP A 1 663 ? -22.855 7.696 49.704 1.00 51.56 663 ASP A O 1
ATOM 5273 N N . GLY A 1 664 ? -23.876 9.228 48.482 1.00 55.75 664 GLY A N 1
ATOM 5274 C CA . GLY A 1 664 ? -25.216 8.614 48.653 1.00 55.75 664 GLY A CA 1
ATOM 5275 C C . GLY A 1 664 ? -25.844 8.701 50.059 1.00 55.75 664 GLY A C 1
ATOM 5276 O O . GLY A 1 664 ? -27.028 8.436 50.248 1.00 55.75 664 GLY A O 1
ATOM 5277 N N . TRP A 1 665 ? -25.100 9.177 51.060 1.00 60.31 665 TRP A N 1
ATOM 5278 C CA . TRP A 1 665 ? -25.590 9.300 52.436 1.00 60.31 665 TRP A CA 1
ATOM 5279 C C . TRP A 1 665 ? -26.361 10.601 52.719 1.00 60.31 665 TRP A C 1
ATOM 5281 O O . TRP A 1 665 ? -25.905 11.714 52.428 1.00 60.31 665 TRP A O 1
ATOM 5291 N N . THR A 1 666 ? -27.477 10.477 53.434 1.00 63.81 666 THR A N 1
ATOM 5292 C CA . THR A 1 666 ? -28.260 11.575 54.009 1.00 63.81 666 THR A CA 1
ATOM 5293 C C . THR A 1 666 ? -28.271 11.488 55.525 1.00 63.81 666 THR A C 1
ATOM 5295 O O . THR A 1 666 ? -28.690 10.497 56.117 1.00 63.81 666 THR A O 1
ATOM 5298 N N . TRP A 1 667 ? -27.827 12.572 56.159 1.00 64.62 667 TRP A N 1
ATOM 5299 C CA . TRP A 1 667 ? -27.815 12.708 57.608 1.00 64.62 667 TRP A CA 1
ATOM 5300 C C . TRP A 1 667 ? -29.073 13.438 58.046 1.00 64.62 667 TRP A C 1
ATOM 5302 O O . TRP A 1 667 ? -29.295 14.589 57.655 1.00 64.62 667 TRP A O 1
ATOM 5312 N N . VAL A 1 668 ? -29.862 12.798 58.896 1.00 62.75 668 VAL A N 1
ATOM 5313 C CA . VAL A 1 668 ? -31.041 13.393 59.516 1.00 62.75 668 VAL A CA 1
ATOM 5314 C C . VAL A 1 668 ? -30.824 13.394 61.013 1.00 62.75 668 VAL A C 1
ATOM 5316 O O . VAL A 1 668 ? -30.611 12.358 61.634 1.00 62.75 668 VAL A O 1
ATOM 5319 N N . ILE A 1 669 ? -30.849 14.586 61.590 1.00 64.69 669 ILE A N 1
ATOM 5320 C CA . ILE A 1 669 ? -30.764 14.772 63.030 1.00 64.69 669 ILE A CA 1
ATOM 5321 C C . ILE A 1 669 ? -32.144 15.205 63.494 1.00 64.69 669 ILE A C 1
ATOM 5323 O O . ILE A 1 669 ? -32.616 16.281 63.115 1.00 64.69 669 ILE A O 1
ATOM 5327 N N . VAL A 1 670 ? -32.785 14.357 64.288 1.00 63.59 670 VAL A N 1
ATOM 5328 C CA . VAL A 1 670 ? -34.044 14.655 64.961 1.00 63.59 670 VAL A CA 1
ATOM 5329 C C . VAL A 1 670 ? -33.754 14.836 66.441 1.00 63.59 670 VAL A C 1
ATOM 5331 O O . VAL A 1 670 ? -33.251 13.937 67.108 1.00 63.59 670 VAL A O 1
ATOM 5334 N N . ASP A 1 671 ? -34.040 16.032 66.933 1.00 58.91 671 ASP A N 1
ATOM 5335 C CA . ASP A 1 671 ? -33.887 16.397 68.334 1.00 58.91 671 ASP A CA 1
ATOM 5336 C C . ASP A 1 671 ? -35.224 16.191 69.059 1.00 58.91 671 ASP A C 1
ATOM 5338 O O . ASP A 1 671 ? -36.160 16.979 68.875 1.00 58.91 671 ASP A O 1
ATOM 5342 N N . GLY A 1 672 ? -35.307 15.114 69.844 1.00 55.19 672 GLY A N 1
ATOM 5343 C CA . GLY A 1 672 ? -36.406 14.854 70.766 1.00 55.19 672 GLY A CA 1
ATOM 5344 C C . GLY A 1 672 ? -36.303 15.842 71.923 1.00 55.19 672 GLY A C 1
ATOM 5345 O O . GLY A 1 672 ? -35.417 15.744 72.771 1.00 55.19 672 GLY A O 1
ATOM 5346 N N . SER A 1 673 ? -37.162 16.858 71.905 1.00 51.62 673 SER A N 1
ATOM 5347 C CA . SER A 1 673 ? -37.193 17.898 72.934 1.00 51.62 673 SER A CA 1
ATOM 5348 C C . SER A 1 673 ? -38.178 17.525 74.045 1.00 51.62 673 SER A C 1
ATOM 5350 O O . SER A 1 673 ? -39.339 17.263 73.738 1.00 51.62 673 SER A O 1
ATOM 5352 N N . ASP A 1 674 ? -37.719 17.599 75.298 1.00 51.03 674 ASP A N 1
ATOM 5353 C CA . ASP A 1 674 ? -38.438 17.230 76.524 1.00 51.03 674 ASP A CA 1
ATOM 5354 C C . ASP A 1 674 ? -39.815 17.872 76.728 1.00 51.03 674 ASP A C 1
ATOM 5356 O O . ASP A 1 674 ? -40.095 19.021 76.350 1.00 51.03 674 ASP A O 1
ATOM 5360 N N . ASP A 1 675 ? -40.585 17.133 77.515 1.00 49.81 675 ASP A N 1
ATOM 5361 C CA . ASP A 1 675 ? -41.885 17.281 78.156 1.00 49.81 675 ASP A CA 1
ATOM 5362 C C . ASP A 1 675 ? -42.232 18.628 78.838 1.00 49.81 675 ASP A C 1
ATOM 5364 O O . ASP A 1 675 ? -43.328 18.786 79.396 1.00 49.81 675 ASP A O 1
ATOM 5368 N N . GLY A 1 676 ? -41.367 19.642 78.780 1.00 44.59 676 GLY A N 1
ATOM 5369 C CA . GLY A 1 676 ? -41.598 20.934 79.425 1.00 44.59 676 GLY A CA 1
ATOM 5370 C C . GLY A 1 676 ? -40.385 21.594 80.076 1.00 44.59 676 GLY A C 1
ATOM 5371 O O . GLY A 1 676 ? -40.513 22.761 80.488 1.00 44.59 676 GLY A O 1
ATOM 5372 N N . ASP A 1 677 ? -39.226 20.938 80.129 1.00 47.66 677 ASP A N 1
ATOM 5373 C CA . ASP A 1 677 ? -38.026 21.493 80.750 1.00 47.66 677 ASP A CA 1
ATOM 5374 C C . ASP A 1 677 ? -37.121 22.253 79.758 1.00 47.66 677 ASP A C 1
ATOM 5376 O O . ASP A 1 677 ? -36.610 21.784 78.747 1.00 47.66 677 ASP A O 1
ATOM 5380 N N . TYR A 1 678 ? -36.953 23.550 80.031 1.00 38.59 678 TYR A N 1
ATOM 5381 C CA . TYR A 1 678 ? -36.281 24.489 79.133 1.00 38.59 678 TYR A CA 1
ATOM 5382 C C . TYR A 1 678 ? -34.748 24.309 79.191 1.00 38.59 678 TYR A C 1
ATOM 5384 O O . TYR A 1 678 ? -34.080 24.969 79.996 1.00 38.59 678 TYR A O 1
ATOM 5392 N N . GLY A 1 679 ? -34.176 23.504 78.290 1.00 43.97 679 GLY A N 1
ATOM 5393 C CA . GLY A 1 679 ? -32.738 23.522 77.970 1.00 43.97 679 GLY A CA 1
ATOM 5394 C C . GLY A 1 679 ? -31.952 22.212 78.120 1.00 43.97 679 GLY A C 1
ATOM 5395 O O . GLY A 1 679 ? -30.720 22.292 78.139 1.00 43.97 679 GLY A O 1
ATOM 5396 N N . SER A 1 680 ? -32.622 21.065 78.221 1.00 48.50 680 SER A N 1
ATOM 5397 C CA . SER A 1 680 ? -32.061 19.710 78.080 1.00 48.50 680 SER A CA 1
ATOM 5398 C C . SER A 1 680 ? -32.596 19.049 76.802 1.00 48.50 680 SER A C 1
ATOM 5400 O O . SER A 1 680 ? -33.690 19.385 76.363 1.00 48.50 680 SER A O 1
ATOM 5402 N N . HIS A 1 681 ? -31.777 18.199 76.178 1.00 50.81 681 HIS A N 1
ATOM 5403 C CA . HIS A 1 681 ? -32.168 17.304 75.085 1.00 50.81 681 HIS A CA 1
ATOM 5404 C C . HIS A 1 681 ? -32.149 15.898 75.675 1.00 50.81 681 HIS A C 1
ATOM 5406 O O . HIS A 1 681 ? -31.084 15.518 76.173 1.00 50.81 681 HIS A O 1
ATOM 5412 N N . ASP A 1 682 ? -33.261 15.169 75.643 1.00 52.91 682 ASP A N 1
ATOM 5413 C CA . ASP A 1 682 ? -33.348 13.843 76.280 1.00 52.91 682 ASP A CA 1
ATOM 5414 C C . ASP A 1 682 ? -32.965 12.737 75.293 1.00 52.91 682 ASP A C 1
ATOM 5416 O O . ASP A 1 682 ? -32.323 11.749 75.651 1.00 52.91 682 ASP A O 1
ATOM 5420 N N . ALA A 1 683 ? -33.245 12.948 74.004 1.00 56.41 683 ALA A N 1
ATOM 5421 C CA . ALA A 1 683 ? -32.821 12.069 72.923 1.00 56.41 683 ALA A CA 1
ATOM 5422 C C . ALA A 1 683 ? -32.476 12.867 71.655 1.00 56.41 683 ALA A C 1
ATOM 5424 O O . ALA A 1 683 ? -33.189 13.778 71.251 1.00 56.41 683 ALA A O 1
ATOM 5425 N N . GLU A 1 684 ? -31.390 12.496 70.983 1.00 61.41 684 GLU A N 1
ATOM 5426 C CA . GLU A 1 684 ? -31.045 12.958 69.638 1.00 61.41 684 GLU A CA 1
ATOM 5427 C C . GLU A 1 684 ? -30.960 11.737 68.717 1.00 61.41 684 GLU A C 1
ATOM 5429 O O . GLU A 1 684 ? -29.997 10.971 68.757 1.00 61.41 684 GLU A O 1
ATOM 5434 N N . ILE A 1 685 ? -31.934 11.548 67.834 1.00 62.78 685 ILE A N 1
ATOM 5435 C CA . ILE A 1 685 ? -31.823 10.516 66.805 1.00 62.78 685 ILE A CA 1
ATOM 5436 C C . ILE A 1 685 ? -30.953 11.061 65.676 1.00 62.78 685 ILE A C 1
ATOM 5438 O O . ILE A 1 685 ? -31.321 12.012 64.986 1.00 62.78 685 ILE A O 1
ATOM 5442 N N . ARG A 1 686 ? -29.796 10.435 65.464 1.00 64.75 686 ARG A N 1
ATOM 5443 C CA . ARG A 1 686 ? -28.985 10.602 64.258 1.00 64.75 686 ARG A CA 1
ATOM 5444 C C . ARG A 1 686 ? -29.250 9.440 63.320 1.00 64.75 686 ARG A C 1
ATOM 5446 O O . ARG A 1 686 ? -28.650 8.372 63.410 1.00 64.75 686 ARG A O 1
ATOM 5453 N N . LEU A 1 687 ? -30.133 9.681 62.378 1.00 63.09 687 LEU A N 1
ATOM 5454 C CA . LEU A 1 687 ? -30.347 8.779 61.273 1.00 63.09 687 LEU A CA 1
ATOM 5455 C C . LEU A 1 687 ? -29.324 9.070 60.172 1.00 63.09 687 LEU A C 1
ATOM 5457 O O . LEU A 1 687 ? -29.097 10.217 59.778 1.00 63.09 687 LEU A O 1
ATOM 5461 N N . ILE A 1 688 ? -28.722 8.004 59.676 1.00 65.00 688 ILE A N 1
ATOM 5462 C CA . ILE A 1 688 ? -27.848 7.986 58.520 1.00 65.00 688 ILE A CA 1
ATOM 5463 C C . ILE A 1 688 ? -28.532 7.061 57.513 1.00 65.00 688 ILE A C 1
ATOM 5465 O O . ILE A 1 688 ? -28.597 5.860 57.724 1.00 65.00 688 ILE A O 1
ATOM 5469 N N . VAL A 1 689 ? -29.090 7.608 56.440 1.00 62.22 689 VAL A N 1
ATOM 5470 C CA . VAL A 1 689 ? -29.672 6.790 55.363 1.00 62.22 689 VAL A CA 1
ATOM 5471 C C . VAL A 1 689 ? -28.717 6.803 54.190 1.00 62.22 689 VAL A C 1
ATOM 5473 O O . VAL A 1 689 ? -28.294 7.887 53.794 1.00 62.22 689 VAL A O 1
ATOM 5476 N N . GLY A 1 690 ? -28.373 5.650 53.638 1.00 61.09 690 GLY A N 1
ATOM 5477 C CA . GLY A 1 690 ? -27.565 5.552 52.427 1.00 61.09 690 GLY A CA 1
ATOM 5478 C C . GLY A 1 690 ? -27.772 4.211 51.747 1.00 61.09 690 GLY A C 1
ATOM 5479 O O . GLY A 1 690 ? -28.668 3.464 52.105 1.00 61.09 690 GLY A O 1
ATOM 5480 N N . TRP A 1 691 ? -26.948 3.912 50.764 1.00 59.56 691 TRP A N 1
ATOM 5481 C CA . TRP A 1 691 ? -26.875 2.597 50.144 1.00 59.56 691 TRP A CA 1
ATOM 5482 C C . TRP A 1 691 ? -25.411 2.161 50.163 1.00 59.56 691 TRP A C 1
ATOM 5484 O O . TRP A 1 691 ? -24.507 3.006 50.165 1.00 59.56 691 TRP A O 1
ATOM 5494 N N . GLU A 1 692 ? -25.167 0.858 50.242 1.00 51.56 692 GLU A N 1
ATOM 5495 C CA . GLU A 1 692 ? -23.858 0.306 49.897 1.00 51.56 692 GLU A CA 1
ATOM 5496 C C . GLU A 1 692 ? -23.950 -0.180 48.455 1.00 51.56 692 GLU A C 1
ATOM 5498 O O . GLU A 1 692 ? -24.864 -0.918 48.120 1.00 51.56 692 GLU A O 1
ATOM 5503 N N . ILE A 1 693 ? -23.016 0.259 47.612 1.00 48.62 693 ILE A N 1
ATOM 5504 C CA . ILE A 1 693 ? -22.800 -0.364 46.304 1.00 48.62 693 ILE A CA 1
ATOM 5505 C C . ILE A 1 693 ? -22.119 -1.709 46.595 1.00 48.62 693 ILE A C 1
ATOM 5507 O O . ILE A 1 693 ? -21.100 -1.708 47.302 1.00 48.62 693 ILE A O 1
ATOM 5511 N N . GLY A 1 694 ? -22.726 -2.808 46.134 1.00 43.47 694 GLY A N 1
ATOM 5512 C CA . GLY A 1 694 ? -22.255 -4.189 46.325 1.00 43.47 694 GLY A CA 1
ATOM 5513 C C . GLY A 1 694 ? -20.838 -4.445 45.831 1.00 43.47 694 GLY A C 1
ATOM 5514 O O . GLY A 1 694 ? -20.456 -3.864 44.792 1.00 43.47 694 GLY A O 1
#